Protein 8QYE (pdb70)

Solvent-accessible surface area: 24728 Å² total; per-residue (Å²): 81,108,51,118,30,38,3,1,0,8,0,54,3,66,21,148,150,22,8,1,46,28,129,71,1,23,61,1,1,62,106,1,72,71,32,12,102,80,41,28,8,2,0,5,0,37,102,110,65,29,208,10,71,99,70,59,14,61,58,4,0,70,61,0,60,93,40,58,2,50,0,0,22,23,6,102,11,81,4,38,38,94,138,65,116,24,83,109,123,72,132,96,58,0,106,68,16,174,51,238,74,32,73,49,33,1,9,35,62,118,106,0,6,107,57,68,0,30,27,69,2,22,68,15,27,36,19,3,80,68,53,9,32,6,0,14,8,56,88,2,20,73,30,72,11,19,124,12,74,92,126,38,0,128,70,0,1,81,26,0,103,153,86,59,11,2,1,8,9,71,24,41,163,30,12,62,21,0,2,122,30,35,2,105,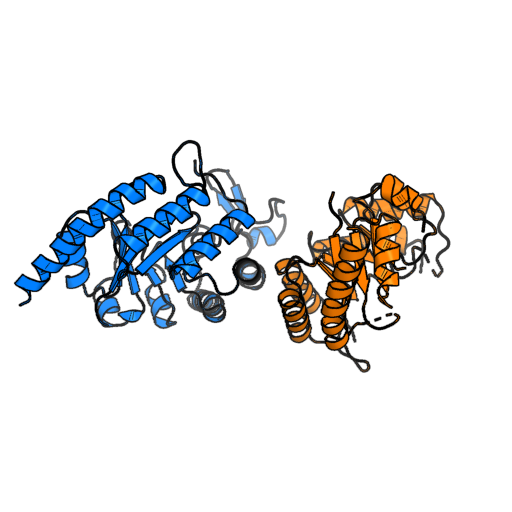0,0,20,22,62,68,16,96,86,117,164,59,76,67,122,5,27,162,110,43,34,83,36,7,10,23,5,27,84,40,134,46,55,99,8,0,82,157,10,55,89,36,24,4,59,18,0,0,0,29,8,30,27,152,10,2,73,43,7,25,87,74,1,32,88,4,19,156,41,6,71,116,10,65,109,47,40,54,85,88,72,129,111,107,64,86,25,29,0,4,5,19,14,68,8,71,36,119,180,52,41,8,50,21,132,101,10,25,62,44,1,63,117,0,45,78,45,6,107,69,30,8,3,0,0,10,0,63,65,78,201,14,80,102,72,61,4,60,52,4,0,28,30,0,63,16,31,60,2,47,0,0,4,29,13,106,132,67,94,120,36,12,106,68,71,6,21,98,74,0,79,106,9,39,84,15,1,78,70,58,9,40,10,0,29,12,55,176,10,30,147,80,141,16,80,91,119,44,0,98,74,0,1,78,14,0,108,133,50,65,9,2,1,10,2,108,21,78,152,50,12,77,17,0,3,124,33,37,3,107,0,0,13,45,118,123,71,74,114,25,12,126,125,47,37,86,37,3,10,6,9,10,68,41,132,48,54,85,8,0,69,134,7,68,89,23,40,6,57,21,0,0,0,18,6,33,46,135,82,9,104,55,91,71,2,19,92,5,15,137,26,1,71,121,20,64,114,51,38,57,78,88,71,127

Nearest PDB structures (foldseek):
  8qye-assembly1_MOLA  TM=1.004E+00  e=9.790E-60  synthetic construct
  8qye-assembly2_MOLB  TM=9.454E-01  e=1.970E-37  synthetic construct
  8qzk-assembly1_AA13  TM=8.836E-01  e=1.451E-36  synthetic construct
  3ecq-assembly2_B  TM=6.032E-01  e=5.089E-05  Streptococcus pneumoniae R6
  1wky-assembly1_A  TM=4.590E-01  e=1.160E-02  Bacillus sp. JAMB-602

Radius of gyration: 27.43 Å; Cα contacts (8 Å, |Δi|>4): 826; chains: 2; bounding box: 58×74×69 Å

Foldseek 3Di:
DAFAEEAEFEAFPDAPDAHDFLVLLLVLLVVLCVLPVPHEYEYEYNNVTDHDDLVRVLSSLVSCVVSVHAYEEELPADFFPPPPDDDDCQQVQFCWDQDPVGITTTHRPCCCLPPVVLVSVVVVCVSVPLRHAEYEDCCNPPNPGDDDDLVSVLSVLVSVVVSNYAYEDLECPCVVSRVVSPGAYEYEECHVVVDDFLVVLVVPQVRYEYEYEDDALCRVVVCVVRNHRHYHYFYDDDHRVRSSVRSSVVSVRVVVSVVVVVVVVD/DAAAEEAEAEAFPDDPPDHDFLVVLLVLLVVLCVLCVRHEYEYEYECCHDDLVRVLSNLVSCVVSVHAYEYEQEPDPCCLPPVVLVVLVVCCVSQPVSHAEYEDPAQCVHDDDLVSVVSNLCSQVVSNHAYEHADCPCVVVNVVSVGQYEYEHDALVCCVVPVVRYAYEFEDDALCRVVVCVVSNHRHYYYYFDPPNDDSVRSSVVSVRVVVSVVVVVVVVD

B-factor: mean 60.43, std 19.61, range [23.17, 126.23]

Sequence (488 aa):
EPAKIYINLGVQAPGPFGGGTPEEVAATLDRVKAAAPGIGIIVDLDEGAGRYTLAEEQAIVDHAKALGAEICYHLNLTVFLPTDPVSEEERAAAKPVWTWTGLHHCIPKEKLLETLLPQKLDELEAAFPGKLDYVYLDRLFDGRCYDLTDEEVRYVLDLIKERGLGIKIESTKYLDTILESGVKVLVDEAVSEKVLDPKLFEKYPDLITVEVLYESIETIERALAAGVRNIAIHFGGYGVVSQLDEILDGVRAITENILALASAGSEPAKIYINLGVQAPGPFGGGTPEEVAATLDRVKAAAPGIGIIVDLDEGRYTLAEEQAIVDHAKALGAEICYHLNPKEKLLETLLPQKLDELEAAFPGKLDYVYLDRLFCYDLTDEEVRYVLDLIKERGLGIKIESTKYLDTILESGVKVLVDELDPKLFEKYPDLITVEVLYESIETIERALAAGVRNIAIHFGGYVSQLDEILDGVRAITENILALASAGS

Secondary structure (P-SEA, 3-state):
ccbbbbbbbbbbcccccccccaaaaaaaaaaaaaacccbbbbbbccccbbbbcaaaaaaaaaaaaaabbbbbbccccccccccccccccccccbbbbbccccccccccaaaaaccaaaaaaaaaaaaccccccbbbcccccccccccccaaaaaaaaaaaaaabbbbbbccccaaaaaaaabbbbbbccccccccccccccccccccbbbbbbcccaaaaaaaaaacccccbbbbbbccaaaaaaaaaaaaaaaaaaaaaaaaaac/ccbbbbbbbbbbcccccccccaaaaaaaaaaaaaacccbbbbbbbccccccaaaaaaaaaaaaaabbbbbbbccccccccccaaaaaaaaaaaaccccccbbbccccccccccaaaaaaaaaaaaaabbbbbbccccaaaaaaaabbbbbbccccccccccccccbbbbbccccaaaaaaaaaacccbbbbbcccccccaaaaaaaaaaaaaaaaaaaaaac

Structure (mmCIF, N/CA/C/O backbone):
data_8QYE
#
_entry.id   8QYE
#
_cell.length_a   35.870
_cell.length_b   70.490
_cell.length_c   197.250
_cell.angle_alpha   90.000
_cell.angle_beta   90.000
_cell.angle_gamma   90.000
#
_symmetry.space_group_name_H-M   'P 21 21 21'
#
loop_
_entity.id
_entity.type
_entity.pdbx_description
1 polymer ENDO-ALPHA-N-ACETYLGALACTOSAMINIDASE
2 non-polymer 1,2-ETHANEDIOL
3 water water
#
loop_
_atom_site.group_PDB
_atom_site.id
_atom_site.type_symbol
_atom_site.label_atom_id
_atom_site.label_alt_id
_atom_site.label_comp_id
_atom_site.label_asym_id
_atom_site.label_entity_id
_atom_site.label_seq_id
_atom_site.pdbx_PDB_ins_code
_atom_site.Cartn_x
_atom_site.Cartn_y
_atom_site.Cartn_z
_atom_site.occupancy
_atom_site.B_iso_or_equiv
_atom_site.auth_seq_id
_atom_site.auth_comp_id
_atom_site.auth_asym_id
_atom_site.auth_atom_id
_atom_site.pdbx_PDB_model_num
ATOM 1 N N . GLU A 1 3 ? -7.07139 8.29545 2.73271 1.000 95.42253 3 GLU MOLA N 1
ATOM 2 C CA . GLU A 1 3 ? -7.71359 9.59789 2.57531 1.000 96.16090 3 GLU MOLA CA 1
ATOM 3 C C . GLU A 1 3 ? -8.70964 9.65531 1.40227 1.000 87.92100 3 GLU MOLA C 1
ATOM 4 O O . GLU A 1 3 ? -9.67591 10.40962 1.46711 1.000 85.17695 3 GLU MOLA O 1
ATOM 6 N N . PRO A 1 4 ? -8.47502 8.90533 0.32019 1.000 82.94738 4 PRO MOLA N 1
ATOM 7 C CA . PRO A 1 4 ? -9.55711 8.69755 -0.65015 1.000 85.01345 4 PRO MOLA CA 1
ATOM 8 C C . PRO A 1 4 ? -10.73444 7.97272 -0.01315 1.000 73.28908 4 PRO MOLA C 1
ATOM 9 O O . PRO A 1 4 ? -10.57761 7.18497 0.92262 1.000 73.93580 4 PRO MOLA O 1
ATOM 13 N N . ALA A 1 5 ? -11.92687 8.24981 -0.53495 1.000 70.61344 5 ALA MOLA N 1
ATOM 14 C CA . ALA A 1 5 ? -13.13414 7.61868 -0.02012 1.000 65.02692 5 ALA MOLA CA 1
ATOM 15 C C . ALA A 1 5 ? -13.17348 6.14384 -0.40161 1.000 57.75012 5 ALA MOLA C 1
ATOM 16 O O . ALA A 1 5 ? -12.83176 5.76617 -1.52562 1.000 60.85174 5 ALA MOLA O 1
ATOM 18 N N . LYS A 1 6 ? -13.59500 5.30724 0.54523 1.000 56.93265 6 LYS MOLA N 1
ATOM 19 C CA . LYS A 1 6 ? -13.68434 3.86851 0.34135 1.000 56.07837 6 LYS MOLA CA 1
ATOM 20 C C . LYS A 1 6 ? -15.06694 3.37732 0.74237 1.000 55.86736 6 LYS MOLA C 1
ATOM 21 O O . LYS A 1 6 ? -15.67083 3.89382 1.68733 1.000 54.37608 6 LYS MOLA O 1
ATOM 27 N N . ILE A 1 7 ? -15.55934 2.37400 0.02154 1.000 51.04957 7 ILE MOLA N 1
ATOM 28 C CA . ILE A 1 7 ? -16.87580 1.79355 0.25425 1.000 46.70219 7 ILE MOLA CA 1
ATOM 29 C C . ILE A 1 7 ? -16.70014 0.35496 0.71770 1.000 43.47537 7 ILE MOLA C 1
ATOM 30 O O . ILE A 1 7 ? -15.85350 -0.37844 0.19376 1.000 36.32841 7 ILE MOLA O 1
ATOM 35 N N . TYR A 1 8 ? -17.49437 -0.04344 1.70920 1.000 40.65503 8 TYR MOLA N 1
ATOM 36 C CA . TYR A 1 8 ? -17.49539 -1.40744 2.21334 1.000 34.66072 8 TYR MOLA CA 1
ATOM 37 C C . TYR A 1 8 ? -18.92697 -1.91207 2.31406 1.000 41.58141 8 TYR MOLA C 1
ATOM 38 O O . TYR A 1 8 ? -19.85885 -1.14124 2.55984 1.000 43.61854 8 TYR MOLA O 1
ATOM 47 N N . ILE A 1 9 ? -19.09259 -3.21635 2.11707 1.000 39.69390 9 ILE MOLA N 1
ATOM 48 C CA . ILE A 1 9 ? -20.37899 -3.88353 2.27946 1.000 38.32030 9 ILE MOLA CA 1
ATOM 49 C C . ILE A 1 9 ? -20.34105 -4.66358 3.58530 1.000 38.95649 9 ILE MOLA C 1
ATOM 50 O O . ILE A 1 9 ? -19.47347 -5.52371 3.78045 1.000 31.17289 9 ILE MOLA O 1
ATOM 55 N N . ASN A 1 10 ? -21.27740 -4.36402 4.47947 1.000 36.40615 10 ASN MOLA N 1
ATOM 56 C CA . ASN A 1 10 ? -21.34513 -4.99302 5.79128 1.000 34.96293 10 ASN MOLA CA 1
ATOM 57 C C . ASN A 1 10 ? -22.36894 -6.12057 5.75207 1.000 43.47890 10 ASN MOLA C 1
ATOM 58 O O . ASN A 1 10 ? -23.52916 -5.89843 5.38912 1.000 43.00359 10 ASN MOLA O 1
ATOM 63 N N . LEU A 1 11 ? -21.93854 -7.32405 6.12343 1.000 32.54146 11 LEU MOLA N 1
ATOM 64 C CA . LEU A 1 11 ? -22.80385 -8.49634 6.16947 1.000 37.85453 11 LEU MOLA CA 1
ATOM 65 C C . LEU A 1 11 ? -22.89642 -8.98958 7.60591 1.000 39.91223 11 LEU MOLA C 1
ATOM 66 O O . LEU A 1 11 ? -21.88065 -9.36012 8.20496 1.000 32.74961 11 LEU MOLA O 1
ATOM 71 N N . GLY A 1 12 ? -24.10942 -8.99051 8.15502 1.000 40.44599 12 GLY MOLA N 1
ATOM 72 C CA . GLY A 1 12 ? -24.33057 -9.55800 9.47474 1.000 37.98001 12 GLY MOLA CA 1
ATOM 73 C C . GLY A 1 12 ? -24.46236 -11.06531 9.37815 1.000 40.18982 12 GLY MOLA C 1
ATOM 74 O O . GLY A 1 12 ? -25.24285 -11.58235 8.57183 1.000 36.35436 12 GLY MOLA O 1
ATOM 75 N N . VAL A 1 13 ? -23.69305 -11.77624 10.19845 1.000 36.89756 13 VAL MOLA N 1
ATOM 76 C CA . VAL A 1 13 ? -23.61512 -13.23168 10.14363 1.000 39.67513 13 VAL MOLA CA 1
ATOM 77 C C . VAL A 1 13 ? -23.89545 -13.77381 11.53767 1.000 39.99733 13 VAL MOLA C 1
ATOM 78 O O . VAL A 1 13 ? -23.11147 -13.54535 12.46736 1.000 40.58200 13 VAL MOLA O 1
ATOM 82 N N . GLN A 1 14 ? -25.00888 -14.48703 11.68560 1.000 37.95924 14 GLN MOLA N 1
ATOM 83 C CA . GLN A 1 14 ? -25.30714 -15.21227 12.90980 1.000 42.77686 14 GLN MOLA CA 1
ATOM 84 C C . GLN A 1 14 ? -25.82265 -16.59559 12.54162 1.000 30.57365 14 GLN MOLA C 1
ATOM 85 O O . GLN A 1 14 ? -26.30303 -16.82704 11.42981 1.000 33.80697 14 GLN MOLA O 1
ATOM 91 N N . ALA A 1 15 ? -25.70653 -17.51870 13.49112 1.000 40.08655 15 ALA MOLA N 1
ATOM 92 C CA . ALA A 1 15 ? -26.07561 -18.89986 13.24668 1.000 38.06540 15 ALA MOLA CA 1
ATOM 93 C C . ALA A 1 15 ? -27.58986 -19.04072 13.11468 1.000 39.44575 15 ALA MOLA C 1
ATOM 94 O O . ALA A 1 15 ? -28.34561 -18.16935 13.55111 1.000 36.92608 15 ALA MOLA O 1
ATOM 96 N N . PRO A 1 16 ? -28.05674 -20.12766 12.49956 1.000 33.62919 16 PRO MOLA N 1
ATOM 97 C CA . PRO A 1 16 ? -29.50283 -20.31492 12.34708 1.000 36.62350 16 PRO MOLA CA 1
ATOM 98 C C . PRO A 1 16 ? -30.21774 -20.39725 13.68669 1.000 38.56305 16 PRO MOLA C 1
ATOM 99 O O . PRO A 1 16 ? -29.74502 -21.02888 14.63432 1.000 30.04976 16 PRO MOLA O 1
ATOM 103 N N . GLY A 1 17 ? -31.35913 -19.72563 13.75458 1.000 39.14769 17 GLY MOLA N 1
ATOM 104 C CA . GLY A 1 17 ? -32.31325 -19.92423 14.81100 1.000 41.84109 17 GLY MOLA CA 1
ATOM 105 C C . GLY A 1 17 ? -33.68482 -20.08164 14.19431 1.000 42.80347 17 GLY MOLA C 1
ATOM 106 O O . GLY A 1 17 ? -33.83288 -20.11357 12.96547 1.000 53.64639 17 GLY MOLA O 1
ATOM 107 N N . PRO A 1 18 ? -34.71450 -20.21943 15.03535 1.000 54.04093 18 PRO MOLA N 1
ATOM 108 C CA . PRO A 1 18 ? -36.09036 -20.18224 14.51631 1.000 56.62440 18 PRO MOLA CA 1
ATOM 109 C C . PRO A 1 18 ? -36.33502 -19.06586 13.51606 1.000 57.29823 18 PRO MOLA C 1
ATOM 110 O O . PRO A 1 18 ? -37.09034 -19.25825 12.55538 1.000 64.33984 18 PRO MOLA O 1
ATOM 114 N N . PHE A 1 19 ? -35.70409 -17.90611 13.70602 1.000 57.68067 19 PHE MOLA N 1
ATOM 115 C CA . PHE A 1 19 ? -35.81690 -16.82629 12.73405 1.000 66.63040 19 PHE MOLA CA 1
ATOM 116 C C . PHE A 1 19 ? -34.79141 -16.99885 11.61717 1.000 68.70106 19 PHE MOLA C 1
ATOM 117 O O . PHE A 1 19 ? -34.80948 -18.00738 10.90461 1.000 74.17919 19 PHE MOLA O 1
ATOM 125 N N . GLY A 1 20 ? -33.90244 -16.02126 11.45012 1.000 57.94840 20 GLY MOLA N 1
ATOM 126 C CA . GLY A 1 20 ? -32.99495 -16.00677 10.31942 1.000 63.95390 20 GLY MOLA CA 1
ATOM 127 C C . GLY A 1 20 ? -31.62661 -16.59018 10.60218 1.000 54.43802 20 GLY MOLA C 1
ATOM 128 O O . GLY A 1 20 ? -31.50764 -17.70889 11.11156 1.000 51.95725 20 GLY MOLA O 1
ATOM 129 N N . GLY A 1 21 ? -30.58301 -15.83680 10.26901 1.000 53.87082 21 GLY MOLA N 1
ATOM 130 C CA . GLY A 1 21 ? -29.22609 -16.31610 10.42453 1.000 39.38788 21 GLY MOLA CA 1
ATOM 131 C C . GLY A 1 21 ? -28.70897 -16.97482 9.16337 1.000 40.22412 21 GLY MOLA C 1
ATOM 132 O O . GLY A 1 21 ? -29.17483 -16.66754 8.06348 1.000 41.03979 21 GLY MOLA O 1
ATOM 133 N N . GLY A 1 22 ? -27.74641 -17.88007 9.29961 1.000 35.81311 22 GLY MOLA N 1
ATOM 134 C CA . GLY A 1 22 ? -27.23772 -18.58423 8.14070 1.000 35.61287 22 GLY MOLA CA 1
ATOM 135 C C . GLY A 1 22 ? -26.28943 -19.71181 8.48061 1.000 33.80979 22 GLY MOLA C 1
ATOM 136 O O . GLY A 1 22 ? -25.47157 -19.59523 9.39821 1.000 32.35028 22 GLY MOLA O 1
ATOM 137 N N . THR A 1 23 ? -26.39607 -20.81420 7.74691 1.000 27.86938 23 THR MOLA N 1
ATOM 138 C CA . THR A 1 23 ? -25.45954 -21.90759 7.90644 1.000 35.01851 23 THR MOLA CA 1
ATOM 139 C C . THR A 1 23 ? -24.10456 -21.51150 7.32233 1.000 30.81356 23 THR MOLA C 1
ATOM 140 O O . THR A 1 23 ? -24.01246 -20.56148 6.54110 1.000 29.32712 23 THR MOLA O 1
ATOM 144 N N . PRO A 1 24 ? -23.02969 -22.21128 7.70473 1.000 35.35940 24 PRO MOLA N 1
ATOM 145 C CA . PRO A 1 24 ? -21.72381 -21.92754 7.08222 1.000 36.65423 24 PRO MOLA CA 1
ATOM 146 C C . PRO A 1 24 ? -21.75330 -21.98383 5.56379 1.000 32.59739 24 PRO MOLA C 1
ATOM 147 O O . PRO A 1 24 ? -21.09925 -21.16730 4.90292 1.000 30.42559 24 PRO MOLA O 1
ATOM 151 N N . GLU A 1 25 ? -22.50874 -22.92476 4.99191 1.000 33.47260 25 GLU MOLA N 1
ATOM 152 C CA . GLU A 1 25 ? -22.61259 -23.01204 3.53897 1.000 34.94625 25 GLU MOLA CA 1
ATOM 153 C C . GLU A 1 25 ? -23.34792 -21.80801 2.96286 1.000 28.86286 25 GLU MOLA C 1
ATOM 154 O O . GLU A 1 25 ? -22.96878 -21.29075 1.90544 1.000 26.34562 25 GLU MOLA O 1
ATOM 160 N N . GLU A 1 26 ? -24.40067 -21.34617 3.64282 1.000 33.26244 26 GLU MOLA N 1
ATOM 161 C CA . GLU A 1 26 ? -25.12342 -20.16843 3.17162 1.000 28.39865 26 GLU MOLA CA 1
ATOM 162 C C . GLU A 1 26 ? -24.26700 -18.91252 3.27761 1.000 23.17209 26 GLU MOLA C 1
ATOM 163 O O . GLU A 1 26 ? -24.33876 -18.03153 2.41266 1.000 28.04959 26 GLU MOLA O 1
ATOM 169 N N . VAL A 1 27 ? -23.45983 -18.80793 4.33527 1.000 24.79338 27 VAL MOLA N 1
ATOM 170 C CA . VAL A 1 27 ? -22.59886 -17.64042 4.50519 1.000 27.82271 27 VAL MOLA CA 1
ATOM 171 C C . VAL A 1 27 ? -21.53959 -17.59757 3.41172 1.000 26.80701 27 VAL MOLA C 1
ATOM 172 O O . VAL A 1 27 ? -21.27146 -16.54328 2.82252 1.000 28.53049 27 VAL MOLA O 1
ATOM 176 N N . ALA A 1 28 ? -20.91893 -18.74479 3.12725 1.000 23.92117 28 ALA MOLA N 1
ATOM 177 C CA . ALA A 1 28 ? -19.91236 -18.79911 2.07201 1.000 34.02940 28 ALA MOLA CA 1
ATOM 178 C C . ALA A 1 28 ? -20.52212 -18.48887 0.71156 1.000 33.61775 28 ALA MOLA C 1
ATOM 179 O O . ALA A 1 28 ? -19.93731 -17.74406 -0.08427 1.000 28.99093 28 ALA MOLA O 1
ATOM 181 N N . ALA A 1 29 ? -21.70034 -19.05018 0.42684 1.000 30.74236 29 ALA MOLA N 1
ATOM 182 C CA . ALA A 1 29 ? -22.36086 -18.77781 -0.84558 1.000 33.40507 29 ALA MOLA CA 1
ATOM 183 C C . ALA A 1 29 ? -22.71319 -17.30207 -0.97816 1.000 25.55026 29 ALA MOLA C 1
ATOM 184 O O . ALA A 1 29 ? -22.56382 -16.71382 -2.05582 1.000 28.33344 29 ALA MOLA O 1
ATOM 186 N N . THR A 1 30 ? -23.17949 -16.68634 0.10992 1.000 24.33315 30 THR MOLA N 1
ATOM 187 C CA . THR A 1 30 ? -23.51916 -15.26732 0.07379 1.000 30.25860 30 THR MOLA CA 1
ATOM 188 C C . THR A 1 30 ? -22.27949 -14.41344 -0.16312 1.000 32.94697 30 THR MOLA C 1
ATOM 189 O O . THR A 1 30 ? -22.29469 -13.48767 -0.98227 1.000 28.74934 30 THR MOLA O 1
ATOM 193 N N . LEU A 1 31 ? -21.18993 -14.71815 0.54529 1.000 30.10442 31 LEU MOLA N 1
ATOM 194 C CA . LEU A 1 31 ? -19.96612 -13.93642 0.39990 1.000 37.48284 31 LEU MOLA CA 1
ATOM 195 C C . LEU A 1 31 ? -19.40280 -14.04091 -1.01222 1.000 26.35989 31 LEU MOLA C 1
ATOM 196 O O . LEU A 1 31 ? -18.88645 -13.05670 -1.55531 1.000 33.36393 31 LEU MOLA O 1
ATOM 201 N N . ASP A 1 32 ? -19.49206 -15.22524 -1.62493 1.000 30.78830 32 ASP MOLA N 1
ATOM 202 C CA . ASP A 1 32 ? -19.00856 -15.38153 -2.99391 1.000 32.25208 32 ASP MOLA CA 1
ATOM 203 C C . ASP A 1 32 ? -19.81784 -14.53030 -3.96462 1.000 36.21521 32 ASP MOLA C 1
ATOM 204 O O . ASP A 1 32 ? -19.25257 -13.87657 -4.84930 1.000 31.86197 32 ASP MOLA O 1
ATOM 209 N N . ARG A 1 33 ? -21.14488 -14.52306 -3.81270 1.000 31.77037 33 ARG MOLA N 1
ATOM 210 C CA . ARG A 1 33 ? -21.98976 -13.74101 -4.71011 1.000 30.20172 33 ARG MOLA CA 1
ATOM 211 C C . ARG A 1 33 ? -21.77621 -12.24482 -4.51492 1.000 28.46551 33 ARG MOLA C 1
ATOM 212 O O . ARG A 1 33 ? -21.75258 -11.48466 -5.49011 1.000 35.64088 33 ARG MOLA O 1
ATOM 220 N N . VAL A 1 34 ? -21.63057 -11.80352 -3.26302 1.000 31.43861 34 VAL MOLA N 1
ATOM 221 C CA . VAL A 1 34 ? -21.40485 -10.38551 -2.98981 1.000 26.00498 34 VAL MOLA CA 1
ATOM 222 C C . VAL A 1 34 ? -20.10111 -9.92506 -3.62844 1.000 35.01728 34 VAL MOLA C 1
ATOM 223 O O . VAL A 1 34 ? -20.04137 -8.87175 -4.27478 1.000 30.23613 34 VAL MOLA O 1
ATOM 227 N N . LYS A 1 35 ? -19.03578 -10.71122 -3.45508 1.000 28.88648 35 LYS MOLA N 1
ATOM 228 C CA . LYS A 1 35 ? -17.75079 -10.35806 -4.04876 1.000 34.19360 35 LYS MOLA CA 1
ATOM 229 C C . LYS A 1 35 ? -17.83675 -10.32366 -5.56915 1.000 37.19833 35 LYS MOLA C 1
ATOM 230 O O . LYS A 1 35 ? -17.28284 -9.42266 -6.20875 1.000 34.78760 35 LYS MOLA O 1
ATOM 236 N N . ALA A 1 36 ? -18.53526 -11.29250 -6.16655 1.000 30.17512 36 ALA MOLA N 1
ATOM 237 C CA . ALA A 1 36 ? -18.70459 -11.29148 -7.61578 1.000 30.10849 36 ALA MOLA CA 1
ATOM 238 C C . ALA A 1 36 ? -19.52117 -10.09515 -8.08494 1.000 30.99690 36 ALA MOLA C 1
ATOM 239 O O . ALA A 1 36 ? -19.33353 -9.61777 -9.20978 1.000 31.15669 36 ALA MOLA O 1
ATOM 241 N N . ALA A 1 37 ? -20.42742 -9.59700 -7.24144 1.000 30.97741 37 ALA MOLA N 1
ATOM 242 C CA . ALA A 1 37 ? -21.25506 -8.46114 -7.63078 1.000 30.31403 37 ALA MOLA CA 1
ATOM 243 C C . ALA A 1 37 ? -20.47541 -7.15383 -7.59517 1.000 31.52626 37 ALA MOLA C 1
ATOM 244 O O . ALA A 1 37 ? -20.74060 -6.25342 -8.39958 1.000 30.72776 37 ALA MOLA O 1
ATOM 246 N N . ALA A 1 38 ? -19.51888 -7.02930 -6.67843 1.000 31.99993 38 ALA MOLA N 1
ATOM 247 C CA . ALA A 1 38 ? -18.71157 -5.81734 -6.53223 1.000 43.02699 38 ALA MOLA CA 1
ATOM 248 C C . ALA A 1 38 ? -17.29307 -6.21366 -6.14001 1.000 38.74163 38 ALA MOLA C 1
ATOM 249 O O . ALA A 1 38 ? -16.88424 -6.06848 -4.98417 1.000 35.04547 38 ALA MOLA O 1
ATOM 251 N N . PRO A 1 39 ? -16.51082 -6.71839 -7.09817 1.000 39.37497 39 PRO MOLA N 1
ATOM 252 C CA . PRO A 1 39 ? -15.14344 -7.15934 -6.76603 1.000 37.78452 39 PRO MOLA CA 1
ATOM 253 C C . PRO A 1 39 ? -14.22520 -6.03764 -6.31527 1.000 36.54029 39 PRO MOLA C 1
ATOM 254 O O . PRO A 1 39 ? -13.16894 -6.32126 -5.73690 1.000 46.95260 39 PRO MOLA O 1
ATOM 258 N N . GLY A 1 40 ? -14.58204 -4.78175 -6.55921 1.000 39.15436 40 GLY MOLA N 1
ATOM 259 C CA . GLY A 1 40 ? -13.77269 -3.65691 -6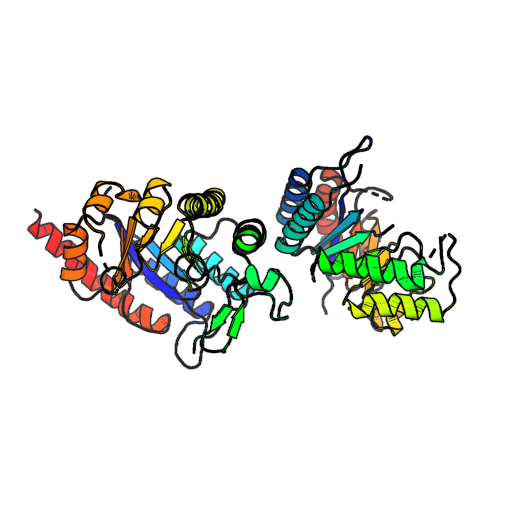.14634 1.000 42.04354 40 GLY MOLA CA 1
ATOM 260 C C . GLY A 1 40 ? -14.16547 -3.02614 -4.82958 1.000 53.51397 40 GLY MOLA C 1
ATOM 261 O O . GLY A 1 40 ? -13.59109 -1.99803 -4.45659 1.000 49.36430 40 GLY MOLA O 1
ATOM 262 N N . ILE A 1 41 ? -15.11838 -3.61006 -4.10734 1.000 40.32598 41 ILE MOLA N 1
ATOM 263 C CA . ILE A 1 41 ? -15.63274 -3.04910 -2.86405 1.000 38.00191 41 ILE MOLA CA 1
ATOM 264 C C . ILE A 1 41 ? -15.29078 -4.00316 -1.72773 1.000 46.07998 41 ILE MOLA C 1
ATOM 265 O O . ILE A 1 41 ? -15.46961 -5.21993 -1.85699 1.000 38.61206 41 ILE MOLA O 1
ATOM 270 N N . GLY A 1 42 ? -14.79164 -3.45097 -0.62235 1.000 35.87754 42 GLY MOLA N 1
ATOM 271 C CA . GLY A 1 42 ? -14.45538 -4.26808 0.52263 1.000 38.08672 42 GLY MOLA CA 1
ATOM 272 C C . GLY A 1 42 ? -15.68008 -4.83806 1.21208 1.000 38.49950 42 GLY MOLA C 1
ATOM 273 O O . GLY A 1 42 ? -16.79711 -4.33475 1.09493 1.000 41.27535 42 GLY MOLA O 1
ATOM 274 N N . ILE A 1 43 ? -15.45618 -5.92181 1.94928 1.000 33.60917 43 ILE MOLA N 1
ATOM 275 C CA . ILE A 1 43 ? -16.50458 -6.61331 2.68772 1.000 33.11243 43 ILE MOLA CA 1
ATOM 276 C C . ILE A 1 43 ? -16.09199 -6.68382 4.14947 1.000 37.00515 43 ILE MOLA C 1
ATOM 277 O O . ILE A 1 43 ? -14.94945 -7.03877 4.46167 1.000 33.45745 43 ILE MOLA O 1
ATOM 282 N N . ILE A 1 44 ? -17.01770 -6.33965 5.03917 1.000 29.89708 44 ILE MOLA N 1
ATOM 283 C CA . ILE A 1 44 ? -16.82104 -6.45751 6.47818 1.000 29.74150 44 ILE MOLA CA 1
ATOM 284 C C . ILE A 1 44 ? -17.84929 -7.44877 7.00118 1.000 38.62286 44 ILE MOLA C 1
ATOM 285 O O . ILE A 1 44 ? -19.05880 -7.22753 6.86095 1.000 34.21059 44 ILE MOLA O 1
ATOM 290 N N . VAL A 1 45 ? -17.37360 -8.53802 7.59544 1.000 34.73452 45 VAL MOLA N 1
ATOM 291 C CA . VAL A 1 45 ? -18.23744 -9.57716 8.14238 1.000 35.29488 45 VAL MOLA CA 1
ATOM 292 C C . VAL A 1 45 ? -18.43296 -9.30615 9.62686 1.000 36.66536 45 VAL MOLA C 1
ATOM 293 O O . VAL A 1 45 ? -17.46351 -9.26416 10.39426 1.000 33.41158 45 VAL MOLA O 1
ATOM 297 N N . ASP A 1 46 ? -19.68645 -9.11680 10.03152 1.000 36.66969 46 ASP MOLA N 1
ATOM 298 C CA . ASP A 1 46 ? -20.03307 -8.92052 11.43707 1.000 35.32985 46 ASP MOLA CA 1
ATOM 299 C C . ASP A 1 46 ? -20.39719 -10.28450 12.00599 1.000 41.60048 46 ASP MOLA C 1
ATOM 300 O O . ASP A 1 46 ? -21.53857 -10.73740 11.91291 1.000 38.69308 46 ASP MOLA O 1
ATOM 305 N N . LEU A 1 47 ? -19.41050 -10.95470 12.59369 1.000 31.73921 47 LEU MOLA N 1
ATOM 306 C CA . LEU A 1 47 ? -19.60797 -12.31389 13.07409 1.000 38.94528 47 LEU MOLA CA 1
ATOM 307 C C . LEU A 1 47 ? -20.26395 -12.30725 14.44851 1.000 55.92465 47 LEU MOLA C 1
ATOM 308 O O . LEU A 1 47 ? -19.98095 -11.44364 15.28447 1.000 54.64490 47 LEU MOLA O 1
ATOM 313 N N . ASP A 1 48 ? -21.14893 -13.28270 14.67011 1.000 51.83043 48 ASP MOLA N 1
ATOM 314 C CA . ASP A 1 48 ? -21.93549 -13.39785 15.89926 1.000 63.64053 48 ASP MOLA CA 1
ATOM 315 C C . ASP A 1 48 ? -22.82065 -12.17470 16.11906 1.000 68.52459 48 ASP MOLA C 1
ATOM 316 O O . ASP A 1 48 ? -23.07402 -11.77544 17.25866 1.000 70.84371 48 ASP MOLA O 1
ATOM 321 N N . GLU A 1 49 ? -23.29464 -11.58148 15.02630 1.000 73.94186 49 GLU MOLA N 1
ATOM 322 C CA . GLU A 1 49 ? -24.21949 -10.45272 15.07452 1.000 77.04529 49 GLU MOLA CA 1
ATOM 323 C C . GLU A 1 49 ? -24.79869 -10.17599 13.68984 1.000 71.72688 49 GLU MOLA C 1
ATOM 324 O O . GLU A 1 49 ? -24.71912 -9.05701 13.18134 1.000 74.36428 49 GLU MOLA O 1
ATOM 330 N N . GLY A 1 66 ? -33.17289 -14.67620 20.40376 1.000 70.48320 66 GLY MOLA N 1
ATOM 331 C CA . GLY A 1 66 ? -33.68941 -15.75964 19.58778 1.000 67.93509 66 GLY MOLA CA 1
ATOM 332 C C . GLY A 1 66 ? -32.72677 -16.19655 18.50129 1.000 74.55379 66 GLY MOLA C 1
ATOM 333 O O . GLY A 1 66 ? -33.12030 -16.84199 17.52846 1.000 77.08836 66 GLY MOLA O 1
ATOM 334 N N . ALA A 1 67 ? -31.45687 -15.84334 18.67048 1.000 71.26503 67 ALA MOLA N 1
ATOM 335 C CA . ALA A 1 67 ? -30.41649 -16.16843 17.70703 1.000 56.67723 67 ALA MOLA CA 1
ATOM 336 C C . ALA A 1 67 ? -29.69689 -17.44528 18.11769 1.000 54.55229 67 ALA MOLA C 1
ATOM 337 O O . ALA A 1 67 ? -29.42875 -17.66741 19.30209 1.000 51.23506 67 ALA MOLA O 1
ATOM 339 N N . GLY A 1 68 ? -29.39022 -18.28273 17.13355 1.000 51.11096 68 GLY MOLA N 1
ATOM 340 C CA . GLY A 1 68 ? -28.60670 -19.47243 17.37569 1.000 32.51307 68 GLY MOLA CA 1
ATOM 341 C C . GLY A 1 68 ? -27.13934 -19.13902 17.57129 1.000 44.05229 68 GLY MOLA C 1
ATOM 342 O O . GLY A 1 68 ? -26.71054 -17.98499 17.53855 1.000 40.20295 68 GLY MOLA O 1
ATOM 343 N N . ARG A 1 69 ? -26.35073 -20.18850 17.78326 1.000 44.40922 69 ARG MOLA N 1
ATOM 344 C CA . ARG A 1 69 ? -24.91355 -20.05139 17.95569 1.000 44.99430 69 ARG MOLA CA 1
ATOM 345 C C . ARG A 1 69 ? -24.19694 -21.07451 17.08703 1.000 39.75475 69 ARG MOLA C 1
ATOM 346 O O . ARG A 1 69 ? -24.73650 -22.14081 16.77712 1.000 33.84507 69 ARG MOLA O 1
ATOM 354 N N . TYR A 1 70 ? -22.98832 -20.72144 16.66757 1.000 31.07717 70 TYR MOLA N 1
ATOM 355 C CA . TYR A 1 70 ? -22.14676 -21.61797 15.89402 1.000 29.14975 70 TYR MOLA CA 1
ATOM 356 C C . TYR A 1 70 ? -21.30002 -22.48113 16.82146 1.000 31.52368 70 TYR MOLA C 1
ATOM 357 O O . TYR A 1 70 ? -21.01323 -22.11565 17.96340 1.000 34.56090 70 TYR MOLA O 1
ATOM 366 N N . THR A 1 71 ? -20.89399 -23.63865 16.31256 1.000 32.79639 71 THR MOLA N 1
ATOM 367 C CA . THR A 1 71 ? -19.78446 -24.33698 16.93574 1.000 33.05235 71 THR MOLA CA 1
ATOM 368 C C . THR A 1 71 ? -18.48249 -23.63776 16.55739 1.000 37.52102 71 THR MOLA C 1
ATOM 369 O O . THR A 1 71 ? -18.43446 -22.82910 15.62632 1.000 30.08948 71 THR MOLA O 1
ATOM 373 N N . LEU A 1 72 ? -17.41733 -23.94587 17.29912 1.000 34.63324 72 LEU MOLA N 1
ATOM 374 C CA . LEU A 1 72 ? -16.13428 -23.30571 17.02433 1.000 34.82539 72 LEU MOLA CA 1
ATOM 375 C C . LEU A 1 72 ? -15.63122 -23.66722 15.63234 1.000 30.43286 72 LEU MOLA C 1
ATOM 376 O O . LEU A 1 72 ? -15.14632 -22.80452 14.89038 1.000 30.86923 72 LEU MOLA O 1
ATOM 381 N N . ALA A 1 73 ? -15.74969 -24.94342 15.25723 1.000 30.30762 73 ALA MOLA N 1
ATOM 382 C CA . ALA A 1 73 ? -15.31864 -25.36884 13.92996 1.000 36.44868 73 ALA MOLA CA 1
ATOM 383 C C . ALA A 1 73 ? -16.09984 -24.65075 12.83646 1.000 38.39072 73 ALA MOLA C 1
ATOM 384 O O . ALA A 1 73 ? -15.54394 -24.32327 11.78168 1.000 26.93344 73 ALA MOLA O 1
ATOM 386 N N . GLU A 1 74 ? -17.38933 -24.39176 13.06932 1.000 30.11229 74 GLU MOLA N 1
ATOM 387 C CA . GLU A 1 74 ? -18.18214 -23.66118 12.08424 1.000 29.84493 74 GLU MOLA CA 1
ATOM 388 C C . GLU A 1 74 ? -17.68326 -22.22983 11.93301 1.000 24.67750 74 GLU MOLA C 1
ATOM 389 O O . GLU A 1 74 ? -17.52599 -21.73040 10.81311 1.000 29.69099 74 GLU MOLA O 1
ATOM 395 N N . GLU A 1 75 ? -17.43670 -21.54886 13.05579 1.000 27.51081 75 GLU MOLA N 1
ATOM 396 C CA . GLU A 1 75 ? -16.89854 -20.19364 12.99019 1.000 30.54536 75 GLU MOLA CA 1
ATOM 397 C C . GLU A 1 75 ? -15.54899 -20.17363 12.28686 1.000 31.87104 75 GLU MOLA C 1
ATOM 398 O O . GLU A 1 75 ? -15.26304 -19.26338 11.50053 1.000 27.17145 75 GLU MOLA O 1
ATOM 404 N N . GLN A 1 76 ? -14.70910 -21.17622 12.55223 1.000 28.86613 76 GLN MOLA N 1
ATOM 405 C CA . GLN A 1 76 ? -13.39318 -21.22522 11.92471 1.000 31.15469 76 GLN MOLA CA 1
ATOM 406 C C . GLN A 1 76 ? -13.50740 -21.39626 10.41577 1.000 33.97922 76 GLN MOLA C 1
ATOM 407 O O . GLN A 1 76 ? -12.77461 -20.75457 9.65310 1.000 30.28894 76 GLN MOLA O 1
ATOM 413 N N . ALA A 1 77 ? -14.42738 -22.25241 9.96442 1.000 30.93669 77 ALA MOLA N 1
ATOM 414 C CA . ALA A 1 77 ? -14.63785 -22.41609 8.53000 1.000 31.09024 77 ALA MOLA CA 1
ATOM 415 C C . ALA A 1 77 ? -15.15959 -21.13117 7.90240 1.000 30.01369 77 ALA MOLA C 1
ATOM 416 O O . ALA A 1 77 ? -14.73799 -20.75138 6.80335 1.000 25.64397 77 ALA MOLA O 1
ATOM 418 N N . ILE A 1 78 ? -16.07380 -20.44473 8.59074 1.000 28.04560 78 ILE MOLA N 1
ATOM 419 C CA . ILE A 1 78 ? -16.61700 -19.19273 8.07019 1.000 31.08259 78 ILE MOLA CA 1
ATOM 420 C C . ILE A 1 78 ? -15.52108 -18.13758 7.97822 1.000 27.50707 78 ILE MOLA C 1
ATOM 421 O O . ILE A 1 78 ? -15.38347 -17.44554 6.96250 1.000 25.19167 78 ILE MOLA O 1
ATOM 426 N N . VAL A 1 79 ? -14.72104 -18.00393 9.03989 1.000 29.75129 79 VAL MOLA N 1
ATOM 427 C CA . VAL A 1 79 ? -13.66351 -16.99546 9.05800 1.000 30.77347 79 VAL MOLA CA 1
ATOM 428 C C . VAL A 1 79 ? -12.62168 -17.29350 7.98677 1.000 25.78986 79 VAL MOLA C 1
ATOM 429 O O . VAL A 1 79 ? -12.13673 -16.38462 7.30132 1.000 31.39772 79 VAL MOLA O 1
ATOM 433 N N . ASP A 1 80 ? -12.26692 -18.57013 7.81874 1.000 30.03703 80 ASP MOLA N 1
ATOM 434 C CA . ASP A 1 80 ? -11.27252 -18.93383 6.81319 1.000 30.07516 80 ASP MOLA CA 1
ATOM 435 C C . ASP A 1 80 ? -11.75261 -18.59277 5.40824 1.000 38.04557 80 ASP MOLA C 1
ATOM 436 O O . ASP A 1 80 ? -10.98458 -18.07068 4.59111 1.000 28.11554 80 ASP MOLA O 1
ATOM 441 N N . HIS A 1 81 ? -13.02052 -18.88033 5.10840 1.000 27.69556 81 HIS MOLA N 1
ATOM 442 C CA . HIS A 1 81 ? -13.55978 -18.56663 3.78964 1.000 26.23703 81 HIS MOLA CA 1
ATOM 443 C C . HIS A 1 81 ? -13.59293 -17.06174 3.55636 1.000 24.94113 81 HIS MOLA C 1
ATOM 444 O O . HIS A 1 81 ? -13.20182 -16.57730 2.48816 1.000 32.43180 81 HIS MOLA O 1
ATOM 451 N N . ALA A 1 82 ? -14.05683 -16.30388 4.55237 1.000 28.21917 82 ALA MOLA N 1
ATOM 452 C CA . ALA A 1 82 ? -14.15167 -14.85658 4.39625 1.000 30.19878 82 ALA MOLA CA 1
ATOM 453 C C . ALA A 1 82 ? -12.77234 -14.21899 4.28516 1.000 23.73200 82 ALA MOLA C 1
ATOM 454 O O . ALA A 1 82 ? -12.56315 -13.31554 3.46696 1.000 26.10913 82 ALA MOLA O 1
ATOM 456 N N . LYS A 1 83 ? -11.81855 -14.67265 5.10357 1.000 24.33073 83 LYS MOLA N 1
ATOM 457 C CA . LYS A 1 83 ? -10.46745 -14.12323 5.03725 1.000 31.36978 83 LYS MOLA CA 1
ATOM 458 C C . LYS A 1 83 ? -9.82841 -14.39537 3.68175 1.000 27.52888 83 LYS MOLA C 1
ATOM 459 O O . LYS A 1 83 ? -9.16603 -13.51989 3.11211 1.000 35.15471 83 LYS MOLA O 1
ATOM 465 N N . ALA A 1 84 ? -10.01619 -15.60688 3.15019 1.000 30.57632 84 ALA MOLA N 1
ATOM 466 C CA . ALA A 1 84 ? -9.46436 -15.93659 1.84082 1.000 30.96915 84 ALA MOLA CA 1
ATOM 467 C C . ALA A 1 84 ? -10.02740 -15.03342 0.75340 1.000 38.77106 84 ALA MOLA C 1
ATOM 468 O O . ALA A 1 84 ? -9.31970 -14.69797 -0.20327 1.000 30.20679 84 ALA MOLA O 1
ATOM 470 N N . LEU A 1 85 ? -11.29190 -14.62813 0.87918 1.000 28.64701 85 LEU MOLA N 1
ATOM 471 C CA . LEU A 1 85 ? -11.86552 -13.68871 -0.07494 1.000 31.61839 85 LEU MOLA CA 1
ATOM 472 C C . LEU A 1 85 ? -11.34770 -12.27142 0.11526 1.000 30.27153 85 LEU MOLA C 1
ATOM 473 O O . LEU A 1 85 ? -11.57666 -11.42752 -0.75640 1.000 40.47655 85 LEU MOLA O 1
ATOM 478 N N . GLY A 1 86 ? -10.66411 -11.99123 1.22035 1.000 32.23136 86 GLY MOLA N 1
ATOM 479 C CA . GLY A 1 86 ? -10.18542 -10.65621 1.50514 1.000 36.52982 86 GLY MOLA CA 1
ATOM 480 C C . GLY A 1 86 ? -11.08440 -9.83028 2.39441 1.000 39.46690 86 GLY MOLA C 1
ATOM 481 O O . GLY A 1 86 ? -10.80429 -8.64289 2.59889 1.000 34.15660 86 GLY MOLA O 1
ATOM 482 N N . ALA A 1 87 ? -12.15371 -10.41393 2.92608 1.000 32.56706 87 ALA MOLA N 1
ATOM 483 C CA . ALA A 1 87 ? -13.05442 -9.67978 3.79715 1.000 35.77509 87 ALA MOLA CA 1
ATOM 484 C C . ALA A 1 87 ? -12.40378 -9.42546 5.15328 1.000 39.70634 87 ALA MOLA C 1
ATOM 485 O O . ALA A 1 87 ? -11.49178 -10.13727 5.58343 1.000 34.59134 87 ALA MOLA O 1
ATOM 487 N N . GLU A 1 88 ? -12.88133 -8.38520 5.82544 1.000 32.16600 88 GLU MOLA N 1
ATOM 488 C CA . GLU A 1 88 ? -12.47878 -8.09329 7.19088 1.000 36.06149 88 GLU MOLA CA 1
ATOM 489 C C . GLU A 1 88 ? -13.53526 -8.61897 8.15464 1.000 38.38183 88 GLU MOLA C 1
ATOM 490 O O . GLU A 1 88 ? -14.72943 -8.63799 7.84496 1.000 33.71741 88 GLU MOLA O 1
ATOM 496 N N . ILE A 1 89 ? -13.08231 -9.06318 9.32374 1.000 28.90284 89 ILE MOLA N 1
ATOM 497 C CA . ILE A 1 89 ? -13.92594 -9.76719 10.28213 1.000 31.44283 89 ILE MOLA CA 1
ATOM 498 C C . ILE A 1 89 ? -14.03869 -8.93864 11.55237 1.000 35.30864 89 ILE MOLA C 1
ATOM 499 O O . ILE A 1 89 ? -13.02600 -8.48008 12.09377 1.000 35.97997 89 ILE MOLA O 1
ATOM 504 N N . CYS A 1 90 ? -15.26794 -8.75493 12.02525 1.000 26.18488 90 CYS MOLA N 1
ATOM 505 C CA . CYS A 1 90 ? -15.54013 -8.18876 13.33867 1.000 32.22973 90 CYS MOLA CA 1
ATOM 506 C C . CYS A 1 90 ? -16.15792 -9.27236 14.21063 1.000 34.79454 90 CYS MOLA C 1
ATOM 507 O O . CYS A 1 90 ? -17.16077 -9.88508 13.82795 1.000 38.22957 90 CYS MOLA O 1
ATOM 510 N N . TYR A 1 91 ? -15.55887 -9.50783 15.37464 1.000 31.18974 91 TYR MOLA N 1
ATOM 511 C CA . TYR A 1 91 ? -15.91267 -10.63189 16.22808 1.000 31.84934 91 TYR MOLA CA 1
ATOM 512 C C . TYR A 1 91 ? -16.34887 -10.13963 17.60203 1.000 45.90337 91 TYR MOLA C 1
ATOM 513 O O . TYR A 1 91 ? -15.78980 -9.17537 18.13512 1.000 36.20877 91 TYR MOLA O 1
ATOM 522 N N . HIS A 1 92 ? -17.35115 -10.81130 18.16869 1.000 51.29502 92 HIS MOLA N 1
ATOM 523 C CA . HIS A 1 92 ? -17.84603 -10.51811 19.51146 1.000 50.28527 92 HIS MOLA CA 1
ATOM 524 C C . HIS A 1 92 ? -16.99507 -11.27731 20.52300 1.000 51.31633 92 HIS MOLA C 1
ATOM 525 O O . HIS A 1 92 ? -17.05431 -12.50901 20.58881 1.000 57.94800 92 HIS MOLA O 1
ATOM 532 N N . LEU A 1 93 ? -16.21597 -10.54600 21.32431 1.000 42.85039 93 LEU MOLA N 1
ATOM 533 C CA . LEU A 1 93 ? -15.35497 -11.20278 22.30406 1.000 57.76529 93 LEU MOLA CA 1
ATOM 534 C C . LEU A 1 93 ? -16.17294 -11.98316 23.32646 1.000 67.19761 93 LEU MOLA C 1
ATOM 535 O O . LEU A 1 93 ? -15.75982 -13.06285 23.76693 1.000 67.25968 93 LEU MOLA O 1
ATOM 540 N N . ASN A 1 94 ? -17.33556 -11.45609 23.70816 1.000 58.91883 94 ASN MOLA N 1
ATOM 541 C CA . ASN A 1 94 ? -18.23636 -12.09786 24.66569 1.000 73.42937 94 ASN MOLA CA 1
ATOM 542 C C . ASN A 1 94 ? -17.51082 -12.41721 25.97299 1.000 64.94078 94 ASN MOLA C 1
ATOM 543 O O . ASN A 1 94 ? -17.32910 -13.57403 26.35758 1.000 62.83486 94 ASN MOLA O 1
ATOM 548 N N . LEU A 1 95 ? -17.09216 -11.35507 26.65430 1.000 62.20453 95 LEU MOLA N 1
ATOM 549 C CA . LEU A 1 95 ? -16.38712 -11.51056 27.91750 1.000 69.86799 95 LEU MOLA CA 1
ATOM 550 C C . LEU A 1 95 ? -17.33629 -11.97664 29.01232 1.000 62.43923 95 LEU MOLA C 1
ATOM 551 O O . LEU A 1 95 ? -18.48970 -11.54363 29.08678 1.000 62.65022 95 LEU MOLA O 1
ATOM 556 N N . THR A 1 96 ? -16.84354 -12.87326 29.86139 1.000 68.20031 96 THR MOLA N 1
ATOM 557 C CA . THR A 1 96 ? -17.52690 -13.21079 31.10392 1.000 69.88552 96 THR MOLA CA 1
ATOM 558 C C . THR A 1 96 ? -17.15474 -12.15763 32.13888 1.000 57.47705 96 THR MOLA C 1
ATOM 559 O O . THR A 1 96 ? -16.00774 -12.10578 32.59301 1.000 57.34935 96 THR MOLA O 1
ATOM 563 N N . VAL A 1 97 ? -18.11033 -11.30005 32.49510 1.000 61.92319 97 VAL MOLA N 1
ATOM 564 C CA . VAL A 1 97 ? -17.87526 -10.22397 33.45108 1.000 57.13204 97 VAL MOLA CA 1
ATOM 565 C C . VAL A 1 97 ? -18.61055 -10.44164 34.75901 1.000 62.70131 97 VAL MOLA C 1
ATOM 566 O O . VAL A 1 97 ? -18.46275 -9.62863 35.68272 1.000 57.53221 97 VAL MOLA O 1
ATOM 570 N N . PHE A 1 98 ? -19.40444 -11.50075 34.86888 1.000 58.48825 98 PHE MOLA N 1
ATOM 571 C CA . PHE A 1 98 ? -20.06474 -11.85719 36.11433 1.000 57.21867 98 PHE MOLA CA 1
ATOM 572 C C . PHE A 1 98 ? -19.27000 -12.95497 36.80564 1.000 62.53226 98 PHE MOLA C 1
ATOM 573 O O . PHE A 1 98 ? -18.70619 -13.83382 36.14694 1.000 65.87001 98 PHE MOLA O 1
ATOM 581 N N . LEU A 1 99 ? -19.22021 -12.88765 38.13172 1.000 68.47047 99 LEU MOLA N 1
ATOM 582 C CA . LEU A 1 99 ? -18.40039 -13.81117 38.90162 1.000 70.86793 99 LEU MOLA CA 1
ATOM 583 C C . LEU A 1 99 ? -18.79931 -15.25161 38.58799 1.000 72.25439 99 LEU MOLA C 1
ATOM 584 O O . LEU A 1 99 ? -19.98457 -15.52662 38.36246 1.000 66.05168 99 LEU MOLA O 1
ATOM 589 N N . PRO A 1 100 ? -17.82801 -16.18847 38.50883 1.000 78.70480 100 PRO MOLA N 1
ATOM 590 C CA . PRO A 1 100 ? -18.17419 -17.60968 38.36779 1.000 79.52041 100 PRO MOLA CA 1
ATOM 591 C C . PRO A 1 100 ? -19.32028 -18.00732 39.28040 1.000 87.66207 100 PRO MOLA C 1
ATOM 592 O O . PRO A 1 100 ? -19.12211 -18.17047 40.48696 1.000 105.82675 100 PRO MOLA O 1
ATOM 596 N N . THR A 1 101 ? -20.51415 -18.15056 38.69050 1.000 88.97103 101 THR MOLA N 1
ATOM 597 C CA . THR A 1 101 ? -21.82019 -18.30695 39.33899 1.000 92.91580 101 THR MOLA CA 1
ATOM 598 C C . THR A 1 101 ? -21.82305 -18.46825 40.85788 1.000 97.11321 101 THR MOLA C 1
ATOM 599 O O . THR A 1 101 ? -22.69774 -17.91442 41.53434 1.000 100.50436 101 THR MOLA O 1
ATOM 603 N N . ASP A 1 102 ? -20.87049 -19.23651 41.39624 1.000 99.35341 102 ASP MOLA N 1
ATOM 604 C CA . ASP A 1 102 ? -20.68529 -19.42544 42.82814 1.000 97.26936 102 ASP MOLA CA 1
ATOM 605 C C . ASP A 1 102 ? -20.71140 -18.07558 43.53079 1.000 100.38339 102 ASP MOLA C 1
ATOM 606 O O . ASP A 1 102 ? -19.80557 -17.25309 43.33944 1.000 99.99544 102 ASP MOLA O 1
ATOM 608 N N . PRO A 1 103 ? -21.73978 -17.80843 44.33175 1.000 103.15713 103 PRO MOLA N 1
ATOM 609 C CA . PRO A 1 103 ? -21.82363 -16.52185 45.02531 1.000 98.88754 103 PRO MOLA CA 1
ATOM 610 C C . PRO A 1 103 ? -20.64215 -16.31199 45.95728 1.000 97.73419 103 PRO MOLA C 1
ATOM 611 O O . PRO A 1 103 ? -19.91682 -17.24184 46.31649 1.000 100.46404 103 PRO MOLA O 1
ATOM 615 N N . VAL A 1 104 ? -20.46493 -15.06169 46.36033 1.000 95.00707 104 VAL MOLA N 1
ATOM 616 C CA . VAL A 1 104 ? -19.25875 -14.62157 47.04170 1.000 92.24301 104 VAL MOLA CA 1
ATOM 617 C C . VAL A 1 104 ? -19.63494 -14.11523 48.42803 1.000 97.77546 104 VAL MOLA C 1
ATOM 618 O O . VAL A 1 104 ? -20.72293 -13.56142 48.62391 1.000 94.42497 104 VAL MOLA O 1
ATOM 622 N N . SER A 1 105 ? -18.74601 -14.34071 49.40021 1.000 101.53120 105 SER MOLA N 1
ATOM 623 C CA . SER A 1 105 ? -19.04080 -14.05919 50.80849 1.000 102.90087 105 SER MOLA CA 1
ATOM 624 C C . SER A 1 105 ? -17.75641 -13.61330 51.50880 1.000 100.16868 105 SER MOLA C 1
ATOM 625 O O . SER A 1 105 ? -17.08445 -14.43641 52.13524 1.000 104.41791 105 SER MOLA O 1
ATOM 628 N N . GLU A 1 106 ? -17.43137 -12.31678 51.40412 1.000 93.56131 106 GLU MOLA N 1
ATOM 629 C CA . GLU A 1 106 ? -16.33949 -11.69312 52.15880 1.000 98.89452 106 GLU MOLA CA 1
ATOM 630 C C . GLU A 1 106 ? -16.19012 -10.23817 51.71458 1.000 99.25942 106 GLU MOLA C 1
ATOM 631 O O . GLU A 1 106 ? -17.19090 -9.55343 51.47479 1.000 86.18689 106 GLU MOLA O 1
ATOM 637 N N . GLU A 1 107 ? -14.94563 -9.74807 51.61959 1.000 96.61321 107 GLU MOLA N 1
ATOM 638 C CA . GLU A 1 107 ? -14.67839 -8.47319 50.96079 1.000 95.96034 107 GLU MOLA CA 1
ATOM 639 C C . GLU A 1 107 ? -14.75896 -8.59207 49.44965 1.000 89.87662 107 GLU MOLA C 1
ATOM 640 O O . GLU A 1 107 ? -14.82650 -7.56895 48.75961 1.000 84.14333 107 GLU MOLA O 1
ATOM 646 N N . GLU A 1 108 ? -14.70978 -9.81871 48.92777 1.000 86.29783 108 GLU MOLA N 1
ATOM 647 C CA . GLU A 1 108 ? -15.04414 -10.05773 47.53180 1.000 82.68959 108 GLU MOLA CA 1
ATOM 648 C C . GLU A 1 108 ? -16.41474 -9.48651 47.19170 1.000 79.20065 108 GLU MOLA C 1
ATOM 649 O O . GLU A 1 108 ? -16.64369 -9.05418 46.05720 1.000 70.30028 108 GLU MOLA O 1
ATOM 655 N N . ARG A 1 109 ? -17.33615 -9.47287 48.16221 1.000 79.53322 109 ARG MOLA N 1
ATOM 656 C CA . ARG A 1 109 ? -18.61931 -8.80461 47.96313 1.000 72.91981 109 ARG MOLA CA 1
ATOM 657 C C . ARG A 1 109 ? -18.42909 -7.30942 47.74877 1.000 69.99113 109 ARG MOLA C 1
ATOM 658 O O . ARG A 1 109 ? -19.10218 -6.70340 46.90673 1.000 68.56782 109 ARG MOLA O 1
ATOM 666 N N . ALA A 1 110 ? -17.51572 -6.69652 48.50542 1.000 73.02437 110 ALA MOLA N 1
ATOM 667 C CA . ALA A 1 110 ? -17.20485 -5.28805 48.29342 1.000 78.77577 110 ALA MOLA CA 1
ATOM 668 C C . ALA A 1 110 ? -16.45493 -5.07302 46.98589 1.000 72.68371 110 ALA MOLA C 1
ATOM 669 O O . ALA A 1 110 ? -16.52503 -3.98459 46.40388 1.000 74.54996 110 ALA MOLA O 1
ATOM 671 N N . ALA A 1 111 ? -15.73723 -6.09126 46.51119 1.000 74.54405 111 ALA MOLA N 1
ATOM 672 C CA . ALA A 1 111 ? -15.01581 -6.00267 45.24972 1.000 75.83858 111 ALA MOLA CA 1
ATOM 673 C C . ALA A 1 111 ? -15.86679 -6.39154 44.04978 1.000 68.83298 111 ALA MOLA C 1
ATOM 674 O O . ALA A 1 111 ? -15.55459 -5.97874 42.92688 1.000 66.00304 111 ALA MOLA O 1
ATOM 676 N N . ALA A 1 112 ? -16.92677 -7.16999 44.25716 1.000 64.98828 112 ALA MOLA N 1
ATOM 677 C CA . ALA A 1 112 ? -17.82345 -7.58931 43.18591 1.000 58.43428 112 ALA MOLA CA 1
ATOM 678 C C . ALA A 1 112 ? -19.05065 -6.68607 43.19831 1.000 58.64112 112 ALA MOLA C 1
ATOM 679 O O . ALA A 1 112 ? -19.88780 -6.77794 44.10202 1.000 64.93431 112 ALA MOLA O 1
ATOM 681 N N . LYS A 1 113 ? -19.15682 -5.82267 42.19857 1.000 60.97286 113 LYS MOLA N 1
ATOM 682 C CA . LYS A 1 113 ? -20.28229 -4.89912 42.11538 1.000 56.16559 113 LYS MOLA CA 1
ATOM 683 C C . LYS A 1 113 ? -21.57070 -5.66596 41.84520 1.000 65.91109 113 LYS MOLA C 1
ATOM 684 O O . LYS A 1 113 ? -21.69015 -6.30634 40.79210 1.000 57.54123 113 LYS MOLA O 1
ATOM 690 N N . PRO A 1 114 ? -22.55113 -5.63328 42.74971 1.000 61.58271 114 PRO MOLA N 1
ATOM 691 C CA . PRO A 1 114 ? -23.80866 -6.35755 42.50984 1.000 58.79682 114 PRO MOLA CA 1
ATOM 692 C C . PRO A 1 114 ? -24.66401 -5.62599 41.48413 1.000 56.39560 114 PRO MOLA C 1
ATOM 693 O O . PRO A 1 114 ? -24.86765 -4.41324 41.57628 1.000 56.31402 114 PRO MOLA O 1
ATOM 697 N N . VAL A 1 115 ? -25.16461 -6.37427 40.50394 1.000 61.65446 115 VAL MOLA N 1
ATOM 698 C CA . VAL A 1 115 ? -25.92888 -5.82012 39.39194 1.000 54.35476 115 VAL MOLA CA 1
ATOM 699 C C . VAL A 1 115 ? -27.10293 -6.74602 39.10254 1.000 55.32595 115 VAL MOLA C 1
ATOM 700 O O . VAL A 1 115 ? -26.95957 -7.97297 39.12786 1.000 54.29008 115 VAL MOLA O 1
ATOM 704 N N . TRP A 1 116 ? -28.26834 -6.15784 38.83928 1.000 55.80977 116 TRP MOLA N 1
ATOM 705 C CA . TRP A 1 116 ? -29.47368 -6.90846 38.51070 1.000 63.64255 116 TRP MOLA CA 1
ATOM 706 C C . TRP A 1 116 ? -29.72904 -6.81534 37.01101 1.000 60.96586 116 TRP MOLA C 1
ATOM 707 O O . TRP A 1 116 ? -29.87088 -5.71389 36.46868 1.000 67.07590 116 TRP MOLA O 1
ATOM 718 N N . THR A 1 117 ? -29.78586 -7.96879 36.34683 1.000 67.68607 117 THR MOLA N 1
ATOM 719 C CA . THR A 1 117 ? -30.05461 -8.05918 34.92243 1.000 56.54714 117 THR MOLA CA 1
ATOM 720 C C . THR A 1 117 ? -31.39942 -8.75652 34.70138 1.000 58.55933 117 THR MOLA C 1
ATOM 721 O O . THR A 1 117 ? -32.22926 -8.83830 35.61889 1.000 57.88606 117 THR MOLA O 1
ATOM 725 N N . TRP A 1 118 ? -31.61307 -9.26263 33.48382 1.000 61.35531 118 TRP MOLA N 1
ATOM 726 C CA . TRP A 1 118 ? -32.84222 -9.98860 33.18576 1.000 58.17760 118 TRP MOLA CA 1
ATOM 727 C C . TRP A 1 118 ? -32.91707 -11.32231 33.91719 1.000 46.18546 118 TRP MOLA C 1
ATOM 728 O O . TRP A 1 118 ? -34.00335 -11.90372 34.01009 1.000 60.15796 118 TRP MOLA O 1
ATOM 739 N N . THR A 1 119 ? -31.79364 -11.81696 34.43758 1.000 50.05276 119 THR MOLA N 1
ATOM 740 C CA . THR A 1 119 ? -31.75534 -13.05143 35.21098 1.000 49.09649 119 THR MOLA CA 1
ATOM 741 C C . THR A 1 119 ? -31.48998 -12.78826 36.69114 1.000 56.71204 119 THR MOLA C 1
ATOM 742 O O . THR A 1 119 ? -30.87398 -13.61045 37.37303 1.000 55.48474 119 THR MOLA O 1
ATOM 746 N N . GLY A 1 120 ? -31.94008 -11.64227 37.19754 1.000 56.08743 120 GLY MOLA N 1
ATOM 747 C CA . GLY A 1 120 ? -31.81983 -11.36490 38.61632 1.000 61.63772 120 GLY MOLA CA 1
ATOM 748 C C . GLY A 1 120 ? -30.45207 -10.82654 39.00660 1.000 63.42401 120 GLY MOLA C 1
ATOM 749 O O . GLY A 1 120 ? -29.76037 -10.17251 38.22402 1.000 63.14322 120 GLY MOLA O 1
ATOM 750 N N . LEU A 1 121 ? -30.06180 -11.12284 40.24458 1.000 55.96825 121 LEU MOLA N 1
ATOM 751 C CA . LEU A 1 121 ? -28.84796 -10.56504 40.82588 1.000 55.77056 121 LEU MOLA CA 1
ATOM 752 C C . LEU A 1 121 ? -27.61038 -11.27920 40.29588 1.000 52.21722 121 LEU MOLA C 1
ATOM 753 O O . LEU A 1 121 ? -27.57570 -12.51064 40.21151 1.000 51.05794 121 LEU MOLA O 1
ATOM 758 N N . HIS A 1 122 ? -26.59608 -10.49439 39.93799 1.000 48.00195 122 HIS MOLA N 1
ATOM 759 C CA . HIS A 1 122 ? -25.28847 -11.01028 39.56726 1.000 55.07463 122 HIS MOLA CA 1
ATOM 760 C C . HIS A 1 122 ? -24.21846 -10.12612 40.19032 1.000 49.66965 122 HIS MOLA C 1
ATOM 761 O O . HIS A 1 122 ? -24.44967 -8.95202 40.48934 1.000 57.49513 122 HIS MOLA O 1
ATOM 768 N N . HIS A 1 123 ? -23.03923 -10.70650 40.38633 1.000 45.69502 123 HIS MOLA N 1
ATOM 769 C CA . HIS A 1 123 ? -21.89519 -10.00175 40.94970 1.000 61.54820 123 HIS MOLA CA 1
ATOM 770 C C . HIS A 1 123 ? -20.82407 -9.86935 39.87640 1.000 57.43578 123 HIS MOLA C 1
ATOM 771 O O . HIS A 1 123 ? -20.30583 -10.87839 39.38565 1.000 58.10672 123 HIS MOLA O 1
ATOM 778 N N . CYS A 1 124 ? -20.50190 -8.62974 39.51180 1.000 60.65217 124 CYS MOLA N 1
ATOM 779 C CA . CYS A 1 124 ? -19.46402 -8.39165 38.51880 1.000 55.57926 124 CYS MOLA CA 1
ATOM 780 C C . CYS A 1 124 ? -18.12157 -8.89995 39.02606 1.000 56.51326 124 CYS MOLA C 1
ATOM 781 O O . CYS A 1 124 ? -17.81542 -8.80917 40.21680 1.000 59.33970 124 CYS MOLA O 1
ATOM 784 N N . ILE A 1 125 ? -17.32227 -9.44919 38.11641 1.000 57.65135 125 ILE MOLA N 1
ATOM 785 C CA . ILE A 1 125 ? -15.95954 -9.82713 38.50385 1.000 55.16132 125 ILE MOLA CA 1
ATOM 786 C C . ILE A 1 125 ? -15.19015 -8.56816 38.87731 1.000 57.73005 125 ILE MOLA C 1
ATOM 787 O O . ILE A 1 125 ? -15.36825 -7.52129 38.22034 1.000 53.80789 125 ILE MOLA O 1
ATOM 792 N N . PRO A 1 126 ? -14.37551 -8.58519 39.93314 1.000 63.88165 126 PRO MOLA N 1
ATOM 793 C CA . PRO A 1 126 ? -13.56520 -7.40714 40.26961 1.000 65.31293 126 PRO MOLA CA 1
ATOM 794 C C . PRO A 1 126 ? -12.83506 -6.85799 39.05259 1.000 66.15493 126 PRO MOLA C 1
ATOM 795 O O . PRO A 1 126 ? -12.23539 -7.60429 38.27457 1.000 58.44383 126 PRO MOLA O 1
ATOM 799 N N . LYS A 1 127 ? -12.90426 -5.53316 38.88949 1.000 62.51372 127 LYS MOLA N 1
ATOM 800 C CA . LYS A 1 127 ? -12.35274 -4.88650 37.70285 1.000 58.11102 127 LYS MOLA CA 1
ATOM 801 C C . LYS A 1 127 ? -10.87140 -5.19186 37.52391 1.000 66.59039 127 LYS MOLA C 1
ATOM 802 O O . LYS A 1 127 ? -10.39626 -5.31361 36.38847 1.000 65.65002 127 LYS MOLA O 1
ATOM 808 N N . GLU A 1 128 ? -10.12992 -5.32736 38.62490 1.000 71.53330 128 GLU MOLA N 1
ATOM 809 C CA . GLU A 1 128 ? -8.70203 -5.61043 38.52545 1.000 75.28412 128 GLU MOLA CA 1
ATOM 810 C C . GLU A 1 128 ? -8.45325 -6.99285 37.93384 1.000 72.42537 128 GLU MOLA C 1
ATOM 811 O O . GLU A 1 128 ? -7.63481 -7.14882 37.02089 1.000 73.06869 128 GLU MOLA O 1
ATOM 817 N N . LYS A 1 129 ? -9.15780 -8.01014 38.43683 1.000 76.00492 129 LYS MOLA N 1
ATOM 818 C CA . LYS A 1 129 ? -8.91324 -9.37442 37.97890 1.000 74.90754 129 LYS MOLA CA 1
ATOM 819 C C . LYS A 1 129 ? -9.36546 -9.58389 36.53935 1.000 73.73350 129 LYS MOLA C 1
ATOM 820 O O . LYS A 1 129 ? -8.80689 -10.43336 35.83585 1.000 69.90640 129 LYS MOLA O 1
ATOM 826 N N . LEU A 1 130 ? -10.36916 -8.83202 36.08388 1.000 62.66449 130 LEU MOLA N 1
ATOM 827 C CA . LEU A 1 130 ? -10.82430 -8.97451 34.70492 1.000 65.25701 130 LEU MOLA CA 1
ATOM 828 C C . LEU A 1 130 ? -9.79734 -8.41605 33.72856 1.000 61.14442 130 LEU MOLA C 1
ATOM 829 O O . LEU A 1 130 ? -9.41343 -9.08684 32.76348 1.000 65.34984 130 LEU MOLA O 1
ATOM 834 N N . LEU A 1 131 ? -9.33956 -7.18474 33.96451 1.000 59.07576 131 LEU MOLA N 1
ATOM 835 C CA . LEU A 1 131 ? -8.39732 -6.56146 33.04248 1.000 62.84773 131 LEU MOLA CA 1
ATOM 836 C C . LEU A 1 131 ? -7.02152 -7.21105 33.11113 1.000 65.45766 131 LEU MOLA C 1
ATOM 837 O O . LEU A 1 131 ? -6.31726 -7.27241 32.09749 1.000 61.65248 131 LEU MOLA O 1
ATOM 842 N N . GLU A 1 132 ? -6.62449 -7.70677 34.28392 1.000 62.97082 132 GLU MOLA N 1
ATOM 843 C CA . GLU A 1 132 ? -5.26185 -8.19897 34.45620 1.000 70.05503 132 GLU MOLA CA 1
ATOM 844 C C . GLU A 1 132 ? -5.08290 -9.59523 33.86997 1.000 67.81198 132 GLU MOLA C 1
ATOM 845 O O . GLU A 1 132 ? -4.12532 -9.84483 33.12980 1.000 68.65901 132 GLU MOLA O 1
ATOM 851 N N . THR A 1 133 ? -5.98523 -10.51833 34.19064 1.000 65.29337 133 THR MOLA N 1
ATOM 852 C CA . THR A 1 133 ? -5.81768 -11.91483 33.80256 1.000 67.73223 133 THR MOLA CA 1
ATOM 853 C C . THR A 1 133 ? -6.90077 -12.42898 32.86860 1.000 65.76751 133 THR MOLA C 1
ATOM 854 O O . THR A 1 133 ? -6.59759 -13.19125 31.94751 1.000 61.55448 133 THR MOLA O 1
ATOM 858 N N . LEU A 1 134 ? -8.15873 -12.03584 33.07474 1.000 62.08520 134 LEU MOLA N 1
ATOM 859 C CA . LEU A 1 134 ? -9.25157 -12.65624 32.33230 1.000 60.74303 134 LEU MOLA CA 1
ATOM 860 C C . LEU A 1 134 ? -9.39309 -12.08211 30.92693 1.000 57.70140 134 LEU MOLA C 1
ATOM 861 O O . LEU A 1 134 ? -9.64639 -12.82972 29.97550 1.000 55.76862 134 LEU MOLA O 1
ATOM 866 N N . LEU A 1 135 ? -9.24091 -10.76268 30.77157 1.000 57.57995 135 LEU MOLA N 1
ATOM 867 C CA . LEU A 1 135 ? -9.33349 -10.18011 29.43291 1.000 60.17951 135 LEU MOLA CA 1
ATOM 868 C C . LEU A 1 135 ? -8.17149 -10.59934 28.53887 1.000 53.67344 135 LEU MOLA C 1
ATOM 869 O O . LEU A 1 135 ? -8.42246 -10.98990 27.38464 1.000 50.90071 135 LEU MOLA O 1
ATOM 874 N N . PRO A 1 136 ? -6.90420 -10.54290 28.97198 1.000 52.51149 136 PRO MOLA N 1
ATOM 875 C CA . PRO A 1 136 ? -5.82629 -11.02143 28.08838 1.000 49.05927 136 PRO MOLA CA 1
ATOM 876 C C . PRO A 1 136 ? -5.92531 -12.50035 27.76141 1.000 50.46536 136 PRO MOLA C 1
ATOM 877 O O . PRO A 1 136 ? -5.51397 -12.91304 26.66944 1.000 52.79486 136 PRO MOLA O 1
ATOM 881 N N . GLN A 1 137 ? -6.45790 -13.31468 28.67499 1.000 50.05027 137 GLN MOLA N 1
ATOM 882 C CA . GLN A 1 137 ? -6.61689 -14.73590 28.38591 1.000 49.22655 137 GLN MOLA CA 1
ATOM 883 C C . GLN A 1 137 ? -7.70707 -14.96938 27.34857 1.000 54.05698 137 GLN MOLA C 1
ATOM 884 O O . GLN A 1 137 ? -7.56768 -15.83823 26.47921 1.000 47.77119 137 GLN MOLA O 1
ATOM 890 N N . LYS A 1 138 ? -8.80140 -14.20735 27.42642 1.000 51.66370 138 LYS MOLA N 1
ATOM 891 C CA . LYS A 1 138 ? -9.83907 -14.30012 26.40479 1.000 50.09513 138 LYS MOLA CA 1
ATOM 892 C C . LYS A 1 138 ? -9.29045 -13.92511 25.03502 1.000 45.99930 138 LYS MOLA C 1
ATOM 893 O O . LYS A 1 138 ? -9.60375 -14.57649 24.03165 1.000 42.90554 138 LYS MOLA O 1
ATOM 899 N N . LEU A 1 139 ? -8.46134 -12.88034 24.97610 1.000 43.38938 139 LEU MOLA N 1
ATOM 900 C CA . LEU A 1 139 ? -7.85268 -12.48893 23.70972 1.000 44.00743 139 LEU MOLA CA 1
ATOM 901 C C . LEU A 1 139 ? -6.88206 -13.55248 23.21222 1.000 49.29346 139 LEU MOLA C 1
ATOM 902 O O . LEU A 1 139 ? -6.77443 -13.78401 22.00242 1.000 43.67593 139 LEU MOLA O 1
ATOM 907 N N . ASP A 1 140 ? -6.16612 -14.20954 24.12901 1.000 47.79701 140 ASP MOLA N 1
ATOM 908 C CA . ASP A 1 140 ? -5.24986 -15.27068 23.72348 1.000 47.61612 140 ASP MOLA CA 1
ATOM 909 C C . ASP A 1 140 ? -6.01002 -16.47679 23.18796 1.000 42.39951 140 ASP MOLA C 1
ATOM 910 O O . ASP A 1 140 ? -5.61310 -17.06918 22.17763 1.000 44.20530 140 ASP MOLA O 1
ATOM 915 N N . GLU A 1 141 ? -7.10249 -16.85779 23.85489 1.000 42.37525 141 GLU MOLA N 1
ATOM 916 C CA . GLU A 1 141 ? -7.95365 -17.92090 23.33157 1.000 43.13894 141 GLU MOLA CA 1
ATOM 917 C C . GLU A 1 141 ? -8.54972 -17.52613 21.98767 1.000 40.83837 141 GLU MOLA C 1
ATOM 918 O O . GLU A 1 141 ? -8.72720 -18.37193 21.10309 1.000 41.81448 141 GLU MOLA O 1
ATOM 924 N N . LEU A 1 142 ? -8.86215 -16.24020 21.81817 1.000 39.02685 142 LEU MOLA N 1
ATOM 925 C CA . LEU A 1 142 ? -9.41144 -15.76244 20.55469 1.000 40.54234 142 LEU MOLA CA 1
ATOM 926 C C . LEU A 1 142 ? -8.39042 -15.88300 19.43100 1.000 43.01745 142 LEU MOLA C 1
ATOM 927 O O . LEU A 1 142 ? -8.70946 -16.36304 18.33684 1.000 42.38198 142 LEU MOLA O 1
ATOM 932 N N . GLU A 1 143 ? -7.15272 -15.45042 19.68338 1.000 39.70214 143 GLU MOLA N 1
ATOM 933 C CA . GLU A 1 143 ? -6.12311 -15.52812 18.65358 1.000 42.96422 143 GLU MOLA CA 1
ATOM 934 C C . GLU A 1 143 ? -5.73061 -16.96933 18.35673 1.000 40.05724 143 GLU MOLA C 1
ATOM 935 O O . GLU A 1 143 ? -5.39961 -17.29393 17.21310 1.000 36.96681 143 GLU MOLA O 1
ATOM 941 N N . ALA A 1 144 ? -5.76030 -17.84646 19.36181 1.000 41.10898 144 ALA MOLA N 1
ATOM 942 C CA . ALA A 1 144 ? -5.44845 -19.24960 19.11179 1.000 38.71112 144 ALA MOLA CA 1
ATOM 943 C C . ALA A 1 144 ? -6.46968 -19.89209 18.18219 1.000 39.18643 144 ALA MOLA C 1
ATOM 944 O O . ALA A 1 144 ? -6.11966 -20.77281 17.38764 1.000 38.59858 144 ALA MOLA O 1
ATOM 946 N N . ALA A 1 145 ? -7.72941 -19.45786 18.25628 1.000 34.98394 145 ALA MOLA N 1
ATOM 947 C CA . ALA A 1 145 ? -8.77725 -20.04361 17.42905 1.000 41.31118 145 ALA MOLA CA 1
ATOM 948 C C . ALA A 1 145 ? -8.80959 -19.44783 16.02725 1.000 31.45864 145 ALA MOLA C 1
ATOM 949 O O . ALA A 1 145 ? -9.11569 -20.16091 15.06532 1.000 31.38912 145 ALA MOLA O 1
ATOM 951 N N . PHE A 1 146 ? -8.50555 -18.15819 15.88955 1.000 31.88155 146 PHE MOLA N 1
ATOM 952 C CA . PHE A 1 146 ? -8.50235 -17.46884 14.59835 1.000 38.11692 146 PHE MOLA CA 1
ATOM 953 C C . PHE A 1 146 ? -7.18033 -16.72649 14.43305 1.000 37.86757 146 PHE MOLA C 1
ATOM 954 O O . PHE A 1 146 ? -7.14814 -15.48965 14.42256 1.000 32.30211 146 PHE MOLA O 1
ATOM 962 N N . PRO A 1 147 ? -6.05838 -17.46008 14.28803 1.000 36.81157 147 PRO MOLA N 1
ATOM 963 C CA . PRO A 1 147 ? -4.73759 -16.80679 14.29375 1.000 34.29724 147 PRO MOLA CA 1
ATOM 964 C C . PRO A 1 147 ? -4.55444 -15.76172 13.20505 1.000 28.09658 147 PRO MOLA C 1
ATOM 965 O O . PRO A 1 147 ? -4.46726 -16.09096 12.01788 1.000 38.22622 147 PRO MOLA O 1
ATOM 969 N N . GLY A 1 148 ? -4.49063 -14.49494 13.61260 1.000 32.98208 148 GLY MOLA N 1
ATOM 970 C CA . GLY A 1 148 ? -4.24544 -13.40636 12.68565 1.000 40.79434 148 GLY MOLA CA 1
ATOM 971 C C . GLY A 1 148 ? -5.32863 -13.19221 11.65679 1.000 38.29910 148 GLY MOLA C 1
ATOM 972 O O . GLY A 1 148 ? -5.07069 -12.58038 10.61731 1.000 39.68312 148 GLY MOLA O 1
ATOM 973 N N . LYS A 1 149 ? -6.54370 -13.67031 11.91798 1.000 38.53584 149 LYS MOLA N 1
ATOM 974 C CA . LYS A 1 149 ? -7.62527 -13.61405 10.94593 1.000 31.02769 149 LYS MOLA CA 1
ATOM 975 C C . LYS A 1 149 ? -8.74455 -12.66147 11.33927 1.000 38.58073 149 LYS MOLA C 1
ATOM 976 O O . LYS A 1 149 ? -9.69543 -12.49546 10.56829 1.000 38.12015 149 LYS MOLA O 1
ATOM 982 N N . LEU A 1 150 ? -8.66446 -12.03458 12.50636 1.000 30.92984 150 LEU MOLA N 1
ATOM 983 C CA . LEU A 1 150 ? -9.67146 -11.08079 12.94209 1.000 34.80089 150 LEU MOLA CA 1
ATOM 984 C C . LEU A 1 150 ? -9.15090 -9.65790 12.78221 1.000 42.50602 150 LEU MOLA C 1
ATOM 985 O O . LEU A 1 150 ? -7.94739 -9.40209 12.87163 1.000 43.85757 150 LEU MOLA O 1
ATOM 990 N N . ASP A 1 151 ? -10.07303 -8.73300 12.54010 1.000 34.27079 151 ASP MOLA N 1
ATOM 991 C CA . ASP A 1 151 ? -9.73126 -7.34085 12.27462 1.000 37.79987 151 ASP MOLA CA 1
ATOM 992 C C . ASP A 1 151 ? -10.33245 -6.37367 13.27865 1.000 46.77824 151 ASP MOLA C 1
ATOM 993 O O . ASP A 1 151 ? -9.68255 -5.39149 13.64666 1.000 38.59284 151 ASP MOLA O 1
ATOM 998 N N . TYR A 1 152 ? -11.55982 -6.62016 13.72794 1.000 35.10788 152 TYR MOLA N 1
ATOM 999 C CA . TYR A 1 152 ? -12.19486 -5.81322 14.75663 1.000 34.80058 152 TYR MOLA CA 1
ATOM 1000 C C . TYR A 1 152 ? -12.77184 -6.72918 15.82429 1.000 40.18616 152 TYR MOLA C 1
ATOM 1001 O O . TYR A 1 152 ? -13.21693 -7.84301 15.53465 1.000 39.55875 152 TYR MOLA O 1
ATOM 1010 N N . VAL A 1 153 ? -12.75412 -6.25326 17.06566 1.000 32.29102 153 VAL MOLA N 1
ATOM 1011 C CA . VAL A 1 153 ? -13.31430 -6.98350 18.19410 1.000 35.09529 153 VAL MOLA CA 1
ATOM 1012 C C . VAL A 1 153 ? -14.39279 -6.12325 18.83563 1.000 35.73791 153 VAL MOLA C 1
ATOM 1013 O O . VAL A 1 153 ? -14.28877 -4.89149 18.86136 1.000 39.58774 153 VAL MOLA O 1
ATOM 1017 N N . TYR A 1 154 ? -15.44164 -6.77419 19.32497 1.000 37.51966 154 TYR MOLA N 1
ATOM 1018 C CA . TYR A 1 154 ? -16.52564 -6.10215 20.02356 1.000 48.64689 154 TYR MOLA CA 1
ATOM 1019 C C . TYR A 1 154 ? -16.32150 -6.26170 21.52421 1.000 48.39900 154 TYR MOLA C 1
ATOM 1020 O O . TYR A 1 154 ? -16.13448 -7.38068 22.01444 1.000 52.34914 154 TYR MOLA O 1
ATOM 1029 N N . LEU A 1 155 ? -16.35802 -5.14165 22.24766 1.000 55.78569 155 LEU MOLA N 1
ATOM 1030 C CA . LEU A 1 155 ? -16.18560 -5.12650 23.69876 1.000 61.06695 155 LEU MOLA CA 1
ATOM 1031 C C . LEU A 1 155 ? -17.37801 -4.41677 24.34715 1.000 64.93963 155 LEU MOLA C 1
ATOM 1032 O O . LEU A 1 155 ? -17.24430 -3.36608 24.97326 1.000 69.38008 155 LEU MOLA O 1
ATOM 1037 N N . ASP A 1 156 ? -18.56576 -5.00576 24.18633 1.000 68.37238 156 ASP MOLA N 1
ATOM 1038 C CA . ASP A 1 156 ? -19.77631 -4.42860 24.76757 1.000 78.16111 156 ASP MOLA CA 1
ATOM 1039 C C . ASP A 1 156 ? -19.75413 -4.49564 26.28924 1.000 71.43399 156 ASP MOLA C 1
ATOM 1040 O O . ASP A 1 156 ? -19.86484 -3.46999 26.97102 1.000 68.96304 156 ASP MOLA O 1
ATOM 1045 N N . ARG A 1 157 ? -19.62305 -5.70458 26.83915 1.000 62.60834 157 ARG MOLA N 1
ATOM 1046 C CA . ARG A 1 157 ? -19.70091 -5.89634 28.28264 1.000 73.11038 157 ARG MOLA CA 1
ATOM 1047 C C . ARG A 1 157 ? -18.59697 -5.16086 29.03167 1.000 71.13554 157 ARG MOLA C 1
ATOM 1048 O O . ARG A 1 157 ? -18.72130 -4.94854 30.24290 1.000 64.40658 157 ARG MOLA O 1
ATOM 1056 N N . LEU A 1 158 ? -17.52671 -4.76418 28.34393 1.000 61.92817 158 LEU MOLA N 1
ATOM 1057 C CA . LEU A 1 158 ? -16.40992 -4.08018 28.98355 1.000 61.54057 158 LEU MOLA CA 1
ATOM 1058 C C . LEU A 1 158 ? -16.54861 -2.56270 28.91392 1.000 65.01246 158 LEU MOLA C 1
ATOM 1059 O O . LEU A 1 158 ? -16.37751 -1.87448 29.92486 1.000 74.39522 158 LEU MOLA O 1
ATOM 1064 N N . PHE A 1 159 ? -16.85946 -2.02852 27.73353 1.000 58.28090 159 PHE MOLA N 1
ATOM 1065 C CA . PHE A 1 159 ? -16.89695 -0.58409 27.54243 1.000 61.30520 159 PHE MOLA CA 1
ATOM 1066 C C . PHE A 1 159 ? -18.27183 0.01873 27.79213 1.000 68.18847 159 PHE MOLA C 1
ATOM 1067 O O . PHE A 1 159 ? -18.36073 1.16400 28.25053 1.000 72.05236 159 PHE MOLA O 1
ATOM 1075 N N . ASP A 1 160 ? -19.34505 -0.71812 27.50402 1.000 69.67790 160 ASP MOLA N 1
ATOM 1076 C CA . ASP A 1 160 ? -20.69848 -0.18676 27.61100 1.000 71.33499 160 ASP MOLA CA 1
ATOM 1077 C C . AS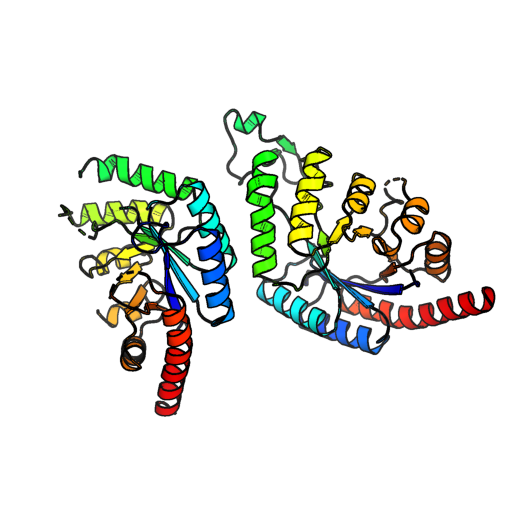P A 1 160 ? -21.57781 -0.98449 28.56557 1.000 73.05268 160 ASP MOLA C 1
ATOM 1078 O O . ASP A 1 160 ? -22.79906 -0.78899 28.57308 1.000 83.34797 160 ASP MOLA O 1
ATOM 1083 N N . GLY A 1 161 ? -20.99747 -1.87339 29.37032 1.000 68.59654 161 GLY MOLA N 1
ATOM 1084 C CA . GLY A 1 161 ? -21.78276 -2.65714 30.29755 1.000 66.17901 161 GLY MOLA CA 1
ATOM 1085 C C . GLY A 1 161 ? -22.15676 -1.88688 31.55025 1.000 75.11155 161 GLY MOLA C 1
ATOM 1086 O O . GLY A 1 161 ? -21.74483 -0.74821 31.77010 1.000 75.17278 161 GLY MOLA O 1
ATOM 1087 N N . ARG A 1 162 ? -22.96431 -2.53466 32.38622 1.000 60.97526 162 ARG MOLA N 1
ATOM 1088 C CA . ARG A 1 162 ? -23.38913 -1.96969 33.65898 1.000 69.92208 162 ARG MOLA CA 1
ATOM 1089 C C . ARG A 1 162 ? -22.46411 -2.35092 34.80712 1.000 64.74605 162 ARG MOLA C 1
ATOM 1090 O O . ARG A 1 162 ? -22.79631 -2.09085 35.96810 1.000 70.46684 162 ARG MOLA O 1
ATOM 1092 N N . CYS A 1 163 ? -21.31371 -2.95251 34.51057 1.000 57.29747 163 CYS MOLA N 1
ATOM 1093 C CA . CYS A 1 163 ? -20.40055 -3.44870 35.53205 1.000 58.01703 163 CYS MOLA CA 1
ATOM 1094 C C . CYS A 1 163 ? -19.22977 -2.51481 35.80250 1.000 59.79085 163 CYS MOLA C 1
ATOM 1095 O O . CYS A 1 163 ? -18.81391 -2.37436 36.95627 1.000 59.01277 163 CYS MOLA O 1
ATOM 1098 N N . TYR A 1 164 ? -18.68683 -1.86785 34.77373 1.000 64.52621 164 TYR MOLA N 1
ATOM 1099 C CA . TYR A 1 164 ? -17.40701 -1.18511 34.88951 1.000 67.21680 164 TYR MOLA CA 1
ATOM 1100 C C . TYR A 1 164 ? -17.49296 0.24465 34.37947 1.000 65.38140 164 TYR MOLA C 1
ATOM 1101 O O . TYR A 1 164 ? -18.17205 0.52611 33.38737 1.000 67.69915 164 TYR MOLA O 1
ATOM 1110 N N . ASP A 1 165 ? -16.79358 1.13999 35.07199 1.000 70.57703 165 ASP MOLA N 1
ATOM 1111 C CA . ASP A 1 165 ? -16.56462 2.51705 34.64267 1.000 69.45724 165 ASP MOLA CA 1
ATOM 1112 C C . ASP A 1 165 ? -15.04948 2.69320 34.59676 1.000 64.60948 165 ASP MOLA C 1
ATOM 1113 O O . ASP A 1 165 ? -14.42219 3.03836 35.60114 1.000 66.67665 165 ASP MOLA O 1
ATOM 1118 N N . LEU A 1 166 ? -14.46471 2.44436 33.42819 1.000 61.43470 166 LEU MOLA N 1
ATOM 1119 C CA . LEU A 1 166 ? -13.01403 2.41814 33.30622 1.000 64.55295 166 LEU MOLA CA 1
ATOM 1120 C C . LEU A 1 166 ? -12.42930 3.82335 33.36546 1.000 61.56745 166 LEU MOLA C 1
ATOM 1121 O O . LEU A 1 166 ? -12.95805 4.76224 32.76374 1.000 59.34968 166 LEU MOLA O 1
ATOM 1126 N N . THR A 1 167 ? -11.32721 3.96235 34.09831 1.000 62.06256 167 THR MOLA N 1
ATOM 1127 C CA . THR A 1 167 ? -10.55843 5.19392 34.05788 1.000 63.90739 167 THR MOLA CA 1
ATOM 1128 C C . THR A 1 167 ? -9.88477 5.33849 32.69487 1.000 70.72218 167 THR MOLA C 1
ATOM 1129 O O . THR A 1 167 ? -9.83054 4.40089 31.89361 1.000 58.98606 167 THR MOLA O 1
ATOM 1133 N N . ASP A 1 168 ? -9.36566 6.53907 32.43012 1.000 71.45270 168 ASP MOLA N 1
ATOM 1134 C CA . ASP A 1 168 ? -8.64045 6.75257 31.18268 1.000 69.06798 168 ASP MOLA CA 1
ATOM 1135 C C . ASP A 1 168 ? -7.38593 5.89273 31.11685 1.000 67.41424 168 ASP MOLA C 1
ATOM 1136 O O . ASP A 1 168 ? -6.98685 5.45969 30.03048 1.000 71.41596 168 ASP MOLA O 1
ATOM 1141 N N . GLU A 1 169 ? -6.76002 5.62595 32.26524 1.000 73.01213 169 GLU MOLA N 1
ATOM 1142 C CA . GLU A 1 169 ? -5.60187 4.73898 32.29071 1.000 72.65350 169 GLU MOLA CA 1
ATOM 1143 C C . GLU A 1 169 ? -5.99956 3.30392 31.96571 1.000 62.83132 169 GLU MOLA C 1
ATOM 1144 O O . GLU A 1 169 ? -5.26310 2.58998 31.27449 1.000 58.15074 169 GLU MOLA O 1
ATOM 1150 N N . GLU A 1 170 ? -7.16486 2.86605 32.44909 1.000 63.53932 170 GLU MOLA N 1
ATOM 1151 C CA . GLU A 1 170 ? -7.60814 1.50145 32.18530 1.000 63.74669 170 GLU MOLA CA 1
ATOM 1152 C C . GLU A 1 170 ? -8.04726 1.31934 30.73852 1.000 60.77863 170 GLU MOLA C 1
ATOM 1153 O O . GLU A 1 170 ? -7.91013 0.22211 30.18565 1.000 61.02529 170 GLU MOLA O 1
ATOM 1159 N N . VAL A 1 171 ? -8.57623 2.37120 30.11187 1.000 60.58186 171 VAL MOLA N 1
ATOM 1160 C CA . VAL A 1 171 ? -8.96179 2.27686 28.70756 1.000 60.45860 171 VAL MOLA CA 1
ATOM 1161 C C . VAL A 1 171 ? -7.72904 2.08941 27.83217 1.000 60.50799 171 VAL MOLA C 1
ATOM 1162 O O . VAL A 1 171 ? -7.68783 1.19973 26.97480 1.000 57.74338 171 VAL MOLA O 1
ATOM 1166 N N . ARG A 1 172 ? -6.70012 2.91620 28.04455 1.000 58.25924 172 ARG MOLA N 1
ATOM 1167 C CA . ARG A 1 172 ? -5.46529 2.77016 27.27950 1.000 65.75644 172 ARG MOLA CA 1
ATOM 1168 C C . ARG A 1 172 ? -4.82271 1.40805 27.50248 1.000 55.79706 172 ARG MOLA C 1
ATOM 1169 O O . ARG A 1 172 ? -4.17708 0.87249 26.59443 1.000 59.33533 172 ARG MOLA O 1
ATOM 1177 N N . TYR A 1 173 ? -4.98178 0.83407 28.69748 1.000 55.17640 173 TYR MOLA N 1
ATOM 1178 C CA . TYR A 1 173 ? -4.47506 -0.51344 28.93390 1.000 56.12380 173 TYR MOLA CA 1
ATOM 1179 C C . TYR A 1 173 ? -5.21405 -1.53319 28.07708 1.000 54.34016 173 TYR MOLA C 1
ATOM 1180 O O . TYR A 1 173 ? -4.60755 -2.48013 27.56242 1.000 50.97649 173 TYR MOLA O 1
ATOM 1189 N N . VAL A 1 174 ? -6.52686 -1.35794 27.91634 1.000 55.52328 174 VAL MOLA N 1
ATOM 1190 C CA . VAL A 1 174 ? -7.30058 -2.25888 27.06771 1.000 62.31130 174 VAL MOLA CA 1
ATOM 1191 C C . VAL A 1 174 ? -6.92480 -2.06224 25.60492 1.000 53.73906 174 VAL MOLA C 1
ATOM 1192 O O . VAL A 1 174 ? -6.65920 -3.02810 24.87964 1.000 56.71930 174 VAL MOLA O 1
ATOM 1196 N N . LEU A 1 175 ? -6.89507 -0.80609 25.15027 1.000 50.80983 175 LEU MOLA N 1
ATOM 1197 C CA . LEU A 1 175 ? -6.53052 -0.53080 23.76470 1.000 52.74211 175 LEU MOLA CA 1
ATOM 1198 C C . LEU A 1 175 ? -5.11383 -0.99625 23.45522 1.000 56.08607 175 LEU MOLA C 1
ATOM 1199 O O . LEU A 1 175 ? -4.81186 -1.33970 22.30715 1.000 59.59126 175 LEU MOLA O 1
ATOM 1204 N N . ASP A 1 176 ? -4.23604 -1.02571 24.46094 1.000 58.18470 176 ASP MOLA N 1
ATOM 1205 C CA . ASP A 1 176 ? -2.91196 -1.60309 24.25950 1.000 57.85224 176 ASP MOLA CA 1
ATOM 1206 C C . ASP A 1 176 ? -2.98109 -3.11676 24.10809 1.000 53.02665 176 ASP MOLA C 1
ATOM 1207 O O . ASP A 1 176 ? -2.16695 -3.70369 23.38630 1.000 55.58120 176 ASP MOLA O 1
ATOM 1212 N N . LEU A 1 177 ? -3.94170 -3.76237 24.77511 1.000 50.14992 177 LEU MOLA N 1
ATOM 1213 C CA . LEU A 1 177 ? -4.06461 -5.21281 24.67883 1.000 54.59057 177 LEU MOLA CA 1
ATOM 1214 C C . LEU A 1 177 ? -4.50567 -5.65370 23.28907 1.000 57.07279 177 LEU MOLA C 1
ATOM 1215 O O . LEU A 1 177 ? -4.08641 -6.71772 22.81894 1.000 54.37781 177 LEU MOLA O 1
ATOM 1220 N N . ILE A 1 178 ? -5.34613 -4.86055 22.62043 1.000 48.53570 178 ILE MOLA N 1
ATOM 1221 C CA . ILE A 1 178 ? -5.80719 -5.21678 21.28277 1.000 56.66894 178 ILE MOLA CA 1
ATOM 1222 C C . ILE A 1 178 ? -4.89433 -4.67817 20.18517 1.000 52.18105 178 ILE MOLA C 1
ATOM 1223 O O . ILE A 1 178 ? -4.88689 -5.23109 19.07590 1.000 56.55977 178 ILE MOLA O 1
ATOM 1228 N N . LYS A 1 179 ? -4.12719 -3.61754 20.45678 1.000 57.74614 179 LYS MOLA N 1
ATOM 1229 C CA . LYS A 1 179 ? -3.08806 -3.20664 19.51709 1.000 56.17424 179 LYS MOLA CA 1
ATOM 1230 C C . LYS A 1 179 ? -2.02893 -4.28747 19.37670 1.000 57.21297 179 LYS MOLA C 1
ATOM 1231 O O . LYS A 1 179 ? -1.55313 -4.56475 18.26930 1.000 61.91928 179 LYS MOLA O 1
ATOM 1237 N N . GLU A 1 180 ? -1.64324 -4.90179 20.49809 1.000 63.38331 180 GLU MOLA N 1
ATOM 1238 C CA . GLU A 1 180 ? -0.65993 -5.97773 20.47192 1.000 61.98479 180 GLU MOLA CA 1
ATOM 1239 C C . GLU A 1 180 ? -1.11026 -7.12300 19.57684 1.000 60.15836 180 GLU MOLA C 1
ATOM 1240 O O . GLU A 1 180 ? -0.27582 -7.79688 18.96227 1.000 63.86216 180 GLU MOLA O 1
ATOM 1246 N N . ARG A 1 181 ? -2.41790 -7.35351 19.48706 1.000 67.18815 181 ARG MOLA N 1
ATOM 1247 C CA . ARG A 1 181 ? -2.97976 -8.40301 18.65100 1.000 63.15238 181 ARG MOLA CA 1
ATOM 1248 C C . ARG A 1 181 ? -3.35457 -7.90827 17.25976 1.000 54.67064 181 ARG MOLA C 1
ATOM 1249 O O . ARG A 1 181 ? -3.94583 -8.66698 16.48461 1.000 63.57112 181 ARG MOLA O 1
ATOM 1257 N N . GLY A 1 182 ? -3.02422 -6.66149 16.92850 1.000 51.62017 182 GLY MOLA N 1
ATOM 1258 C CA . GLY A 1 182 ? -3.34616 -6.10524 15.62930 1.000 55.96459 182 GLY MOLA CA 1
ATOM 1259 C C . GLY A 1 182 ? -4.83564 -6.06118 15.36624 1.000 54.87836 182 GLY MOLA C 1
ATOM 1260 O O . GLY A 1 182 ? -5.30285 -6.51541 14.31792 1.000 59.06004 182 GLY MOLA O 1
ATOM 1261 N N . LEU A 1 183 ? -5.59225 -5.51539 16.31319 1.000 54.80835 183 LEU MOLA N 1
ATOM 1262 C CA . LEU A 1 183 ? -7.04472 -5.49802 16.24468 1.000 49.82991 183 LEU MOLA CA 1
ATOM 1263 C C . LEU A 1 183 ? -7.57160 -4.07927 16.38966 1.000 44.88939 183 LEU MOLA C 1
ATOM 1264 O O . LEU A 1 183 ? -7.03665 -3.28069 17.16545 1.000 51.62114 183 LEU MOLA O 1
ATOM 1269 N N . GLY A 1 184 ? -8.62248 -3.77363 15.62866 1.000 42.62359 184 GLY MOLA N 1
ATOM 1270 C CA . GLY A 1 184 ? -9.43369 -2.60448 15.88057 1.000 47.34922 184 GLY MOLA CA 1
ATOM 1271 C C . GLY A 1 184 ? -10.60117 -2.94471 16.78766 1.000 43.08215 184 GLY MOLA C 1
ATOM 1272 O O . GLY A 1 184 ? -10.77877 -4.08042 17.22508 1.000 40.72115 184 GLY MOLA O 1
ATOM 1273 N N . ILE A 1 185 ? -11.41649 -1.93424 17.06958 1.000 41.19305 185 ILE MOLA N 1
ATOM 1274 C CA . ILE A 1 185 ? -12.54534 -2.09132 17.97604 1.000 42.84303 185 ILE MOLA CA 1
ATOM 1275 C C . ILE A 1 185 ? -13.79911 -1.52446 17.32743 1.000 44.92884 185 ILE MOLA C 1
ATOM 1276 O O . ILE A 1 185 ? -13.76667 -0.45163 16.71456 1.000 41.94271 185 ILE MOLA O 1
ATOM 1281 N N . LYS A 1 186 ? -14.90031 -2.25881 17.45139 1.000 38.52757 186 LYS MOLA N 1
ATOM 1282 C CA . LYS A 1 186 ? -16.22176 -1.77196 17.08554 1.000 46.33878 186 LYS MOLA CA 1
ATOM 1283 C C . LYS A 1 186 ? -16.93501 -1.31583 18.35081 1.000 48.11568 186 LYS MOLA C 1
ATOM 1284 O O . LYS A 1 186 ? -17.02378 -2.07118 19.32446 1.000 51.12316 186 LYS MOLA O 1
ATOM 1290 N N . ILE A 1 187 ? -17.43529 -0.08554 18.33814 1.000 48.46018 187 ILE MOLA N 1
ATOM 1291 C CA . ILE A 1 187 ? -17.99329 0.53378 19.53218 1.000 53.84345 187 ILE MOLA CA 1
ATOM 1292 C C . ILE A 1 187 ? -19.48909 0.74029 19.35374 1.000 57.35332 187 ILE MOLA C 1
ATOM 1293 O O . ILE A 1 187 ? -19.98692 0.94900 18.24139 1.000 56.01204 187 ILE MOLA O 1
ATOM 1298 N N . GLU A 1 188 ? -20.20633 0.68864 20.47303 1.000 68.28171 188 GLU MOLA N 1
ATOM 1299 C CA . GLU A 1 188 ? -21.62805 0.99405 20.51990 1.000 78.21419 188 GLU MOLA CA 1
ATOM 1300 C C . GLU A 1 188 ? -21.90582 2.37738 21.09162 1.000 72.50357 188 GLU MOLA C 1
ATOM 1301 O O . GLU A 1 188 ? -23.06731 2.79387 21.14300 1.000 79.42724 188 GLU MOLA O 1
ATOM 1307 N N . SER A 1 189 ? -20.87133 3.10120 21.51230 1.000 68.24086 189 SER MOLA N 1
ATOM 1308 C CA . SER A 1 189 ? -21.05965 4.40106 22.13442 1.000 71.18398 189 SER MOLA CA 1
ATOM 1309 C C . SER A 1 189 ? -19.81845 5.25326 21.92061 1.000 72.30357 189 SER MOLA C 1
ATOM 1310 O O . SER A 1 189 ? -18.73090 4.74678 21.63245 1.000 69.05774 189 SER MOLA O 1
ATOM 1313 N N . THR A 1 190 ? -20.00129 6.56479 22.06943 1.000 71.26906 190 THR MOLA N 1
ATOM 1314 C CA . THR A 1 190 ? -18.92305 7.53671 21.96995 1.000 72.27489 190 THR MOLA CA 1
ATOM 1315 C C . THR A 1 190 ? -18.28085 7.83404 23.32076 1.000 76.48520 190 THR MOLA C 1
ATOM 1316 O O . THR A 1 190 ? -17.58557 8.84782 23.45557 1.000 80.09997 190 THR MOLA O 1
ATOM 1320 N N . LYS A 1 191 ? -18.50276 6.97413 24.31971 1.000 70.76057 191 LYS MOLA N 1
ATOM 1321 C CA . LYS A 1 191 ? -18.01719 7.25127 25.66884 1.000 80.21753 191 LYS MOLA CA 1
ATOM 1322 C C . LYS A 1 191 ? -16.49779 7.33928 25.70957 1.000 77.57513 191 LYS MOLA C 1
ATOM 1323 O O . LYS A 1 191 ? -15.93660 8.20276 26.39397 1.000 81.31337 191 LYS MOLA O 1
ATOM 1329 N N . TYR A 1 192 ? -15.81349 6.45258 24.98728 1.000 67.34397 192 TYR MOLA N 1
ATOM 1330 C CA . TYR A 1 192 ? -14.35633 6.42943 24.96586 1.000 65.97715 192 TYR MOLA CA 1
ATOM 1331 C C . TYR A 1 192 ? -13.79905 6.71245 23.57791 1.000 61.84171 192 TYR MOLA C 1
ATOM 1332 O O . TYR A 1 192 ? -12.64139 6.38083 23.30596 1.000 61.54044 192 TYR MOLA O 1
ATOM 1341 N N . LEU A 1 193 ? -14.59605 7.32251 22.69663 1.000 65.69595 193 LEU MOLA N 1
ATOM 1342 C CA . LEU A 1 193 ? -14.17115 7.49504 21.31083 1.000 66.73696 193 LEU MOLA CA 1
ATOM 1343 C C . LEU A 1 193 ? -12.86925 8.28355 21.22790 1.000 68.63707 193 LEU MOLA C 1
ATOM 1344 O O . LEU A 1 193 ? -11.87647 7.80168 20.67333 1.000 60.93737 193 LEU MOLA O 1
ATOM 1349 N N . ASP A 1 194 ? -12.84658 9.49144 21.79725 1.000 70.42710 194 ASP MOLA N 1
ATOM 1350 C CA . ASP A 1 194 ? -11.67168 10.34816 21.65860 1.000 73.78084 194 ASP MOLA CA 1
ATOM 1351 C C . ASP A 1 194 ? -10.41063 9.66040 22.17287 1.000 62.16039 194 ASP MOLA C 1
ATOM 1352 O O . ASP A 1 194 ? -9.35002 9.74855 21.54370 1.000 68.71640 194 ASP MOLA O 1
ATOM 1357 N N . THR A 1 195 ? -10.50746 8.95586 23.30452 1.000 64.08238 195 THR MOLA N 1
ATOM 1358 C CA . THR A 1 195 ? -9.36681 8.18167 23.78715 1.000 62.23995 195 THR MOLA CA 1
ATOM 1359 C C . THR A 1 195 ? -9.02230 7.04751 22.83062 1.000 64.63863 195 THR MOLA C 1
ATOM 1360 O O . THR A 1 195 ? -7.85336 6.65902 22.71977 1.000 60.13150 195 THR MOLA O 1
ATOM 1364 N N . ILE A 1 196 ? -10.02338 6.51460 22.12715 1.000 65.27710 196 ILE MOLA N 1
ATOM 1365 C CA . ILE A 1 196 ? -9.78476 5.43834 21.16829 1.000 62.08160 196 ILE MOLA CA 1
ATOM 1366 C C . ILE A 1 196 ? -8.93130 5.93516 20.00294 1.000 56.89295 196 ILE MOLA C 1
ATOM 1367 O O . ILE A 1 196 ? -7.92618 5.31198 19.64326 1.000 56.43672 196 ILE MOLA O 1
ATOM 1372 N N . LEU A 1 197 ? -9.30480 7.06978 19.39964 1.000 63.18678 197 LEU MOLA N 1
ATOM 1373 C CA . LEU A 1 197 ? -8.50592 7.58323 18.28663 1.000 62.78180 197 LEU MOLA CA 1
ATOM 1374 C C . LEU A 1 197 ? -7.12712 8.04622 18.74598 1.000 66.21585 197 LEU MOLA C 1
ATOM 1375 O O . LEU A 1 197 ? -6.14369 7.89761 18.01034 1.000 62.79780 197 LEU MOLA O 1
ATOM 1380 N N . GLU A 1 198 ? -7.03488 8.62496 19.94701 1.000 68.48682 198 GLU MOLA N 1
ATOM 1381 C CA . GLU A 1 198 ? -5.74394 9.10345 20.43587 1.000 67.75041 198 GLU MOLA CA 1
ATOM 1382 C C . GLU A 1 198 ? -4.73033 7.97015 20.51873 1.000 65.30242 198 GLU MOLA C 1
ATOM 1383 O O . GLU A 1 198 ? -3.54016 8.16944 20.24803 1.000 63.74675 198 GLU MOLA O 1
ATOM 1389 N N . SER A 1 199 ? -5.18319 6.77233 20.88628 1.000 63.62669 199 SER MOLA N 1
ATOM 1390 C CA . SER A 1 199 ? -4.30777 5.60975 20.92604 1.000 60.49635 199 SER MOLA CA 1
ATOM 1391 C C . SER A 1 199 ? -4.00981 5.04585 19.54375 1.000 51.51571 199 SER MOLA C 1
ATOM 1392 O O . SER A 1 199 ? -3.17796 4.14032 19.43014 1.000 57.05391 199 SER MOLA O 1
ATOM 1395 N N . GLY A 1 200 ? -4.66200 5.55115 18.50041 1.000 59.81875 200 GLY MOLA N 1
ATOM 1396 C CA . GLY A 1 200 ? -4.35787 5.11867 17.15041 1.000 60.75794 200 GLY MOLA CA 1
ATOM 1397 C C . GLY A 1 200 ? -4.88030 3.74833 16.78636 1.000 59.47305 200 GLY MOLA C 1
ATOM 1398 O O . GLY A 1 200 ? -4.25947 3.05336 15.97606 1.000 60.52030 200 GLY MOLA O 1
ATOM 1399 N N . VAL A 1 201 ? -6.00492 3.33513 17.36187 1.000 61.39519 201 VAL MOLA N 1
ATOM 1400 C CA . VAL A 1 201 ? -6.62766 2.05995 17.02835 1.000 59.75388 201 VAL MOLA CA 1
ATOM 1401 C C . VAL A 1 201 ? -7.70242 2.30698 15.98226 1.000 52.71977 201 VAL MOLA C 1
ATOM 1402 O O . VAL A 1 201 ? -8.38010 3.34330 15.99987 1.000 52.31184 201 VAL MOLA O 1
ATOM 1406 N N . LYS A 1 202 ? -7.84885 1.36357 15.05747 1.000 53.88195 202 LYS MOLA N 1
ATOM 1407 C CA . LYS A 1 202 ? -8.93902 1.43091 14.09701 1.000 49.60799 202 LYS MOLA CA 1
ATOM 1408 C C . LYS A 1 202 ? -10.26869 1.26152 14.81848 1.000 44.01098 202 LYS MOLA C 1
ATOM 1409 O O . LYS A 1 202 ? -10.39091 0.45819 15.74722 1.000 45.18090 202 LYS MOLA O 1
ATOM 1415 N N . VAL A 1 203 ? -11.26768 2.03021 14.39718 1.000 40.30259 203 VAL MOLA N 1
ATOM 1416 C CA . VAL A 1 203 ? -12.57491 2.02117 15.03882 1.000 49.04876 203 VAL MOLA CA 1
ATOM 1417 C C . VAL A 1 203 ? -13.64949 1.81716 13.97951 1.000 42.59482 203 VAL MOLA C 1
ATOM 1418 O O . VAL A 1 203 ? -13.55504 2.34835 12.86703 1.000 44.02638 203 VAL MOLA O 1
ATOM 1422 N N . LEU A 1 204 ? -14.65713 1.01765 14.32111 1.000 42.03752 204 LEU MOLA N 1
ATOM 1423 C CA . LEU A 1 204 ? -15.81272 0.76698 13.46670 1.000 41.15011 204 LEU MOLA CA 1
ATOM 1424 C C . LEU A 1 204 ? -17.04649 1.25641 14.21216 1.000 41.50327 204 LEU MOLA C 1
ATOM 1425 O O . LEU A 1 204 ? -17.48227 0.62547 15.18109 1.000 42.73327 204 LEU MOLA O 1
ATOM 1430 N N . VAL A 1 205 ? -17.59968 2.38081 13.76973 1.000 51.27645 205 VAL MOLA N 1
ATOM 1431 C CA . VAL A 1 205 ? -18.72791 3.00144 14.45557 1.000 49.09781 205 VAL MOLA CA 1
ATOM 1432 C C . VAL A 1 205 ? -20.00976 2.28942 14.04243 1.000 48.81866 205 VAL MOLA C 1
ATOM 1433 O O . VAL A 1 205 ? -20.39019 2.30590 12.86701 1.000 47.74516 205 VAL MOLA O 1
ATOM 1437 N N . ASP A 1 206 ? -20.67568 1.66470 15.01199 1.000 58.24949 206 ASP MOLA N 1
ATOM 1438 C CA . ASP A 1 206 ? -21.91592 0.94731 14.75629 1.000 60.85481 206 ASP MOLA CA 1
ATOM 1439 C C . ASP A 1 206 ? -22.98766 1.89312 14.21981 1.000 62.05678 206 ASP MOLA C 1
ATOM 1440 O O . ASP A 1 206 ? -22.92678 3.11341 14.39297 1.000 68.07242 206 ASP MOLA O 1
ATOM 1445 N N . GLU A 1 207 ? -23.97835 1.31066 13.55070 1.000 71.49885 207 GLU MOLA N 1
ATOM 1446 C CA . GLU A 1 207 ? -25.12509 2.08595 13.10289 1.000 78.36800 207 GLU MOLA CA 1
ATOM 1447 C C . GLU A 1 207 ? -25.95676 2.52351 14.30151 1.000 91.92381 207 GLU MOLA C 1
ATOM 1448 O O . GLU A 1 207 ? -26.08057 1.79460 15.29019 1.000 95.15509 207 GLU MOLA O 1
ATOM 1454 N N . ALA A 1 208 ? -26.52038 3.72844 14.20977 1.000 94.24403 208 ALA MOLA N 1
ATOM 1455 C CA . ALA A 1 208 ? -27.34376 4.31017 15.26932 1.000 99.65053 208 ALA MOLA CA 1
ATOM 1456 C C . ALA A 1 208 ? -26.56546 4.40236 16.58441 1.000 89.45140 208 ALA MOLA C 1
ATOM 1457 O O . ALA A 1 208 ? -26.98011 3.89155 17.62678 1.000 99.71985 208 ALA MOLA O 1
ATOM 1459 N N . VAL A 1 209 ? -25.41388 5.06030 16.51129 1.000 91.80992 209 VAL MOLA N 1
ATOM 1460 C CA . VAL A 1 209 ? -24.62635 5.40111 17.69189 1.000 95.89025 209 VAL MOLA CA 1
ATOM 1461 C C . VAL A 1 209 ? -24.89942 6.83012 18.13903 1.000 106.60126 209 VAL MOLA C 1
ATOM 1462 O O . VAL A 1 209 ? -25.18658 7.07949 19.30990 1.000 113.20035 209 VAL MOLA O 1
ATOM 1466 N N . SER A 1 210 ? -24.82016 7.78484 17.20916 1.000 101.90843 210 SER MOLA N 1
ATOM 1467 C CA . SER A 1 210 ? -25.22591 9.15071 17.52053 1.000 105.84947 210 SER MOLA CA 1
ATOM 1468 C C . SER A 1 210 ? -26.74173 9.25742 17.62561 1.000 111.81976 210 SER MOLA C 1
ATOM 1469 O O . SER A 1 210 ? -27.26183 10.02487 18.44398 1.000 117.51887 210 SER MOLA O 1
ATOM 1472 N N . GLU A 1 211 ? -27.46554 8.49114 16.80946 1.000 108.65938 211 GLU MOLA N 1
ATOM 1473 C CA . GLU A 1 211 ? -28.92098 8.45931 16.87227 1.000 105.40704 211 GLU MOLA CA 1
ATOM 1474 C C . GLU A 1 211 ? -29.38633 7.45927 17.92315 1.000 104.92195 211 GLU MOLA C 1
ATOM 1475 O O . GLU A 1 211 ? -30.19389 6.57085 17.63172 1.000 112.23159 211 GLU MOLA O 1
ATOM 1477 N N . LYS A 1 212 ? -28.87904 7.59599 19.14431 1.000 101.46569 212 LYS MOLA N 1
ATOM 1478 C CA . LYS A 1 212 ? -29.24029 6.70267 20.23820 1.000 101.94229 212 LYS MOLA CA 1
ATOM 1479 C C . LYS A 1 212 ? -28.97343 7.36803 21.58349 1.000 107.21008 212 LYS MOLA C 1
ATOM 1480 O O . LYS A 1 212 ? -28.03111 8.14822 21.72359 1.000 112.12307 212 LYS MOLA O 1
ATOM 1482 N N . VAL A 1 221 ? -22.16185 13.26477 21.34034 1.000 106.65725 221 VAL MOLA N 1
ATOM 1483 C CA . VAL A 1 221 ? -22.13099 13.93092 20.04441 1.000 111.30960 221 VAL MOLA CA 1
ATOM 1484 C C . VAL A 1 221 ? -20.69396 14.04448 19.54427 1.000 113.71605 221 VAL MOLA C 1
ATOM 1485 O O . VAL A 1 221 ? -19.84681 14.64686 20.20284 1.000 115.20069 221 VAL MOLA O 1
ATOM 1489 N N . LEU A 1 222 ? -20.42902 13.46587 18.37295 1.000 112.05793 222 LEU MOLA N 1
ATOM 1490 C CA . LEU A 1 222 ? -19.08570 13.44434 17.80530 1.000 111.03121 222 LEU MOLA CA 1
ATOM 1491 C C . LEU A 1 222 ? -19.20522 13.24362 16.30105 1.000 108.69587 222 LEU MOLA C 1
ATOM 1492 O O . LEU A 1 222 ? -19.89803 12.32244 15.85673 1.000 103.11344 222 LEU MOLA O 1
ATOM 1497 N N . ASP A 1 223 ? -18.52018 14.09536 15.52210 1.000 112.16505 223 ASP MOLA N 1
ATOM 1498 C CA . ASP A 1 223 ? -18.75663 14.18181 14.08276 1.000 106.46240 223 ASP MOLA CA 1
ATOM 1499 C C . ASP A 1 223 ? -17.66267 15.04482 13.42506 1.000 103.00498 223 ASP MOLA C 1
ATOM 1500 O O . ASP A 1 223 ? -16.66965 15.33404 14.10409 1.000 102.40848 223 ASP MOLA O 1
ATOM 1505 N N . PRO A 1 224 ? -17.78588 15.49529 12.10170 1.000 97.65735 224 PRO MOLA N 1
ATOM 1506 C CA . PRO A 1 224 ? -16.64067 16.07916 11.37576 1.000 92.93864 224 PRO MOLA CA 1
ATOM 1507 C C . PRO A 1 224 ? -15.23898 16.11394 11.97728 1.000 97.19030 224 PRO MOLA C 1
ATOM 1508 O O . PRO A 1 224 ? -14.30379 15.64529 11.32028 1.000 100.12738 224 PRO MOLA O 1
ATOM 1512 N N . LYS A 1 225 ? -15.06829 16.67922 13.17847 1.000 97.22045 225 LYS MOLA N 1
ATOM 1513 C CA . LYS A 1 225 ? -13.72869 16.97846 13.68894 1.000 99.67491 225 LYS MOLA CA 1
ATOM 1514 C C . LYS A 1 225 ? -12.79742 15.77443 13.58392 1.000 98.20085 225 LYS MOLA C 1
ATOM 1515 O O . LYS A 1 225 ? -11.65420 15.89632 13.12986 1.000 95.04320 225 LYS MOLA O 1
ATOM 1521 N N . LEU A 1 226 ? -13.27872 14.59620 13.98207 1.000 100.51869 226 LEU MOLA N 1
ATOM 1522 C CA . LEU A 1 226 ? -12.43378 13.40691 13.94555 1.000 93.03104 226 LEU MOLA CA 1
ATOM 1523 C C . LEU A 1 226 ? -12.22342 12.92412 12.51637 1.000 87.67298 226 LEU MOLA C 1
ATOM 1524 O O . LEU A 1 226 ? -11.14021 12.43452 12.17519 1.000 85.04474 226 LEU MOLA O 1
ATOM 1529 N N . PHE A 1 227 ? -13.24967 13.04754 11.66910 1.000 87.96039 227 PHE MOLA N 1
ATOM 1530 C CA . PHE A 1 227 ? -13.09503 12.69010 10.26233 1.000 82.53575 227 PHE MOLA CA 1
ATOM 1531 C C . PHE A 1 227 ? -12.00138 13.52222 9.60597 1.000 88.01422 227 PHE MOLA C 1
ATOM 1532 O O . PHE A 1 227 ? -11.27118 13.03110 8.73723 1.000 88.97385 227 PHE MOLA O 1
ATOM 1540 N N . GLU A 1 228 ? -11.87253 14.78644 10.01180 1.000 94.53025 228 GLU MOLA N 1
ATOM 1541 C CA . GLU A 1 228 ? -10.76362 15.61092 9.54977 1.000 99.88748 228 GLU MOLA CA 1
ATOM 1542 C C . GLU A 1 228 ? -9.48913 15.33300 10.33610 1.000 92.45737 228 GLU MOLA C 1
ATOM 1543 O O . GLU A 1 228 ? -8.38691 15.53458 9.81419 1.000 90.91012 228 GLU MOLA O 1
ATOM 1549 N N . LYS A 1 229 ? -9.61810 14.86924 11.58059 1.000 86.66384 229 LYS MOLA N 1
ATOM 1550 C CA . LYS A 1 229 ? -8.44918 14.58147 12.40573 1.000 87.28284 229 LYS MOLA CA 1
ATOM 1551 C C . LYS A 1 229 ? -7.88905 13.19539 12.10456 1.000 85.04945 229 LYS MOLA C 1
ATOM 1552 O O . LYS A 1 229 ? -6.71280 13.05085 11.75459 1.000 83.28013 229 LYS MOLA O 1
ATOM 1558 N N . TYR A 1 230 ? -8.72343 12.16034 12.23700 1.000 85.54331 230 TYR MOLA N 1
ATOM 1559 C CA . TYR A 1 230 ? -8.33463 10.77312 11.98750 1.000 79.02990 230 TYR MOLA CA 1
ATOM 1560 C C . TYR A 1 230 ? -9.22632 10.20913 10.88677 1.000 80.98649 230 TYR MOLA C 1
ATOM 1561 O O . TYR A 1 230 ? -10.17404 9.45916 11.16617 1.000 76.97342 230 TYR MOLA O 1
ATOM 1570 N N . PRO A 1 231 ? -8.95328 10.54074 9.62356 1.000 78.14647 231 PRO MOLA N 1
ATOM 1571 C CA . PRO A 1 231 ? -9.79151 10.02162 8.53360 1.000 79.90287 231 PRO MOLA CA 1
ATOM 1572 C C . PRO A 1 231 ? -9.59347 8.53087 8.30941 1.000 73.71845 231 PRO MOLA C 1
ATOM 1573 O O . PRO A 1 231 ? -10.56490 7.78502 8.14990 1.000 70.49950 231 PRO MOLA O 1
ATOM 1577 N N . ASP A 1 232 ? -8.33860 8.08526 8.30383 1.000 66.52220 232 ASP MOLA N 1
ATOM 1578 C CA . ASP A 1 232 ? -8.01875 6.69203 8.01991 1.000 71.25343 232 ASP MOLA CA 1
ATOM 1579 C C . ASP A 1 232 ? -8.24725 5.76639 9.20825 1.000 70.12480 232 ASP MOLA C 1
ATOM 1580 O O . ASP A 1 232 ? -8.05711 4.55333 9.06943 1.000 66.58941 232 ASP MOLA O 1
ATOM 1585 N N . LEU A 1 233 ? -8.64794 6.29617 10.36376 1.000 62.47929 233 LEU MOLA N 1
ATOM 1586 C CA . LEU A 1 233 ? -8.89540 5.47036 11.53739 1.000 58.84858 233 LEU MOLA CA 1
ATOM 1587 C C . LEU A 1 233 ? -10.36504 5.13350 11.74221 1.000 56.56692 233 LEU MOLA C 1
ATOM 1588 O O . LEU A 1 233 ? -10.66718 4.16098 12.44240 1.000 59.24921 233 LEU MOLA O 1
ATOM 1593 N N . ILE A 1 234 ? -11.27820 5.89856 11.15011 1.000 52.49912 234 ILE MOLA N 1
ATOM 1594 C CA . ILE A 1 234 ? -12.70771 5.77406 11.40832 1.000 52.21973 234 ILE MOLA CA 1
ATOM 1595 C C . ILE A 1 234 ? -13.37651 5.11122 10.21354 1.000 54.84890 234 ILE MOLA C 1
ATOM 1596 O O . ILE A 1 234 ? -13.14837 5.50690 9.06365 1.000 53.44358 234 ILE MOLA O 1
ATOM 1601 N N . THR A 1 235 ? -14.20113 4.10348 10.49015 1.000 51.81354 235 THR MOLA N 1
ATOM 1602 C CA . THR A 1 235 ? -15.09438 3.50849 9.50424 1.000 43.83066 235 THR MOLA CA 1
ATOM 1603 C C . THR A 1 235 ? -16.50112 3.54833 10.07862 1.000 45.09627 235 THR MOLA C 1
ATOM 1604 O O . THR A 1 235 ? -16.75323 2.97539 11.14339 1.000 42.02194 235 THR MOLA O 1
ATOM 1608 N N . VAL A 1 236 ? -17.40888 4.23078 9.38695 1.000 44.24564 236 VAL MOLA N 1
ATOM 1609 C CA . VAL A 1 236 ? -18.77197 4.43298 9.86389 1.000 48.03150 236 VAL MOLA CA 1
ATOM 1610 C C . VAL A 1 236 ? -19.69566 3.46017 9.14669 1.000 45.25044 236 VAL MOLA C 1
ATOM 1611 O O . VAL A 1 236 ? -19.73332 3.42113 7.91025 1.000 46.11922 236 VAL MOLA O 1
ATOM 1615 N N . GLU A 1 237 ? -20.43990 2.67555 9.92135 1.000 46.95282 237 GLU MOLA N 1
ATOM 1616 C CA . GLU A 1 237 ? -21.40870 1.73640 9.37582 1.000 45.05393 237 GLU MOLA CA 1
ATOM 1617 C C . GLU A 1 237 ? -22.76872 2.41599 9.27349 1.000 53.91292 237 GLU MOLA C 1
ATOM 1618 O O . GLU A 1 237 ? -23.27196 2.96230 10.26065 1.000 53.53974 237 GLU MOLA O 1
ATOM 1624 N N . VAL A 1 238 ? -23.35494 2.39126 8.07693 1.000 41.87799 238 VAL MOLA N 1
ATOM 1625 C CA . VAL A 1 238 ? -24.62267 3.06042 7.81748 1.000 52.14575 238 VAL MOLA CA 1
ATOM 1626 C C . VAL A 1 238 ? -25.60031 2.07528 7.19325 1.000 47.33976 238 VAL MOLA C 1
ATOM 1627 O O . VAL A 1 238 ? -25.21481 1.17225 6.44363 1.000 49.71307 238 VAL MOLA O 1
ATOM 1631 N N . LEU A 1 239 ? -26.87852 2.25255 7.51775 1.000 47.43005 239 LEU MOLA N 1
ATOM 1632 C CA . LEU A 1 239 ? -27.95507 1.49412 6.89432 1.000 51.36271 239 LEU MOLA CA 1
ATOM 1633 C C . LEU A 1 239 ? -28.41699 2.24562 5.65214 1.000 50.04868 239 LEU MOLA C 1
ATOM 1634 O O . LEU A 1 239 ? -28.82082 3.41040 5.74122 1.000 59.21986 239 LEU MOLA O 1
ATOM 1639 N N . TYR A 1 240 ? -28.35278 1.58573 4.49935 1.000 47.47369 240 TYR MOLA N 1
ATOM 1640 C CA . TYR A 1 240 ? -28.64145 2.26298 3.24370 1.000 57.61567 240 TYR MOLA CA 1
ATOM 1641 C C . TYR A 1 240 ? -30.12905 2.56192 3.10962 1.000 63.46441 240 TYR MOLA C 1
ATOM 1642 O O . TYR A 1 240 ? -30.98189 1.74668 3.47198 1.000 61.86914 240 TYR MOLA O 1
ATOM 1651 N N . GLU A 1 241 ? -30.43457 3.74798 2.58308 1.000 67.70533 241 GLU MOLA N 1
ATOM 1652 C CA . GLU A 1 241 ? -31.80850 4.13709 2.29150 1.000 63.43148 241 GLU MOLA CA 1
ATOM 1653 C C . GLU A 1 241 ? -31.91124 4.70875 0.88364 1.000 64.41741 241 GLU MOLA C 1
ATOM 1654 O O . GLU A 1 241 ? -32.78063 4.30498 0.10448 1.000 66.34384 241 GLU MOLA O 1
ATOM 1660 N N . SER A 1 242 ? -31.02784 5.64399 0.55008 1.000 63.65772 242 SER MOLA N 1
ATOM 1661 C CA . SER A 1 242 ? -31.06583 6.32496 -0.73819 1.000 68.84134 242 SER MOLA CA 1
ATOM 1662 C C . SER A 1 242 ? -29.71097 6.98256 -0.97964 1.000 69.21871 242 SER MOLA C 1
ATOM 1663 O O . SER A 1 242 ? -28.72234 6.67790 -0.30366 1.000 62.66587 242 SER MOLA O 1
ATOM 1666 N N . ILE A 1 243 ? -29.67077 7.89550 -1.95392 1.000 63.78844 243 ILE MOLA N 1
ATOM 1667 C CA . ILE A 1 243 ? -28.44596 8.63202 -2.25173 1.000 63.82759 243 ILE MOLA CA 1
ATOM 1668 C C . ILE A 1 243 ? -28.05644 9.52303 -1.08037 1.000 70.40385 243 ILE MOLA C 1
ATOM 1669 O O . ILE A 1 243 ? -26.86908 9.79902 -0.86442 1.000 71.45549 243 ILE MOLA O 1
ATOM 1674 N N . GLU A 1 244 ? -29.04083 9.97073 -0.29552 1.000 70.67142 244 GLU MOLA N 1
ATOM 1675 C CA . GLU A 1 244 ? -28.75130 10.82184 0.85352 1.000 77.65834 244 GLU MOLA CA 1
ATOM 1676 C C . GLU A 1 244 ? -27.88807 10.10556 1.88354 1.000 69.15395 244 GLU MOLA C 1
ATOM 1677 O O . GLU A 1 244 ? -27.13263 10.75427 2.61587 1.000 73.47018 244 GLU MOLA O 1
ATOM 1683 N N . THR A 1 245 ? -27.98578 8.77588 1.95784 1.000 68.29436 245 THR MOLA N 1
ATOM 1684 C CA . THR A 1 245 ? -27.15106 8.02015 2.88724 1.000 65.40773 245 THR MOLA CA 1
ATOM 1685 C C . THR A 1 245 ? -25.67469 8.17302 2.54356 1.000 58.30131 245 THR MOLA C 1
ATOM 1686 O O . THR A 1 245 ? -24.83930 8.41227 3.42336 1.000 62.29125 245 THR MOLA O 1
ATOM 1690 N N . ILE A 1 246 ? -25.33590 8.03972 1.26158 1.000 62.57495 246 ILE MOLA N 1
ATOM 1691 C CA . ILE A 1 246 ? -23.94423 8.16341 0.84109 1.000 65.21537 246 ILE MOLA CA 1
ATOM 1692 C C . ILE A 1 246 ? -23.52907 9.62884 0.78734 1.000 63.52808 246 ILE MOLA C 1
ATOM 1693 O O . ILE A 1 246 ? -22.39379 9.97819 1.13061 1.000 60.19624 246 ILE MOLA O 1
ATOM 1698 N N . GLU A 1 247 ? -24.44310 10.50742 0.36734 1.000 65.81492 247 GLU MOLA N 1
ATOM 1699 C CA . GLU A 1 247 ? -24.11693 11.92534 0.25034 1.000 64.09897 247 GLU MOLA CA 1
ATOM 1700 C C . GLU A 1 247 ? -23.82861 12.54528 1.61233 1.000 64.96096 247 GLU MOLA C 1
ATOM 1701 O O . GLU A 1 247 ? -22.86834 13.31010 1.76310 1.000 68.20455 247 GLU MOLA O 1
ATOM 1707 N N . ARG A 1 248 ? -24.64930 12.22816 2.61735 1.000 65.31023 248 ARG MOLA N 1
ATOM 1708 C CA . ARG A 1 248 ? -24.45113 12.80720 3.94298 1.000 67.91798 248 ARG MOLA CA 1
ATOM 1709 C C . ARG A 1 248 ? -23.14854 12.32729 4.56953 1.000 70.12122 248 ARG MOLA C 1
ATOM 1710 O O . ARG A 1 248 ? -22.44917 13.10363 5.23094 1.000 75.78863 248 ARG MOLA O 1
ATOM 1718 N N . ALA A 1 249 ? -22.80761 11.05120 4.37535 1.000 60.60548 249 ALA MOLA N 1
ATOM 1719 C CA . ALA A 1 249 ? -21.56155 10.52909 4.92586 1.000 51.03995 249 ALA MOLA CA 1
ATOM 1720 C C . ALA A 1 249 ? -20.35295 11.19867 4.28511 1.000 65.51079 249 ALA MOLA C 1
ATOM 1721 O O . ALA A 1 249 ? -19.39578 11.56416 4.97744 1.000 65.10785 249 ALA MOLA O 1
ATOM 1723 N N . LEU A 1 250 ? -20.37978 11.37183 2.96202 1.000 66.41649 250 LEU MOLA N 1
ATOM 1724 C CA . LEU A 1 250 ? -19.26781 12.02717 2.28203 1.000 63.83164 250 LEU MOLA CA 1
ATOM 1725 C C . LEU A 1 250 ? -19.17680 13.49911 2.66418 1.000 69.34888 250 LEU MOLA C 1
ATOM 1726 O O . LEU A 1 250 ? -18.07503 14.03716 2.82522 1.000 66.99793 250 LEU MOLA O 1
ATOM 1731 N N . ALA A 1 251 ? -20.32403 14.16570 2.81573 1.000 65.98360 251 ALA MOLA N 1
ATOM 1732 C CA . ALA A 1 251 ? -20.31579 15.57818 3.18238 1.000 67.22749 251 ALA MOLA CA 1
ATOM 1733 C C . ALA A 1 251 ? -19.77712 15.78138 4.59268 1.000 76.25299 251 ALA MOLA C 1
ATOM 1734 O O . ALA A 1 251 ? -19.08743 16.77154 4.86331 1.000 73.26635 251 ALA MOLA O 1
ATOM 1736 N N . ALA A 1 252 ? -20.07737 14.85372 5.50373 1.000 72.68171 252 ALA MOLA N 1
ATOM 1737 C CA . ALA A 1 252 ? -19.59334 14.95592 6.87436 1.000 69.63209 252 ALA MOLA CA 1
ATOM 1738 C C . ALA A 1 252 ? -18.09768 14.69878 6.99447 1.000 67.78039 252 ALA MOLA C 1
ATOM 1739 O O . ALA A 1 252 ? -17.52685 14.96119 8.05833 1.000 80.16055 252 ALA MOLA O 1
ATOM 1741 N N . GLY A 1 253 ? -17.45459 14.19914 5.94455 1.000 65.37509 253 GLY MOLA N 1
ATOM 1742 C CA . GLY A 1 253 ? -16.03356 13.93310 5.97025 1.000 72.05932 253 GLY MOLA CA 1
ATOM 1743 C C . GLY A 1 253 ? -15.64452 12.48519 6.15972 1.000 67.64544 253 GLY MOLA C 1
ATOM 1744 O O . GLY A 1 253 ? -14.45301 12.20338 6.33152 1.000 68.12758 253 GLY MOLA O 1
ATOM 1745 N N . VAL A 1 254 ? -16.60477 11.56037 6.13484 1.000 65.74540 254 VAL MOLA N 1
ATOM 1746 C CA . VAL A 1 254 ? -16.29404 10.14667 6.30732 1.000 61.12245 254 VAL MOLA CA 1
ATOM 1747 C C . VAL A 1 254 ? -15.52068 9.64615 5.09623 1.000 62.48596 254 VAL MOLA C 1
ATOM 1748 O O . VAL A 1 254 ? -15.89402 9.91009 3.94559 1.000 65.94886 254 VAL MOLA O 1
ATOM 1752 N N . ARG A 1 255 ? -14.43363 8.91653 5.35209 1.000 54.88341 255 ARG MOLA N 1
ATOM 1753 C CA . ARG A 1 255 ? -13.59343 8.37835 4.29375 1.000 57.74182 255 ARG MOLA CA 1
ATOM 1754 C C . ARG A 1 255 ? -13.72210 6.87280 4.12185 1.000 61.84165 255 ARG MOLA C 1
ATOM 1755 O O . ARG A 1 255 ? -13.29164 6.34681 3.09071 1.000 60.84566 255 ARG MOLA O 1
ATOM 1763 N N . ASN A 1 256 ? -14.29808 6.17371 5.09739 1.000 56.39955 256 ASN MOLA N 1
ATOM 1764 C CA . ASN A 1 256 ? -14.54585 4.73793 5.01278 1.000 53.92472 256 ASN MOLA CA 1
ATOM 1765 C C . ASN A 1 256 ? -15.98887 4.49489 5.42873 1.000 52.40368 256 ASN MOLA C 1
ATOM 1766 O O . ASN A 1 256 ? -16.33393 4.65132 6.60456 1.000 48.98444 256 ASN MOLA O 1
ATOM 1771 N N . ILE A 1 257 ? -16.82832 4.11985 4.46991 1.000 44.72219 257 ILE MOLA N 1
ATOM 1772 C CA . ILE A 1 257 ? -18.26266 3.97960 4.68597 1.000 39.04715 257 ILE MOLA CA 1
ATOM 1773 C C . ILE A 1 257 ? -18.62281 2.50914 4.53274 1.000 41.76717 257 ILE MOLA C 1
ATOM 1774 O O . ILE A 1 257 ? -18.65226 1.97889 3.41513 1.000 42.69792 257 ILE MOLA O 1
ATOM 1779 N N . ALA A 1 258 ? -18.89441 1.84774 5.65388 1.000 42.61568 258 ALA MOLA N 1
ATOM 1780 C CA . ALA A 1 258 ? -19.43619 0.49594 5.64564 1.000 38.56122 258 ALA MOLA CA 1
ATOM 1781 C C . ALA A 1 258 ? -20.95021 0.58934 5.50561 1.000 41.82807 258 ALA MOLA C 1
ATOM 1782 O O . ALA A 1 258 ? -21.61761 1.21321 6.33631 1.000 46.82032 258 ALA MOLA O 1
ATOM 1784 N N . ILE A 1 259 ? -21.49064 -0.01779 4.45585 1.000 37.57970 259 ILE MOLA N 1
ATOM 1785 C CA . ILE A 1 259 ? -22.90111 0.11811 4.11553 1.000 44.47230 259 ILE MOLA CA 1
ATOM 1786 C C . ILE A 1 259 ? -23.60226 -1.19946 4.40934 1.000 45.44812 259 ILE MOLA C 1
ATOM 1787 O O . ILE A 1 259 ? -23.30088 -2.22811 3.79062 1.000 42.79006 259 ILE MOLA O 1
ATOM 1792 N N . HIS A 1 260 ? -24.53045 -1.16480 5.35946 1.000 40.25163 260 HIS MOLA N 1
ATOM 1793 C CA . HIS A 1 260 ? -25.37197 -2.30331 5.68923 1.000 44.09401 260 HIS MOLA CA 1
ATOM 1794 C C . HIS A 1 260 ? -26.71049 -2.15714 4.98165 1.000 49.79604 260 HIS MOLA C 1
ATOM 1795 O O . HIS A 1 260 ? -27.27955 -1.06308 4.92691 1.000 48.80651 260 HIS MOLA O 1
ATOM 1802 N N . PHE A 1 261 ? -27.20344 -3.25870 4.43291 1.000 51.37425 261 PHE MOLA N 1
ATOM 1803 C CA . PHE A 1 261 ? -28.49348 -3.28531 3.76486 1.000 54.86065 261 PHE MOLA CA 1
ATOM 1804 C C . PHE A 1 261 ? -29.49671 -4.05107 4.61488 1.000 52.88403 261 PHE MOLA C 1
ATOM 1805 O O . PHE A 1 261 ? -29.14721 -4.69327 5.60820 1.000 60.14482 261 PHE MOLA O 1
ATOM 1813 N N . GLY A 1 262 ? -30.76116 -3.97143 4.21239 1.000 60.59881 262 GLY MOLA N 1
ATOM 1814 C CA . GLY A 1 262 ? -31.82354 -4.63045 4.94424 1.000 60.38763 262 GLY MOLA CA 1
ATOM 1815 C C . GLY A 1 262 ? -31.69373 -6.13851 4.95791 1.000 58.36261 262 GLY MOLA C 1
ATOM 1816 O O . GLY A 1 262 ? -30.72593 -6.69525 4.43093 1.000 53.05465 262 GLY MOLA O 1
ATOM 1817 N N . GLY A 1 263 ? -32.65811 -6.81364 5.55751 1.000 61.34600 263 GLY MOLA N 1
ATOM 1818 C CA . GLY A 1 263 ? -32.62604 -8.25588 5.59905 1.000 57.22833 263 GLY MOLA CA 1
ATOM 1819 C C . GLY A 1 263 ? -32.27730 -8.78086 6.98341 1.000 51.15526 263 GLY MOLA C 1
ATOM 1820 O O . GLY A 1 263 ? -31.73279 -8.07189 7.83544 1.000 66.89348 263 GLY MOLA O 1
ATOM 1821 N N . TYR A 1 264 ? -32.59618 -10.05632 7.19482 1.000 53.39435 264 TYR MOLA N 1
ATOM 1822 C CA . TYR A 1 264 ? -32.42757 -10.68585 8.50239 1.000 58.40184 264 TYR MOLA CA 1
ATOM 1823 C C . TYR A 1 264 ? -31.46515 -11.86234 8.40676 1.000 54.11244 264 TYR MOLA C 1
ATOM 1824 O O . TYR A 1 264 ? -30.33806 -11.76190 8.89799 1.000 53.89327 264 TYR MOLA O 1
ATOM 1833 N N . GLY A 1 265 ? -31.86570 -12.97447 7.79719 1.000 47.90344 265 GLY MOLA N 1
ATOM 1834 C CA . GLY A 1 265 ? -30.92466 -14.03157 7.49602 1.000 52.74830 265 GLY MOLA CA 1
ATOM 1835 C C . GLY A 1 265 ? -29.89641 -13.58570 6.47371 1.000 47.12051 265 GLY MOLA C 1
ATOM 1836 O O . GLY A 1 265 ? -30.01644 -12.54023 5.83295 1.000 40.10900 265 GLY MOLA O 1
ATOM 1837 N N . VAL A 1 266 ? -28.85617 -14.40713 6.31685 1.000 41.78868 266 VAL MOLA N 1
ATOM 1838 C CA . VAL A 1 266 ? -27.75443 -14.02845 5.43711 1.000 37.11149 266 VAL MOLA CA 1
ATOM 1839 C C . VAL A 1 266 ? -28.20447 -14.01501 3.97882 1.000 32.72493 266 VAL MOLA C 1
ATOM 1840 O O . VAL A 1 266 ? -27.79063 -13.14878 3.19891 1.000 29.22721 266 VAL MOLA O 1
ATOM 1844 N N . VAL A 1 267 ? -29.07447 -14.95147 3.59044 1.000 31.32357 267 VAL MOLA N 1
ATOM 1845 C CA . VAL A 1 267 ? -29.54387 -14.99485 2.20826 1.000 32.26815 267 VAL MOLA CA 1
ATOM 1846 C C . VAL A 1 267 ? -30.49197 -13.83605 1.93302 1.000 36.83603 267 VAL MOLA C 1
ATOM 1847 O O . VAL A 1 267 ? -30.49996 -13.26654 0.83426 1.000 33.55520 267 VAL MOLA O 1
ATOM 1851 N N . SER A 1 268 ? -31.30566 -13.46811 2.92382 1.000 36.87416 268 SER MOLA N 1
ATOM 1852 C CA . SER A 1 268 ? -32.18160 -12.31396 2.76444 1.000 41.23272 268 SER MOLA CA 1
ATOM 1853 C C . SER A 1 268 ? -31.37048 -11.03162 2.61309 1.000 37.24029 268 SER MOLA C 1
ATOM 1854 O O . SER A 1 268 ? -31.75293 -10.13098 1.85670 1.000 36.83756 268 SER MOLA O 1
ATOM 1857 N N . GLN A 1 269 ? -30.23925 -10.93509 3.31789 1.000 39.44605 269 GLN MOLA N 1
ATOM 1858 C CA . GLN A 1 269 ? -29.34604 -9.79553 3.12909 1.000 42.38699 269 GLN MOLA CA 1
ATOM 1859 C C . GLN A 1 269 ? -28.75924 -9.78542 1.72404 1.000 41.72424 269 GLN MOLA C 1
ATOM 1860 O O . GLN A 1 269 ? -28.54882 -8.71665 1.13697 1.000 38.64948 269 GLN MOLA O 1
ATOM 1866 N N . LEU A 1 270 ? -28.48656 -10.97085 1.17146 1.000 31.44086 270 LEU MOLA N 1
ATOM 1867 C CA . LEU A 1 270 ? -27.91791 -11.06043 -0.16944 1.000 32.90437 270 LEU MOLA CA 1
ATOM 1868 C C . LEU A 1 270 ? -28.82906 -10.41217 -1.20399 1.000 37.38932 270 LEU MOLA C 1
ATOM 1869 O O . LEU A 1 270 ? -28.35349 -9.73188 -2.12067 1.000 30.90312 270 LEU MOLA O 1
ATOM 1874 N N . ASP A 1 271 ? -30.14315 -10.61172 -1.07403 1.000 35.60065 271 ASP MOLA N 1
ATOM 1875 C CA . ASP A 1 271 ? -31.08043 -9.97923 -1.99687 1.000 33.77073 271 ASP MOLA CA 1
ATOM 1876 C C . ASP A 1 271 ? -31.00019 -8.46046 -1.90953 1.000 32.68322 271 ASP MOLA C 1
ATOM 1877 O O . ASP A 1 271 ? -31.01353 -7.76965 -2.93522 1.000 45.43655 271 ASP MOLA O 1
ATOM 1882 N N . GLU A 1 272 ? -30.91378 -7.92228 -0.69137 1.000 38.91533 272 GLU MOLA N 1
ATOM 1883 C CA . GLU A 1 272 ? -30.81918 -6.47553 -0.52900 1.000 45.25346 272 GLU MOLA CA 1
ATOM 1884 C C . GLU A 1 272 ? -29.47674 -5.95000 -1.02158 1.000 42.32589 272 GLU MOLA C 1
ATOM 1885 O O . GLU A 1 272 ? -29.40432 -4.85429 -1.58982 1.000 44.20959 272 GLU MOLA O 1
ATOM 1891 N N . ILE A 1 273 ? -28.40437 -6.71632 -0.81334 1.000 40.01429 273 ILE MOLA N 1
ATOM 1892 C CA . ILE A 1 273 ? -27.07852 -6.27790 -1.24056 1.000 42.61884 273 ILE MOLA CA 1
ATOM 1893 C C . ILE A 1 273 ? -27.00604 -6.20127 -2.76084 1.000 37.06224 273 ILE MOLA C 1
ATOM 1894 O O . ILE A 1 273 ? -26.52650 -5.21120 -3.32620 1.000 38.46611 273 ILE MOLA O 1
ATOM 1899 N N . LEU A 1 274 ? -27.48652 -7.24422 -3.44448 1.000 37.02749 274 LEU MOLA N 1
ATOM 1900 C CA . LEU A 1 274 ? -27.43236 -7.26670 -4.90303 1.000 32.82406 274 LEU MOLA CA 1
ATOM 1901 C C . LEU A 1 274 ? -28.23110 -6.11619 -5.50352 1.000 46.57493 274 LEU MOLA C 1
ATOM 1902 O O . LEU A 1 274 ? -27.81255 -5.51145 -6.49793 1.000 36.08387 274 LEU MOLA O 1
ATOM 1907 N N . ASP A 1 275 ? -29.38601 -5.80010 -4.91473 1.000 39.88305 275 ASP MOLA N 1
ATOM 1908 C CA . ASP A 1 275 ? -30.11246 -4.60275 -5.32256 1.000 47.60732 275 ASP MOLA CA 1
ATOM 1909 C C . ASP A 1 275 ? -29.35037 -3.34344 -4.93188 1.000 46.49182 275 ASP MOLA C 1
ATOM 1910 O O . ASP A 1 275 ? -29.28363 -2.38297 -5.70813 1.000 51.86969 275 ASP MOLA O 1
ATOM 1915 N N . GLY A 1 276 ? -28.76013 -3.33584 -3.73493 1.000 40.71329 276 GLY MOLA N 1
ATOM 1916 C CA . GLY A 1 276 ? -28.08176 -2.14556 -3.25598 1.000 42.90960 276 GLY MOLA CA 1
ATOM 1917 C C . GLY A 1 276 ? -26.81308 -1.81988 -4.01556 1.000 48.43548 276 GLY MOLA C 1
ATOM 1918 O O . GLY A 1 276 ? -26.43700 -0.64982 -4.12089 1.000 46.16947 276 GLY MOLA O 1
ATOM 1919 N N . VAL A 1 277 ? -26.13450 -2.83794 -4.54892 1.000 36.76808 277 VAL MOLA N 1
ATOM 1920 C CA . VAL A 1 277 ? -24.92043 -2.59146 -5.32112 1.000 37.24625 277 VAL MOLA CA 1
ATOM 1921 C C . VAL A 1 277 ? -25.24924 -1.82872 -6.59948 1.000 53.35754 277 VAL MOLA C 1
ATOM 1922 O O . VAL A 1 277 ? -24.51493 -0.91806 -7.00303 1.000 52.10734 277 VAL MOLA O 1
ATOM 1926 N N . ARG A 1 278 ? -26.36493 -2.17279 -7.24613 1.000 44.08642 278 ARG MOLA N 1
ATOM 1927 C CA . ARG A 1 278 ? -26.77966 -1.45256 -8.44596 1.000 50.05095 278 ARG MOLA CA 1
ATOM 1928 C C . ARG A 1 278 ? -27.19742 -0.02517 -8.11303 1.000 57.60092 278 ARG MOLA C 1
ATOM 1929 O O . ARG A 1 278 ? -26.81639 0.92295 -8.80964 1.000 61.93894 278 ARG MOLA O 1
ATOM 1937 N N . ALA A 1 279 ? -27.98236 0.14707 -7.04678 1.000 53.79410 279 ALA MOLA N 1
ATOM 1938 C CA . ALA A 1 279 ? -28.44163 1.48107 -6.67410 1.000 55.35542 279 ALA MOLA CA 1
ATOM 1939 C C . ALA A 1 279 ? -27.28532 2.35826 -6.20968 1.000 67.37834 279 ALA MOLA C 1
ATOM 1940 O O . ALA A 1 279 ? -27.26615 3.56441 -6.48127 1.000 71.32821 279 ALA MOLA O 1
ATOM 1942 N N . ILE A 1 280 ? -26.31021 1.77092 -5.51275 1.000 56.14743 280 ILE MOLA N 1
ATOM 1943 C CA . ILE A 1 280 ? -25.19038 2.55222 -4.99808 1.000 53.99238 280 ILE MOLA CA 1
ATOM 1944 C C . ILE A 1 280 ? -24.27405 2.99520 -6.13206 1.000 60.38390 280 ILE MOLA C 1
ATOM 1945 O O . ILE A 1 280 ? -23.68885 4.08535 -6.07829 1.000 55.30668 280 ILE MOLA O 1
ATOM 1950 N N . THR A 1 281 ? -24.14591 2.17737 -7.18025 1.000 54.71906 281 THR MOLA N 1
ATOM 1951 C CA . THR A 1 281 ? -23.37927 2.59381 -8.34997 1.000 53.71124 281 THR MOLA CA 1
ATOM 1952 C C . THR A 1 281 ? -24.00450 3.82014 -9.00325 1.000 60.43661 281 THR MOLA C 1
ATOM 1953 O O . THR A 1 281 ? -23.29468 4.74758 -9.41016 1.000 61.87628 281 THR MOLA O 1
ATOM 1957 N N . GLU A 1 282 ? -25.33576 3.84584 -9.10420 1.000 61.81869 282 GLU MOLA N 1
ATOM 1958 C CA . GLU A 1 282 ? -26.01534 5.02088 -9.63952 1.000 64.31219 282 GLU MOLA CA 1
ATOM 1959 C C . GLU A 1 282 ? -25.88053 6.21135 -8.69916 1.000 63.37219 282 GLU MOLA C 1
ATOM 1960 O O . GLU A 1 282 ? -25.74705 7.35479 -9.15132 1.000 66.46351 282 GLU MOLA O 1
ATOM 1966 N N . ASN A 1 283 ? -25.91983 5.96120 -7.38803 1.000 64.99043 283 ASN MOLA N 1
ATOM 1967 C CA . ASN A 1 283 ? -25.76325 7.03794 -6.41532 1.000 60.21261 283 ASN MOLA CA 1
ATOM 1968 C C . ASN A 1 283 ? -24.40619 7.71293 -6.56267 1.000 59.43445 283 ASN MOLA C 1
ATOM 1969 O O . ASN A 1 283 ? -24.31326 8.94438 -6.61835 1.000 58.01723 283 ASN MOLA O 1
ATOM 1974 N N . ILE A 1 284 ? -23.33904 6.91489 -6.63240 1.000 53.78676 284 ILE MOLA N 1
ATOM 1975 C CA . ILE A 1 284 ? -21.99525 7.47156 -6.74453 1.000 51.94316 284 ILE MOLA CA 1
ATOM 1976 C C . ILE A 1 284 ? -21.81665 8.17292 -8.08640 1.000 58.04329 284 ILE MOLA C 1
ATOM 1977 O O . ILE A 1 284 ? -21.16115 9.21876 -8.17331 1.000 55.78519 284 ILE MOLA O 1
ATOM 1982 N N . LEU A 1 285 ? -22.40821 7.62107 -9.14892 1.000 55.31032 285 LEU MOLA N 1
ATOM 1983 C CA . LEU A 1 285 ? -22.30392 8.24356 -10.46559 1.000 61.57868 285 LEU MOLA CA 1
ATOM 1984 C C . LEU A 1 285 ? -22.96943 9.61456 -10.48016 1.000 61.89223 285 LEU MOLA C 1
ATOM 1985 O O . LEU A 1 285 ? -22.41634 10.58035 -11.01888 1.000 58.83901 285 LEU MOLA O 1
ATOM 1990 N N . ALA A 1 286 ? -24.16291 9.71841 -9.88968 1.000 59.63473 286 ALA MOLA N 1
ATOM 1991 C CA . ALA A 1 286 ? -24.86327 10.99867 -9.86188 1.000 58.77985 286 ALA MOLA CA 1
ATOM 1992 C C . ALA A 1 286 ? -24.10647 12.02502 -9.02817 1.000 58.78748 286 ALA MOLA C 1
ATOM 1993 O O . ALA A 1 286 ? -24.04775 13.20674 -9.38802 1.000 56.19585 286 ALA MOLA O 1
ATOM 1995 N N . LEU A 1 287 ? -23.51907 11.59319 -7.90941 1.000 55.11294 287 LEU MOLA N 1
ATOM 1996 C CA . LEU A 1 287 ? -22.72942 12.50821 -7.09218 1.000 58.90356 287 LEU MOLA CA 1
ATOM 1997 C C . LEU A 1 287 ? -21.45678 12.94522 -7.80547 1.000 60.51941 287 LEU MOLA C 1
ATOM 1998 O O . LEU A 1 287 ? -20.95651 14.04797 -7.55631 1.000 62.27921 287 LEU MOLA O 1
ATOM 2003 N N . ALA A 1 288 ? -20.92184 12.10284 -8.69181 1.000 53.02869 288 ALA MOLA N 1
ATOM 2004 C CA . ALA A 1 288 ? -19.70577 12.46513 -9.41169 1.000 57.65877 288 ALA MOLA CA 1
ATOM 2005 C C . ALA A 1 288 ? -19.98378 13.52384 -10.47059 1.000 54.18170 288 ALA MOLA C 1
ATOM 2006 O O . ALA A 1 288 ? -19.15530 14.41284 -10.69977 1.000 52.57878 288 ALA MOLA O 1
ATOM 2008 N N . SER A 1 289 ? -21.14126 13.44357 -11.13051 1.000 55.28878 289 SER MOLA N 1
ATOM 2009 C CA . SER A 1 289 ? -21.48770 14.44938 -12.12883 1.000 58.19774 289 SER MOLA CA 1
ATOM 2010 C C . SER A 1 289 ? -21.76058 15.79921 -11.47709 1.000 58.62573 289 SER MOLA C 1
ATOM 2011 O O . SER A 1 289 ? -21.44128 16.84754 -12.04986 1.000 59.27344 289 SER MOLA O 1
ATOM 2014 N N . ALA A 1 290 ? -22.34708 15.79441 -10.27750 1.000 56.29276 290 ALA MOLA N 1
ATOM 2015 C CA . ALA A 1 290 ? -22.59307 17.04818 -9.57403 1.000 62.37188 290 ALA MOLA CA 1
ATOM 2016 C C . ALA A 1 290 ? -21.29598 17.68863 -9.09772 1.000 60.84141 290 ALA MOLA C 1
ATOM 2017 O O . ALA A 1 290 ? -21.18733 18.91976 -9.07285 1.000 71.15178 290 ALA MOLA O 1
ATOM 2019 N N . GLY A 1 291 ? -20.30820 16.88019 -8.72158 1.000 56.98838 291 GLY MOLA N 1
ATOM 2020 C CA . GLY A 1 291 ? -19.02604 17.40191 -8.29257 1.000 58.59262 291 GLY MOLA CA 1
ATOM 2021 C C . GLY A 1 291 ? -18.03778 17.54591 -9.42992 1.000 58.07958 291 GLY MOLA C 1
ATOM 2022 O O . GLY A 1 291 ? -16.82313 17.57454 -9.20970 1.000 64.93414 291 GLY MOLA O 1
ATOM 2023 N N . SER A 1 292 ? -18.54969 17.63739 -10.65251 1.000 57.48004 292 SER MOLA N 1
ATOM 2024 C CA . SER A 1 292 ? -17.70447 17.76948 -11.83162 1.000 58.56385 292 SER MOLA CA 1
ATOM 2025 C C . SER A 1 292 ? -17.84182 19.15683 -12.45020 1.000 65.50180 292 SER MOLA C 1
ATOM 2026 O O . SER A 1 292 ? -16.86189 19.89149 -12.57406 1.000 68.79732 292 SER MOLA O 1
ATOM 2029 N N . GLU B 1 3 ? -13.52050 -42.40043 19.19659 1.000 104.33354 3 GLU MOLB N 1
ATOM 2030 C CA . GLU B 1 3 ? -13.53753 -43.60383 18.36818 1.000 104.50428 3 GLU MOLB CA 1
ATOM 2031 C C . GLU B 1 3 ? -12.27643 -43.78537 17.49929 1.000 104.90523 3 GLU MOLB C 1
ATOM 2032 O O . GLU B 1 3 ? -11.70863 -44.87770 17.48341 1.000 100.20413 3 GLU MOLB O 1
ATOM 2034 N N . PRO B 1 4 ? -11.83033 -42.75396 16.77861 1.000 106.08350 4 PRO MOLB N 1
ATOM 2035 C CA . PRO B 1 4 ? -10.63942 -42.91970 15.94133 1.000 99.03189 4 PRO MOLB CA 1
ATOM 2036 C C . PRO B 1 4 ? -9.35497 -42.81794 16.75094 1.000 92.73836 4 PRO MOLB C 1
ATOM 2037 O O . PRO B 1 4 ? -9.31105 -42.24786 17.84270 1.000 90.07680 4 PRO MOLB O 1
ATOM 2041 N N . ALA B 1 5 ? -8.29538 -43.38879 16.18428 1.000 83.86904 5 ALA MOLB N 1
ATOM 2042 C CA . ALA B 1 5 ? -6.97979 -43.29652 16.79946 1.000 73.00587 5 ALA MOLB CA 1
ATOM 2043 C C . ALA B 1 5 ? -6.47799 -41.85887 16.75784 1.000 71.38647 5 ALA MOLB C 1
ATOM 2044 O O . ALA B 1 5 ? -6.60498 -41.16785 15.74305 1.000 71.15194 5 ALA MOLB O 1
ATOM 2046 N N . LYS B 1 6 ? -5.90671 -41.40800 17.87198 1.000 54.44295 6 LYS MOLB N 1
ATOM 2047 C CA . LYS B 1 6 ? -5.41728 -40.04396 18.00318 1.000 60.76568 6 LYS MOLB CA 1
ATOM 2048 C C . LYS B 1 6 ? -4.00787 -40.05990 18.57702 1.000 57.51809 6 LYS MOLB C 1
ATOM 2049 O O . LYS B 1 6 ? -3.71070 -40.82684 19.49807 1.000 54.11102 6 LYS MOLB O 1
ATOM 2055 N N . ILE B 1 7 ? -3.14424 -39.20961 18.02645 1.000 51.72402 7 ILE MOLB N 1
ATOM 2056 C CA . ILE B 1 7 ? -1.74399 -39.12302 18.42246 1.000 41.01948 7 ILE MOLB CA 1
ATOM 2057 C C . ILE B 1 7 ? -1.52569 -37.82067 19.17869 1.000 50.37641 7 ILE MOLB C 1
ATOM 2058 O O . ILE B 1 7 ? -2.07154 -36.77510 18.80635 1.000 52.15401 7 ILE MOLB O 1
ATOM 2063 N N . TYR B 1 8 ? -0.72999 -37.88788 20.24539 1.000 47.07760 8 TYR MOLB N 1
ATOM 2064 C CA . TYR B 1 8 ? -0.34841 -36.71727 21.01999 1.000 43.09426 8 TYR MOLB CA 1
ATOM 2065 C C . TYR B 1 8 ? 1.16854 -36.63783 21.10624 1.000 43.69576 8 TYR MOLB C 1
ATOM 2066 O O . TYR B 1 8 ? 1.86466 -37.65478 21.04168 1.000 45.35549 8 TYR MOLB O 1
ATOM 2075 N N . ILE B 1 9 ? 1.67532 -35.41789 21.25802 1.000 44.98153 9 ILE MOLB N 1
ATOM 2076 C CA . ILE B 1 9 ? 3.09598 -35.17264 21.47769 1.000 43.39387 9 ILE MOLB CA 1
ATOM 2077 C C . ILE B 1 9 ? 3.26793 -34.72348 22.92087 1.000 44.46530 9 ILE MOLB C 1
ATOM 2078 O O . ILE B 1 9 ? 2.70201 -33.70326 23.33369 1.000 45.43895 9 ILE MOLB O 1
ATOM 2083 N N . ASN B 1 10 ? 4.03884 -35.48654 23.68912 1.000 45.55765 10 ASN MOLB N 1
ATOM 2084 C CA . ASN B 1 10 ? 4.27603 -35.18099 25.09314 1.000 50.54153 10 ASN MOLB CA 1
ATOM 2085 C C . ASN B 1 10 ? 5.47415 -34.24637 25.20605 1.000 55.72860 10 ASN MOLB C 1
ATOM 2086 O O . ASN B 1 10 ? 6.58592 -34.60229 24.79993 1.000 60.11224 10 ASN MOLB O 1
ATOM 2091 N N . LEU B 1 11 ? 5.24708 -33.05653 25.75570 1.000 49.21040 11 LEU MOLB N 1
ATOM 2092 C CA . LEU B 1 11 ? 6.27836 -32.03571 25.89244 1.000 55.62337 11 LEU MOLB CA 1
ATOM 2093 C C . LEU B 1 11 ? 6.55568 -31.79147 27.36865 1.000 56.99488 11 LEU MOLB C 1
ATOM 2094 O O . LEU B 1 11 ? 5.65000 -31.41457 28.12037 1.000 50.07695 11 LEU MOLB O 1
ATOM 2099 N N . GLY B 1 12 ? 7.80448 -32.00351 27.77734 1.000 56.76233 12 GLY MOLB N 1
ATOM 2100 C CA . GLY B 1 12 ? 8.20614 -31.67409 29.13296 1.000 59.49945 12 GLY MOLB CA 1
ATOM 2101 C C . GLY B 1 12 ? 8.57885 -30.20384 29.24889 1.000 57.64689 12 GLY MOLB C 1
ATOM 2102 O O . GLY B 1 12 ? 9.18137 -29.61791 28.34977 1.000 47.60898 12 GLY MOLB O 1
ATOM 2103 N N . VAL B 1 13 ? 8.20271 -29.60550 30.37574 1.000 49.58322 13 VAL MOLB N 1
ATOM 2104 C CA . VAL B 1 13 ? 8.44138 -28.18853 30.62686 1.000 55.55480 13 VAL MOLB CA 1
ATOM 2105 C C . VAL B 1 13 ? 8.91450 -28.02975 32.06455 1.000 61.00807 13 VAL MOLB C 1
ATOM 2106 O O . VAL B 1 13 ? 8.27731 -28.54039 32.99138 1.000 58.46973 13 VAL MOLB O 1
ATOM 2110 N N . GLN B 1 14 ? 10.03342 -27.33117 32.25115 1.000 56.20361 14 GLN MOLB N 1
ATOM 2111 C CA . GLN B 1 14 ? 10.57107 -27.08175 33.57776 1.000 65.70476 14 GLN MOLB CA 1
ATOM 2112 C C . GLN B 1 14 ? 11.13606 -25.67386 33.64126 1.000 67.21740 14 GLN MOLB C 1
ATOM 2113 O O . GLN B 1 14 ? 11.46225 -25.05686 32.62229 1.000 64.78761 14 GLN MOLB O 1
ATOM 2119 N N . ALA B 1 15 ? 11.25330 -25.18542 34.86811 1.000 66.48214 15 ALA MOLB N 1
ATOM 2120 C CA . ALA B 1 15 ? 11.78307 -23.86219 35.10740 1.000 67.16658 15 ALA MOLB CA 1
ATOM 2121 C C . ALA B 1 15 ? 13.25880 -23.78443 34.70140 1.000 65.15794 15 ALA MOLB C 1
ATOM 2122 O O . ALA B 1 15 ? 13.94190 -24.80635 34.61659 1.000 68.38365 15 ALA MOLB O 1
ATOM 2124 N N . PRO B 1 16 ? 13.77856 -22.57659 34.45580 1.000 67.19157 16 PRO MOLB N 1
ATOM 2125 C CA . PRO B 1 16 ? 15.17321 -22.44846 34.00909 1.000 78.39289 16 PRO MOLB CA 1
ATOM 2126 C C . PRO B 1 16 ? 16.15758 -22.55069 35.17038 1.000 86.73167 16 PRO MOLB C 1
ATOM 2127 O O . PRO B 1 16 ? 16.05509 -21.83530 36.17274 1.000 83.55206 16 PRO MOLB O 1
ATOM 2131 N N . GLY B 1 17 ? 17.11834 -23.45554 35.01916 1.000 94.28771 17 GLY MOLB N 1
ATOM 2132 C CA . GLY B 1 17 ? 18.13231 -23.67127 36.01474 1.000 97.95306 17 GLY MOLB CA 1
ATOM 2133 C C . GLY B 1 17 ? 19.47863 -23.99788 35.40671 1.000 104.14712 17 GLY MOLB C 1
ATOM 2134 O O . GLY B 1 17 ? 19.77100 -23.66561 34.25441 1.000 105.59113 17 GLY MOLB O 1
ATOM 2135 N N . PRO B 1 18 ? 20.33567 -24.65204 36.19053 1.000 105.18300 18 PRO MOLB N 1
ATOM 2136 C CA . PRO B 1 18 ? 21.64456 -25.06643 35.66320 1.000 101.04247 18 PRO MOLB CA 1
ATOM 2137 C C . PRO B 1 18 ? 21.54559 -26.07913 34.53489 1.000 102.25832 18 PRO MOLB C 1
ATOM 2138 O O . PRO B 1 18 ? 22.48230 -26.18407 33.73403 1.000 96.64104 18 PRO MOLB O 1
ATOM 2142 N N . PHE B 1 19 ? 20.43747 -26.81412 34.43157 1.000 106.99967 19 PHE MOLB N 1
ATOM 2143 C CA . PHE B 1 19 ? 20.32426 -27.87544 33.43832 1.000 107.98423 19 PHE MOLB CA 1
ATOM 2144 C C . PHE B 1 19 ? 19.16898 -27.63638 32.47306 1.000 108.12798 19 PHE MOLB C 1
ATOM 2145 O O . PHE B 1 19 ? 18.26118 -28.46750 32.36634 1.000 107.70909 19 PHE MOLB O 1
ATOM 2153 N N . GLY B 1 20 ? 19.19620 -26.51522 31.76419 1.000 106.18866 20 GLY MOLB N 1
ATOM 2154 C CA . GLY B 1 20 ? 18.20581 -26.25020 30.73243 1.000 108.09825 20 GLY MOLB CA 1
ATOM 2155 C C . GLY B 1 20 ? 17.03393 -25.45238 31.26823 1.000 99.61966 20 GLY MOLB C 1
ATOM 2156 O O . GLY B 1 20 ? 17.22155 -24.43214 31.93163 1.000 100.09147 20 GLY MOLB O 1
ATOM 2157 N N . GLY B 1 21 ? 15.82230 -25.91968 30.97584 1.000 93.56148 21 GLY MOLB N 1
ATOM 2158 C CA . GLY B 1 21 ? 14.62410 -25.20652 31.36291 1.000 80.46751 21 GLY MOLB CA 1
ATOM 2159 C C . GLY B 1 21 ? 14.28715 -24.09224 30.39134 1.000 83.39122 21 GLY MOLB C 1
ATOM 2160 O O . GLY B 1 21 ? 14.91994 -23.90631 29.35005 1.000 82.77008 21 GLY MOLB O 1
ATOM 2161 N N . GLY B 1 22 ? 13.25745 -23.33038 30.75021 1.000 65.47390 22 GLY MOLB N 1
ATOM 2162 C CA . GLY B 1 22 ? 12.82667 -22.22768 29.91525 1.000 57.74704 22 GLY MOLB CA 1
ATOM 2163 C C . GLY B 1 22 ? 11.84827 -21.28845 30.58804 1.000 58.17036 22 GLY MOLB C 1
ATOM 2164 O O . GLY B 1 22 ? 10.97799 -21.72312 31.34827 1.000 59.83731 22 GLY MOLB O 1
ATOM 2165 N N . THR B 1 23 ? 11.98708 -19.99038 30.31347 1.000 52.12871 23 THR MOLB N 1
ATOM 2166 C CA . THR B 1 23 ? 11.04687 -19.00627 30.82005 1.000 52.48696 23 THR MOLB CA 1
ATOM 2167 C C . THR B 1 23 ? 9.65996 -19.24774 30.22512 1.000 43.65787 23 THR MOLB C 1
ATOM 2168 O O . THR B 1 23 ? 9.52133 -19.93844 29.21185 1.000 46.87963 23 THR MOLB O 1
ATOM 2172 N N . PRO B 1 24 ? 8.61238 -18.70462 30.85372 1.000 49.77344 24 PRO MOLB N 1
ATOM 2173 C CA . PRO B 1 24 ? 7.26704 -18.82728 30.26765 1.000 51.16728 24 PRO MOLB CA 1
ATOM 2174 C C . PRO B 1 24 ? 7.17683 -18.32774 28.83604 1.000 39.69044 24 PRO MOLB C 1
ATOM 2175 O O . PRO B 1 24 ? 6.39771 -18.87645 28.04598 1.000 41.51074 24 PRO MOLB O 1
ATOM 2179 N N . GLU B 1 25 ? 7.95524 -17.30536 28.47292 1.000 42.46161 25 GLU MOLB N 1
ATOM 2180 C CA . GLU B 1 25 ? 7.92569 -16.80888 27.10099 1.000 49.66105 25 GLU MOLB CA 1
ATOM 2181 C C . GLU B 1 25 ? 8.52992 -17.81928 26.13415 1.000 47.46907 25 GLU MOLB C 1
ATOM 2182 O O . GLU B 1 25 ? 8.00764 -18.01959 25.03138 1.000 42.13469 25 GLU MOLB O 1
ATOM 2188 N N . GLU B 1 26 ? 9.63068 -18.46468 26.52732 1.000 43.48763 26 GLU MOLB N 1
ATOM 2189 C CA . GLU B 1 26 ? 10.23096 -19.48076 25.66931 1.000 40.92681 26 GLU MOLB CA 1
ATOM 2190 C C . GLU B 1 26 ? 9.35454 -20.72418 25.59312 1.000 42.05575 26 GLU MOLB C 1
ATOM 2191 O O . GLU B 1 26 ? 9.29024 -21.38182 24.54783 1.000 39.18469 26 GLU MOLB O 1
ATOM 2197 N N . VAL B 1 27 ? 8.67653 -21.06433 26.69171 1.000 34.66849 27 VAL MOLB N 1
ATOM 2198 C CA . VAL B 1 27 ? 7.75808 -22.19915 26.67666 1.000 35.34393 27 VAL MOLB CA 1
ATOM 2199 C C . VAL B 1 27 ? 6.59797 -21.92710 25.72844 1.000 34.71524 27 VAL MOLB C 1
ATOM 2200 O O . VAL B 1 27 ? 6.18990 -22.80131 24.95385 1.000 33.02433 27 VAL MOLB O 1
ATOM 2204 N N . ALA B 1 28 ? 6.05692 -20.70676 25.76631 1.000 34.27434 28 ALA MOLB N 1
ATOM 2205 C CA . ALA B 1 28 ? 4.97172 -20.34526 24.86002 1.000 41.05535 28 ALA MOLB CA 1
ATOM 2206 C C . ALA B 1 28 ? 5.42080 -20.40453 23.40537 1.000 37.44191 28 ALA MOLB C 1
ATOM 2207 O O . ALA B 1 28 ? 4.67161 -20.86361 22.53457 1.000 33.14114 28 ALA MOLB O 1
ATOM 2209 N N . ALA B 1 29 ? 6.64248 -19.94565 23.12195 1.000 32.86671 29 ALA MOLB N 1
ATOM 2210 C CA . ALA B 1 29 ? 7.14279 -19.98064 21.75160 1.000 36.72330 29 ALA MOLB CA 1
ATOM 2211 C C . ALA B 1 29 ? 7.37289 -21.41166 21.28203 1.000 34.12637 29 ALA MOLB C 1
ATOM 2212 O O . ALA B 1 29 ? 7.13346 -21.73165 20.11161 1.000 32.82160 29 ALA MOLB O 1
ATOM 2214 N N . THR B 1 30 ? 7.83630 -22.28656 22.17770 1.000 31.54281 30 THR MOLB N 1
ATOM 2215 C CA . THR B 1 30 ? 8.04160 -23.68393 21.80834 1.000 30.29504 30 THR MOLB CA 1
ATOM 2216 C C . THR B 1 30 ? 6.71550 -24.36346 21.48641 1.000 34.02393 30 THR MOLB C 1
ATOM 2217 O O . THR B 1 30 ? 6.59931 -25.07695 20.48314 1.000 32.52158 30 THR MOLB O 1
ATOM 2221 N N . LEU B 1 31 ? 5.70041 -24.14784 22.32781 1.000 38.55969 31 LEU MOLB N 1
ATOM 2222 C CA . LEU B 1 31 ? 4.38753 -24.73301 22.07300 1.000 38.20777 31 LEU MOLB CA 1
ATOM 2223 C C . LEU B 1 31 ? 3.77853 -24.18437 20.78933 1.000 27.53481 31 LEU MOLB C 1
ATOM 2224 O O . LEU B 1 31 ? 3.13180 -24.92160 20.03596 1.000 34.10447 31 LEU MOLB O 1
ATOM 2229 N N . ASP B 1 32 ? 3.96721 -22.88780 20.52817 1.000 31.01647 32 ASP MOLB N 1
ATOM 2230 C CA . ASP B 1 32 ? 3.45752 -22.29858 19.29338 1.000 36.98522 32 ASP MOLB CA 1
ATOM 2231 C C . ASP B 1 32 ? 4.10030 -22.94055 18.07066 1.000 38.05410 32 ASP MOLB C 1
ATOM 2232 O O . ASP B 1 32 ? 3.42420 -23.20088 17.06843 1.000 25.69279 32 ASP MOLB O 1
ATOM 2237 N N . ARG B 1 33 ? 5.40703 -23.20647 18.13675 1.000 32.48402 33 ARG MOLB N 1
ATOM 2238 C CA . ARG B 1 33 ? 6.09759 -23.83525 17.01526 1.000 29.37682 33 ARG MOLB CA 1
ATOM 2239 C C . ARG B 1 33 ? 5.61268 -25.26431 16.80124 1.000 31.74977 33 ARG MOLB C 1
ATOM 2240 O O . ARG B 1 33 ? 5.34987 -25.67664 15.66530 1.000 31.23789 33 ARG MOLB O 1
ATOM 2248 N N . VAL B 1 34 ? 5.49017 -26.03572 17.88536 1.000 31.57580 34 VAL MOLB N 1
ATOM 2249 C CA . VAL B 1 34 ? 5.01780 -27.41403 17.77440 1.000 29.63876 34 VAL MOLB CA 1
ATOM 2250 C C . VAL B 1 34 ? 3.60565 -27.44908 17.20603 1.000 31.95388 34 VAL MOLB C 1
ATOM 2251 O O . VAL B 1 34 ? 3.28851 -28.27537 16.34182 1.000 29.94152 34 VAL MOLB O 1
ATOM 2255 N N . LYS B 1 35 ? 2.73646 -26.55311 17.68119 1.000 29.33600 35 LYS MOLB N 1
ATOM 2256 C CA . LYS B 1 35 ? 1.37583 -26.48739 17.15667 1.000 35.74923 35 LYS MOLB CA 1
ATOM 2257 C C . LYS B 1 35 ? 1.37211 -26.13361 15.67452 1.000 38.16791 35 LYS MOLB C 1
ATOM 2258 O O . LYS B 1 35 ? 0.57373 -26.67471 14.90006 1.000 36.89407 35 LYS MOLB O 1
ATOM 2264 N N . ALA B 1 36 ? 2.25941 -25.22767 15.25959 1.000 34.84606 36 ALA MOLB N 1
ATOM 2265 C CA . ALA B 1 36 ? 2.32698 -24.85727 13.85029 1.000 37.62437 36 ALA MOLB CA 1
ATOM 2266 C C . ALA B 1 36 ? 2.87628 -25.99761 13.00314 1.000 38.17679 36 ALA MOLB C 1
ATOM 2267 O O . ALA B 1 36 ? 2.45797 -26.18174 11.85447 1.000 28.26459 36 ALA MOLB O 1
ATOM 2269 N N . ALA B 1 37 ? 3.80813 -26.77721 13.55400 1.000 33.15047 37 ALA MOLB N 1
ATOM 2270 C CA . ALA B 1 37 ? 4.41157 -27.86859 12.79962 1.000 34.75486 37 ALA MOLB CA 1
ATOM 2271 C C . ALA B 1 37 ? 3.49803 -29.08368 12.70843 1.000 33.83672 37 ALA MOLB C 1
ATOM 2272 O O . ALA B 1 37 ? 3.60199 -29.85678 11.75072 1.000 33.76483 37 ALA MOLB O 1
ATOM 2274 N N . ALA B 1 38 ? 2.60650 -29.27169 13.67973 1.000 37.71618 38 ALA MOLB N 1
ATOM 2275 C CA . ALA B 1 38 ? 1.70808 -30.42738 13.71674 1.000 39.25159 38 ALA MOLB CA 1
ATOM 2276 C C . ALA B 1 38 ? 0.32524 -29.97130 14.16039 1.000 39.31042 38 ALA MOLB C 1
ATOM 2277 O O . ALA B 1 38 ? -0.10087 -30.22563 15.29265 1.000 38.66288 38 ALA MOLB O 1
ATOM 2279 N N . PRO B 1 39 ? -0.41542 -29.29659 13.27574 1.000 36.12315 39 PRO MOLB N 1
ATOM 2280 C CA . PRO B 1 39 ? -1.72816 -28.77143 13.68341 1.000 45.29750 39 PRO MOLB CA 1
ATOM 2281 C C . PRO B 1 39 ? -2.75182 -29.85532 13.96985 1.000 48.68770 39 PRO MOLB C 1
ATOM 2282 O O . PRO B 1 39 ? -3.68803 -29.61433 14.74172 1.000 49.91772 39 PRO MOLB O 1
ATOM 2286 N N . GLY B 1 40 ? -2.60569 -31.03827 13.38112 1.000 42.59240 40 GLY MOLB N 1
ATOM 2287 C CA . GLY B 1 40 ? -3.54644 -32.11525 13.59521 1.000 56.98668 40 GLY MOLB CA 1
ATOM 2288 C C . GLY B 1 40 ? -3.21252 -33.06279 14.72260 1.000 56.78485 40 GLY MOLB C 1
ATOM 2289 O O . GLY B 1 40 ? -3.91610 -34.06068 14.90778 1.000 62.92653 40 GLY MOLB O 1
ATOM 2290 N N . ILE B 1 41 ? -2.16306 -32.78343 15.49082 1.000 54.29933 41 ILE MOLB N 1
ATOM 2291 C CA . ILE B 1 41 ? -1.70935 -33.65508 16.56757 1.000 54.61692 41 ILE MOLB CA 1
ATOM 2292 C C . ILE B 1 41 ? -1.93316 -32.94952 17.89766 1.000 53.06254 41 ILE MOLB C 1
ATOM 2293 O O . ILE B 1 41 ? -1.72214 -31.73635 18.01254 1.000 51.90124 41 ILE MOLB O 1
ATOM 2298 N N . GLY B 1 42 ? -2.37042 -33.71202 18.90271 1.000 48.85568 42 GLY MOLB N 1
ATOM 2299 C CA . GLY B 1 42 ? -2.53318 -33.17125 20.23389 1.000 46.25142 42 GLY MOLB CA 1
ATOM 2300 C C . GLY B 1 42 ? -1.20943 -32.97971 20.95190 1.000 41.42345 42 GLY MOLB C 1
ATOM 2301 O O . GLY B 1 42 ? -0.16013 -33.47111 20.53750 1.000 43.15742 42 GLY MOLB O 1
ATOM 2302 N N . ILE B 1 43 ? -1.26990 -32.24090 22.05741 1.000 42.33439 43 ILE MOLB N 1
ATOM 2303 C CA . ILE B 1 43 ? -0.09752 -31.93172 22.86697 1.000 46.65207 43 ILE MOLB CA 1
ATOM 2304 C C . ILE B 1 43 ? -0.44761 -32.14851 24.33205 1.000 45.22639 43 ILE MOLB C 1
ATOM 2305 O O . ILE B 1 43 ? -1.48604 -31.67244 24.80412 1.000 40.56956 43 ILE MOLB O 1
ATOM 2310 N N . ILE B 1 44 ? 0.41318 -32.86993 25.04533 1.000 36.92887 44 ILE MOLB N 1
ATOM 2311 C CA . ILE B 1 44 ? 0.30650 -33.04042 26.48951 1.000 41.29826 44 ILE MOLB CA 1
ATOM 2312 C C . ILE B 1 44 ? 1.56066 -32.44655 27.11226 1.000 44.00047 44 ILE MOLB C 1
ATOM 2313 O O . ILE B 1 44 ? 2.67445 -32.91216 26.84056 1.000 42.76363 44 ILE MOLB O 1
ATOM 2318 N N . VAL B 1 45 ? 1.38346 -31.42168 27.93912 1.000 38.98259 45 VAL MOLB N 1
ATOM 2319 C CA . VAL B 1 45 ? 2.49436 -30.71213 28.56165 1.000 42.59926 45 VAL MOLB CA 1
ATOM 2320 C C . VAL B 1 45 ? 2.66585 -31.23325 29.98149 1.000 51.46076 45 VAL MOLB C 1
ATOM 2321 O O . VAL B 1 45 ? 1.71532 -31.22918 30.77333 1.000 41.66499 45 VAL MOLB O 1
ATOM 2325 N N . ASP B 1 46 ? 3.87551 -31.68816 30.30133 1.000 47.35945 46 ASP MOLB N 1
ATOM 2326 C CA . ASP B 1 46 ? 4.22524 -32.10203 31.65601 1.000 54.32773 46 ASP MOLB CA 1
ATOM 2327 C C . ASP B 1 46 ? 4.84506 -30.90788 32.37202 1.000 49.14797 46 ASP MOLB C 1
ATOM 2328 O O . ASP B 1 46 ? 5.93350 -30.45170 32.00656 1.000 52.42651 46 ASP MOLB O 1
ATOM 2333 N N . LEU B 1 47 ? 4.15233 -30.39975 33.38606 1.000 44.61654 47 LEU MOLB N 1
ATOM 2334 C CA . LEU B 1 47 ? 4.59106 -29.23284 34.13833 1.000 52.72319 47 LEU MOLB CA 1
ATOM 2335 C C . LEU B 1 47 ? 4.99239 -29.65501 35.54430 1.000 55.10778 47 LEU MOLB C 1
ATOM 2336 O O . LEU B 1 47 ? 4.24579 -30.37254 36.21836 1.000 56.10163 47 LEU MOLB O 1
ATOM 2341 N N . ASP B 1 48 ? 6.16729 -29.21150 35.97973 1.000 70.16369 48 ASP MOLB N 1
ATOM 2342 C CA . ASP B 1 48 ? 6.67532 -29.50720 37.31025 1.000 63.28508 48 ASP MOLB CA 1
ATOM 2343 C C . ASP B 1 48 ? 6.36225 -28.35978 38.26284 1.000 72.16850 48 ASP MOLB C 1
ATOM 2344 O O . ASP B 1 48 ? 6.33672 -27.19064 37.86996 1.000 74.86865 48 ASP MOLB O 1
ATOM 2349 N N . GLU B 1 49 ? 6.12508 -28.70788 39.52378 1.000 72.40347 49 GLU MOLB N 1
ATOM 2350 C CA . GLU B 1 49 ? 5.80313 -27.71915 40.54766 1.000 76.27374 49 GLU MOLB CA 1
ATOM 2351 C C . GLU B 1 49 ? 6.99951 -26.82123 40.84596 1.000 78.69274 49 GLU MOLB C 1
ATOM 2352 O O . GLU B 1 49 ? 6.83774 -25.65272 41.19833 1.000 76.14230 49 GLU MOLB O 1
ATOM 2358 N N . GLY B 1 68 ? 15.75864 -25.32150 39.52881 1.000 93.15487 68 GLY MOLB N 1
ATOM 2359 C CA . GLY B 1 68 ? 14.87966 -24.22960 39.15372 1.000 87.07079 68 GLY MOLB CA 1
ATOM 2360 C C . GLY B 1 68 ? 13.40935 -24.53812 39.36261 1.000 86.70519 68 GLY MOLB C 1
ATOM 2361 O O . GLY B 1 68 ? 12.95070 -25.63809 39.05842 1.000 93.13332 68 GLY MOLB O 1
ATOM 2362 N N . ARG B 1 69 ? 12.66439 -23.56283 39.87985 1.000 77.11986 69 ARG MOLB N 1
ATOM 2363 C CA . ARG B 1 69 ? 11.24428 -23.73384 40.15652 1.000 79.45745 69 ARG MOLB CA 1
ATOM 2364 C C . ARG B 1 69 ? 10.48019 -22.51092 39.67534 1.000 71.79033 69 ARG MOLB C 1
ATOM 2365 O O . ARG B 1 69 ? 10.86951 -21.37743 39.97077 1.000 73.67008 69 ARG MOLB O 1
ATOM 2373 N N . TYR B 1 70 ? 9.39962 -22.74444 38.93472 1.000 64.88178 70 TYR MOLB N 1
ATOM 2374 C CA . TYR B 1 70 ? 8.53311 -21.65663 38.50738 1.000 54.77728 70 TYR MOLB CA 1
ATOM 2375 C C . TYR B 1 70 ? 7.79905 -21.05714 39.70102 1.000 56.17982 70 TYR MOLB C 1
ATOM 2376 O O . TYR B 1 70 ? 7.56682 -21.72051 40.71508 1.000 56.53807 70 TYR MOLB O 1
ATOM 2385 N N . THR B 1 71 ? 7.42682 -19.78806 39.57067 1.000 52.38585 71 THR MOLB N 1
ATOM 2386 C CA . THR B 1 71 ? 6.48356 -19.20606 40.50864 1.000 43.14488 71 THR MOLB CA 1
ATOM 2387 C C . THR B 1 71 ? 5.06033 -19.58893 40.10793 1.000 53.02328 71 THR MOLB C 1
ATOM 2388 O O . THR B 1 71 ? 4.81283 -20.10869 39.01662 1.000 48.99696 71 THR MOLB O 1
ATOM 2392 N N . LEU B 1 72 ? 4.11295 -19.33536 41.01358 1.000 46.64911 72 LEU MOLB N 1
ATOM 2393 C CA . LEU B 1 72 ? 2.72051 -19.66388 40.72332 1.000 50.44246 72 LEU MOLB CA 1
ATOM 2394 C C . LEU B 1 72 ? 2.19343 -18.84383 39.55235 1.000 48.72762 72 LEU MOLB C 1
ATOM 2395 O O . LEU B 1 72 ? 1.48589 -19.36997 38.68496 1.000 46.48894 72 LEU MOLB O 1
ATOM 2400 N N . ALA B 1 73 ? 2.53185 -17.55231 39.50778 1.000 46.13290 73 ALA MOLB N 1
ATOM 2401 C CA . ALA B 1 73 ? 2.08594 -16.70812 38.40441 1.000 47.56603 73 ALA MOLB CA 1
ATOM 2402 C C . ALA B 1 73 ? 2.68905 -17.15190 37.07801 1.000 43.83079 73 ALA MOLB C 1
ATOM 2403 O O . ALA B 1 73 ? 2.03607 -17.04598 36.03337 1.000 44.08469 73 ALA MOLB O 1
ATOM 2405 N N . GLU B 1 74 ? 3.92809 -17.64762 37.09611 1.000 41.57916 74 GLU MOLB N 1
ATOM 2406 C CA . GLU B 1 74 ? 4.54444 -18.14250 35.86927 1.000 48.57557 74 GLU MOLB CA 1
ATOM 2407 C C . GLU B 1 74 ? 3.85121 -19.40827 35.38128 1.000 43.48537 74 GLU MOLB C 1
ATOM 2408 O O . GLU B 1 74 ? 3.57175 -19.55396 34.18545 1.000 49.88669 74 GLU MOLB O 1
ATOM 2414 N N . GLU B 1 75 ? 3.56600 -20.33762 36.29812 1.000 48.90059 75 GLU MOLB N 1
ATOM 2415 C CA . GLU B 1 75 ? 2.88407 -21.57059 35.91918 1.000 46.03577 75 GLU MOLB CA 1
ATOM 2416 C C . GLU B 1 75 ? 1.48721 -21.29744 35.38236 1.000 40.59644 75 GLU MOLB C 1
ATOM 2417 O O . GLU B 1 75 ? 1.01927 -22.00552 34.48383 1.000 39.04142 75 GLU MOLB O 1
ATOM 2423 N N . GLN B 1 76 ? 0.80641 -20.28269 35.91798 1.000 35.27116 76 GLN MOLB N 1
ATOM 2424 C CA . GLN B 1 76 ? -0.53253 -19.96257 35.43684 1.000 38.47064 76 GLN MOLB CA 1
ATOM 2425 C C . GLN B 1 76 ? -0.49014 -19.41475 34.01619 1.000 35.20895 76 GLN MOLB C 1
ATOM 2426 O O . GLN B 1 76 ? -1.35522 -19.73986 33.19547 1.000 44.30310 76 GLN MOLB O 1
ATOM 2432 N N . ALA B 1 77 ? 0.51049 -18.58673 33.70542 1.000 34.98125 77 ALA MOLB N 1
ATOM 2433 C CA . ALA B 1 77 ? 0.66759 -18.10185 32.33786 1.000 39.51571 77 ALA MOLB CA 1
ATOM 2434 C C . ALA B 1 77 ? 0.97124 -19.24836 31.38251 1.000 35.80021 77 ALA MOLB C 1
ATOM 2435 O O . ALA B 1 77 ? 0.42459 -19.30595 30.27462 1.000 36.83537 77 ALA MOLB O 1
ATOM 2437 N N . ILE B 1 78 ? 1.83721 -20.17452 31.79969 1.000 35.12578 78 ILE MOLB N 1
ATOM 2438 C CA . ILE B 1 78 ? 2.16019 -21.33132 30.96837 1.000 35.33942 78 ILE MOLB CA 1
ATOM 2439 C C . ILE B 1 78 ? 0.91804 -22.18442 30.74417 1.000 38.09632 78 ILE MOLB C 1
ATOM 2440 O O . ILE B 1 78 ? 0.61059 -22.58276 29.61417 1.000 35.58510 78 ILE MOLB O 1
ATOM 2445 N N . VAL B 1 79 ? 0.18151 -22.47124 31.82067 1.000 38.02884 79 VAL MOLB N 1
ATOM 2446 C CA . VAL B 1 79 ? -1.02023 -23.29338 31.70610 1.000 35.63435 79 VAL MOLB CA 1
ATOM 2447 C C . VAL B 1 79 ? -2.07776 -22.58183 30.87145 1.000 37.32249 79 VAL MOLB C 1
ATOM 2448 O O . VAL B 1 79 ? -2.72943 -23.19443 30.01599 1.000 36.89920 79 VAL MOLB O 1
ATOM 2452 N N . ASP B 1 80 ? -2.25913 -21.27789 31.09926 1.000 34.79605 80 ASP MOLB N 1
ATOM 2453 C CA . ASP B 1 80 ? -3.25078 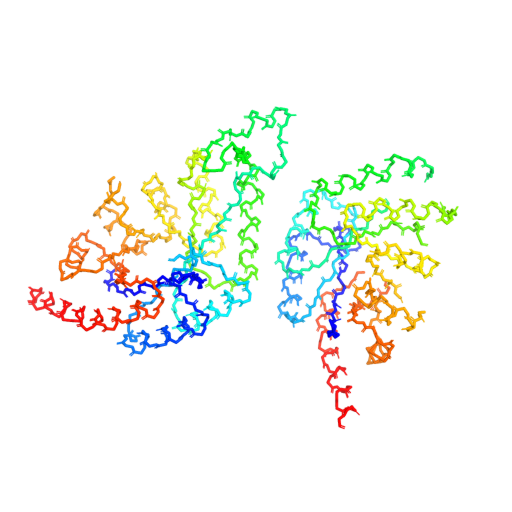-20.51811 30.34211 1.000 39.22190 80 ASP MOLB CA 1
ATOM 2454 C C . ASP B 1 80 ? -2.96088 -20.57047 28.84721 1.000 46.81381 80 ASP MOLB C 1
ATOM 2455 O O . ASP B 1 80 ? -3.86435 -20.79940 28.03438 1.000 39.16860 80 ASP MOLB O 1
ATOM 2460 N N . HIS B 1 81 ? -1.69871 -20.36321 28.46570 1.000 34.50874 81 HIS MOLB N 1
ATOM 2461 C CA . HIS B 1 81 ? -1.35007 -20.36168 27.04901 1.000 39.81168 81 HIS MOLB CA 1
ATOM 2462 C C . HIS B 1 81 ? -1.49194 -21.75009 26.43883 1.000 40.83775 81 HIS MOLB C 1
ATOM 2463 O O . HIS B 1 81 ? -1.99125 -21.89213 25.31618 1.000 36.58066 81 HIS MOLB O 1
ATOM 2470 N N . ALA B 1 82 ? -1.05186 -22.78486 27.15911 1.000 36.99487 82 ALA MOLB N 1
ATOM 2471 C CA . ALA B 1 82 ? -1.15774 -24.14449 26.63999 1.000 35.06974 82 ALA MOLB CA 1
ATOM 2472 C C . ALA B 1 82 ? -2.61312 -24.55223 26.45143 1.000 40.70961 82 ALA MOLB C 1
ATOM 2473 O O . ALA B 1 82 ? -2.95206 -25.24349 25.48355 1.000 36.42627 82 ALA MOLB O 1
ATOM 2475 N N . LYS B 1 83 ? -3.48954 -24.13261 27.36603 1.000 37.44148 83 LYS MOLB N 1
ATOM 2476 C CA . LYS B 1 83 ? -4.90544 -24.45799 27.23120 1.000 45.58154 83 LYS MOLB CA 1
ATOM 2477 C C . LYS B 1 83 ? -5.53352 -23.71638 26.05918 1.000 44.19084 83 LYS MOLB C 1
ATOM 2478 O O . LYS B 1 83 ? -6.43327 -24.24409 25.39470 1.000 42.20503 83 LYS MOLB O 1
ATOM 2484 N N . ALA B 1 84 ? -5.07652 -22.49015 25.79347 1.000 35.61775 84 ALA MOLB N 1
ATOM 2485 C CA . ALA B 1 84 ? -5.57844 -21.75084 24.64012 1.000 43.01368 84 ALA MOLB CA 1
ATOM 2486 C C . ALA B 1 84 ? -5.25907 -22.47799 23.34087 1.000 38.11417 84 ALA MOLB C 1
ATOM 2487 O O . ALA B 1 84 ? -6.07302 -22.48886 22.40997 1.000 39.14738 84 ALA MOLB O 1
ATOM 2489 N N . LEU B 1 85 ? -4.08500 -23.10281 23.26420 1.000 37.16612 85 LEU MOLB N 1
ATOM 2490 C CA . LEU B 1 85 ? -3.68912 -23.87001 22.09044 1.000 36.14111 85 LEU MOLB CA 1
ATOM 2491 C C . LEU B 1 85 ? -4.38030 -25.22356 22.00206 1.000 36.76187 85 LEU MOLB C 1
ATOM 2492 O O . LEU B 1 85 ? -4.19234 -25.93037 21.00606 1.000 50.59352 85 LEU MOLB O 1
ATOM 2497 N N . GLY B 1 86 ? -5.16158 -25.60411 23.00815 1.000 39.32519 86 GLY MOLB N 1
ATOM 2498 C CA . GLY B 1 86 ? -5.82874 -26.88763 23.00808 1.000 45.39228 86 GLY MOLB CA 1
ATOM 2499 C C . GLY B 1 86 ? -5.02085 -28.03384 23.56985 1.000 41.26976 86 GLY MOLB C 1
ATOM 2500 O O . GLY B 1 86 ? -5.42605 -29.19145 23.40989 1.000 39.94489 86 GLY MOLB O 1
ATOM 2501 N N . ALA B 1 87 ? -3.89432 -27.75589 24.21749 1.000 36.44734 87 ALA MOLB N 1
ATOM 2502 C CA . ALA B 1 87 ? -3.08192 -28.81244 24.79288 1.000 45.61791 87 ALA MOLB CA 1
ATOM 2503 C C . ALA B 1 87 ? -3.66748 -29.27444 26.12316 1.000 41.16707 87 ALA MOLB C 1
ATOM 2504 O O . ALA B 1 87 ? -4.44394 -28.56871 26.77251 1.000 41.27633 87 ALA MOLB O 1
ATOM 2506 N N . GLU B 1 88 ? -3.28944 -30.48390 26.51969 1.000 44.13615 88 GLU MOLB N 1
ATOM 2507 C CA . GLU B 1 88 ? -3.64816 -31.02675 27.81978 1.000 47.06040 88 GLU MOLB CA 1
ATOM 2508 C C . GLU B 1 88 ? -2.47278 -30.87547 28.77708 1.000 43.77145 88 GLU MOLB C 1
ATOM 2509 O O . GLU B 1 88 ? -1.30994 -30.86875 28.36455 1.000 40.85930 88 GLU MOLB O 1
ATOM 2515 N N . ILE B 1 89 ? -2.78669 -30.74482 30.06345 1.000 37.40911 89 ILE MOLB N 1
ATOM 2516 C CA . ILE B 1 89 ? -1.79759 -30.44317 31.09082 1.000 40.12787 89 ILE MOLB CA 1
ATOM 2517 C C . ILE B 1 89 ? -1.73556 -31.60094 32.07542 1.000 41.96221 89 ILE MOLB C 1
ATOM 2518 O O . ILE B 1 89 ? -2.77354 -32.08066 32.54599 1.000 45.34075 89 ILE MOLB O 1
ATOM 2523 N N . CYS B 1 90 ? -0.51912 -32.04351 32.38474 1.000 40.05722 90 CYS MOLB N 1
ATOM 2524 C CA . CYS B 1 90 ? -0.26275 -32.98975 33.46505 1.000 46.12320 90 CYS MOLB CA 1
ATOM 2525 C C . CYS B 1 90 ? 0.64485 -32.29560 34.47113 1.000 45.91142 90 CYS MOLB C 1
ATOM 2526 O O . CYS B 1 90 ? 1.79451 -31.96947 34.15529 1.000 45.05836 90 CYS MOLB O 1
ATOM 2529 N N . TYR B 1 91 ? 0.12814 -32.06371 35.67352 1.000 39.77860 91 TYR MOLB N 1
ATOM 2530 C CA . TYR B 1 91 ? 0.84232 -31.33169 36.71103 1.000 41.63840 91 TYR MOLB CA 1
ATOM 2531 C C . TYR B 1 91 ? 1.51275 -32.32147 37.65586 1.000 47.94809 91 TYR MOLB C 1
ATOM 2532 O O . TYR B 1 91 ? 0.83497 -33.13859 38.28799 1.000 46.08768 91 TYR MOLB O 1
ATOM 2541 N N . HIS B 1 92 ? 2.83823 -32.24756 37.74815 1.000 48.99543 92 HIS MOLB N 1
ATOM 2542 C CA . HIS B 1 92 ? 3.58948 -33.09178 38.66893 1.000 51.08889 92 HIS MOLB CA 1
ATOM 2543 C C . HIS B 1 92 ? 3.57607 -32.45105 40.05151 1.000 52.88139 92 HIS MOLB C 1
ATOM 2544 O O . HIS B 1 92 ? 4.08234 -31.33822 40.23061 1.000 64.90200 92 HIS MOLB O 1
ATOM 2551 N N . LEU B 1 93 ? 2.99728 -33.15117 41.02876 1.000 57.79293 93 LEU MOLB N 1
ATOM 2552 C CA . LEU B 1 93 ? 2.78948 -32.55253 42.34338 1.000 62.93822 93 LEU MOLB CA 1
ATOM 2553 C C . LEU B 1 93 ? 4.04199 -32.61006 43.21000 1.000 74.09751 93 LEU MOLB C 1
ATOM 2554 O O . LEU B 1 93 ? 4.33086 -31.65382 43.93658 1.000 83.10435 93 LEU MOLB O 1
ATOM 2559 N N . ASN B 1 94 ? 4.78642 -33.71337 43.13785 1.000 73.37949 94 ASN MOLB N 1
ATOM 2560 C CA . ASN B 1 94 ? 5.92846 -34.02178 44.01400 1.000 87.31238 94 ASN MOLB CA 1
ATOM 2561 C C . ASN B 1 94 ? 5.65958 -33.73729 45.50280 1.000 86.75332 94 ASN MOLB C 1
ATOM 2562 O O . ASN B 1 94 ? 5.70679 -32.60321 45.98051 1.000 83.06551 94 ASN MOLB O 1
ATOM 2567 N N . PRO B 1 126 ? 7.14434 -38.15195 54.47968 1.000 82.78388 126 PRO MOLB N 1
ATOM 2568 C CA . PRO B 1 126 ? 5.94372 -38.02622 55.29686 1.000 88.18382 126 PRO MOLB CA 1
ATOM 2569 C C . PRO B 1 126 ? 4.78026 -38.78796 54.67405 1.000 95.04408 126 PRO MOLB C 1
ATOM 2570 O O . PRO B 1 126 ? 4.65072 -38.85505 53.45122 1.000 101.86885 126 PRO MOLB O 1
ATOM 2572 N N . LYS B 1 127 ? 3.93658 -39.36246 55.52538 1.000 91.57648 127 LYS MOLB N 1
ATOM 2573 C CA . LYS B 1 127 ? 2.77998 -40.12649 55.07839 1.000 96.71596 127 LYS MOLB CA 1
ATOM 2574 C C . LYS B 1 127 ? 1.64388 -39.88280 56.06748 1.000 92.09091 127 LYS MOLB C 1
ATOM 2575 O O . LYS B 1 127 ? 1.72163 -38.98888 56.91612 1.000 89.10882 127 LYS MOLB O 1
ATOM 2581 N N . GLU B 1 128 ? 0.58308 -40.68500 55.95384 1.000 93.05679 128 GLU MOLB N 1
ATOM 2582 C CA . GLU B 1 128 ? -0.63083 -40.53156 56.74748 1.000 90.88784 128 GLU MOLB CA 1
ATOM 2583 C C . GLU B 1 128 ? -1.18523 -39.12075 56.60604 1.000 87.31094 128 GLU MOLB C 1
ATOM 2584 O O . GLU B 1 128 ? -2.17060 -38.90562 55.89530 1.000 89.54744 128 GLU MOLB O 1
ATOM 2590 N N . LYS B 1 129 ? -0.53769 -38.15383 57.26372 1.000 88.11140 129 LYS MOLB N 1
ATOM 2591 C CA . LYS B 1 129 ? -0.99036 -36.76574 57.22154 1.000 89.84517 129 LYS MOLB CA 1
ATOM 2592 C C . LYS B 1 129 ? -1.02242 -36.24779 55.78904 1.000 81.32137 129 LYS MOLB C 1
ATOM 2593 O O . LYS B 1 129 ? -1.82469 -35.36585 55.46082 1.000 72.25284 129 LYS MOLB O 1
ATOM 2599 N N . LEU B 1 130 ? -0.15123 -36.78200 54.92795 1.000 73.99850 130 LEU MOLB N 1
ATOM 2600 C CA . LEU B 1 130 ? -0.24462 -36.51504 53.49670 1.000 81.32969 130 LEU MOLB CA 1
ATOM 2601 C C . LEU B 1 130 ? -1.61431 -36.90124 52.95014 1.000 76.23003 130 LEU MOLB C 1
ATOM 2602 O O . LEU B 1 130 ? -2.17797 -36.19344 52.10882 1.000 74.97711 130 LEU MOLB O 1
ATOM 2607 N N . LEU B 1 131 ? -2.17314 -38.01154 53.43009 1.000 68.42388 131 LEU MOLB N 1
ATOM 2608 C CA . LEU B 1 131 ? -3.45801 -38.50603 52.94764 1.000 65.67356 131 LEU MOLB CA 1
ATOM 2609 C C . LEU B 1 131 ? -4.65007 -37.81375 53.60136 1.000 76.74728 131 LEU MOLB C 1
ATOM 2610 O O . LEU B 1 131 ? -5.62957 -37.50493 52.91509 1.000 65.51734 131 LEU MOLB O 1
ATOM 2615 N N . GLU B 1 132 ? -4.60164 -37.56310 54.91243 1.000 79.23178 132 GLU MOLB N 1
ATOM 2616 C CA . GLU B 1 132 ? -5.76276 -36.98360 55.58438 1.000 78.85139 132 GLU MOLB CA 1
ATOM 2617 C C . GLU B 1 132 ? -5.94369 -35.51484 55.21721 1.000 71.22961 132 GLU MOLB C 1
ATOM 2618 O O . GLU B 1 132 ? -7.05826 -35.07617 54.90972 1.000 66.45539 132 GLU MOLB O 1
ATOM 2624 N N . THR B 1 133 ? -4.86359 -34.73684 55.24738 1.000 71.13565 133 THR MOLB N 1
ATOM 2625 C CA . THR B 1 133 ? -4.96085 -33.28833 55.09597 1.000 80.24749 133 THR MOLB CA 1
ATOM 2626 C C . THR B 1 133 ? -4.11178 -32.72069 53.96978 1.000 80.26221 133 THR MOLB C 1
ATOM 2627 O O . THR B 1 133 ? -4.58055 -31.84201 53.24199 1.000 81.91754 133 THR MOLB O 1
ATOM 2631 N N . LEU B 1 134 ? -2.87280 -33.19028 53.80408 1.000 71.46710 134 LEU MOLB N 1
ATOM 2632 C CA . LEU B 1 134 ? -1.94428 -32.51961 52.89667 1.000 72.71218 134 LEU MOLB CA 1
ATOM 2633 C C . LEU B 1 134 ? -2.37665 -32.66191 51.44081 1.000 77.64731 134 LEU MOLB C 1
ATOM 2634 O O . LEU B 1 134 ? -2.48650 -31.66385 50.71894 1.000 76.38746 134 LEU MOLB O 1
ATOM 2639 N N . LEU B 1 135 ? -2.61595 -33.89323 50.98582 1.000 73.94554 135 LEU MOLB N 1
ATOM 2640 C CA . LEU B 1 135 ? -3.01837 -34.09279 49.59369 1.000 70.85518 135 LEU MOLB CA 1
ATOM 2641 C C . LEU B 1 135 ? -4.33757 -33.40918 49.25588 1.000 74.63119 135 LEU MOLB C 1
ATOM 2642 O O . LEU B 1 135 ? -4.40879 -32.75212 48.20257 1.000 67.07233 135 LEU MOLB O 1
ATOM 2647 N N . PRO B 1 136 ? -5.40353 -33.51233 50.06154 1.000 70.33783 136 PRO MOLB N 1
ATOM 2648 C CA . PRO B 1 136 ? -6.62048 -32.75268 49.72885 1.000 70.73134 136 PRO MOLB CA 1
ATOM 2649 C C . PRO B 1 136 ? -6.40189 -31.25122 49.70718 1.000 72.60560 136 PRO MOLB C 1
ATOM 2650 O O . PRO B 1 136 ? -7.05765 -30.55210 48.92560 1.000 66.97268 136 PRO MOLB O 1
ATOM 2654 N N . GLN B 1 137 ? -5.49269 -30.73316 50.53588 1.000 72.35436 137 GLN MOLB N 1
ATOM 2655 C CA . GLN B 1 137 ? -5.21672 -29.30006 50.53024 1.000 71.85657 137 GLN MOLB CA 1
ATOM 2656 C C . GLN B 1 137 ? -4.45393 -28.89311 49.27511 1.000 70.07722 137 GLN MOLB C 1
ATOM 2657 O O . GLN B 1 137 ? -4.77762 -27.88207 48.64079 1.000 68.55840 137 GLN MOLB O 1
ATOM 2663 N N . LYS B 1 138 ? -3.43019 -29.66737 48.90448 1.000 61.04740 138 LYS MOLB N 1
ATOM 2664 C CA . LYS B 1 138 ? -2.69017 -29.37574 47.68046 1.000 66.02218 138 LYS MOLB CA 1
ATOM 2665 C C . LYS B 1 138 ? -3.58441 -29.50800 46.45529 1.000 60.60829 138 LYS MOLB C 1
ATOM 2666 O O . LYS B 1 138 ? -3.53657 -28.66887 45.54789 1.000 54.15130 138 LYS MOLB O 1
ATOM 2672 N N . LEU B 1 139 ? -4.40765 -30.55859 46.41105 1.000 55.98670 139 LEU MOLB N 1
ATOM 2673 C CA . LEU B 1 139 ? -5.37313 -30.69247 45.32655 1.000 56.57629 139 LEU MOLB CA 1
ATOM 2674 C C . LEU B 1 139 ? -6.38907 -29.55866 45.34558 1.000 61.58618 139 LEU MOLB C 1
ATOM 2675 O O . LEU B 1 139 ? -6.88460 -29.15197 44.28849 1.000 64.23914 139 LEU MOLB O 1
ATOM 2680 N N . ASP B 1 140 ? -6.71156 -29.03606 46.53155 1.000 59.39228 140 ASP MOLB N 1
ATOM 2681 C CA . ASP B 1 140 ? -7.55494 -27.84764 46.60419 1.000 59.37832 140 ASP MOLB CA 1
ATOM 2682 C C . ASP B 1 140 ? -6.79606 -26.61124 46.14085 1.000 50.06341 140 ASP MOLB C 1
ATOM 2683 O O . ASP B 1 140 ? -7.37790 -25.71497 45.51893 1.000 52.07827 140 ASP MOLB O 1
ATOM 2688 N N . GLU B 1 141 ? -5.49507 -26.54520 46.43480 1.000 52.58842 141 GLU MOLB N 1
ATOM 2689 C CA . GLU B 1 141 ? -4.68718 -25.42794 45.95948 1.000 58.61016 141 GLU MOLB CA 1
ATOM 2690 C C . GLU B 1 141 ? -4.50521 -25.47307 44.44827 1.000 58.89750 141 GLU MOLB C 1
ATOM 2691 O O . GLU B 1 141 ? -4.42765 -24.42101 43.80373 1.000 57.79674 141 GLU MOLB O 1
ATOM 2697 N N . LEU B 1 142 ? -4.43522 -26.67412 43.86902 1.000 61.96130 142 LEU MOLB N 1
ATOM 2698 C CA . LEU B 1 142 ? -4.30793 -26.79622 42.42005 1.000 51.77018 142 LEU MOLB CA 1
ATOM 2699 C C . LEU B 1 142 ? -5.55965 -26.28874 41.71638 1.000 54.51536 142 LEU MOLB C 1
ATOM 2700 O O . LEU B 1 142 ? -5.48065 -25.46218 40.79985 1.000 55.42278 142 LEU MOLB O 1
ATOM 2705 N N . GLU B 1 143 ? -6.73025 -26.77664 42.13499 1.000 51.24863 143 GLU MOLB N 1
ATOM 2706 C CA . GLU B 1 143 ? -7.97505 -26.35917 41.49971 1.000 56.98230 143 GLU MOLB CA 1
ATOM 2707 C C . GLU B 1 143 ? -8.27186 -24.88722 41.75338 1.000 58.53268 143 GLU MOLB C 1
ATOM 2708 O O . GLU B 1 143 ? -8.97301 -24.25309 40.95825 1.000 60.19301 143 GLU MOLB O 1
ATOM 2714 N N . ALA B 1 144 ? -7.75543 -24.32579 42.84730 1.000 57.14540 144 ALA MOLB N 1
ATOM 2715 C CA . ALA B 1 144 ? -7.92943 -22.89659 43.07908 1.000 53.95494 144 ALA MOLB CA 1
ATOM 2716 C C . ALA B 1 144 ? -7.05155 -22.07893 42.13994 1.000 59.65678 144 ALA MOLB C 1
ATOM 2717 O O . ALA B 1 144 ? -7.45786 -21.00684 41.67659 1.000 60.80953 144 ALA MOLB O 1
ATOM 2719 N N . ALA B 1 145 ? -5.85136 -22.57555 41.83698 1.000 55.28205 145 ALA MOLB N 1
ATOM 2720 C CA . ALA B 1 145 ? -4.90945 -21.86600 40.97919 1.000 61.32489 145 ALA MOLB CA 1
ATOM 2721 C C . ALA B 1 145 ? -5.14283 -22.13603 39.49724 1.000 50.56389 145 ALA MOLB C 1
ATOM 2722 O O . ALA B 1 145 ? -4.95713 -21.23651 38.67047 1.000 55.17620 145 ALA MOLB O 1
ATOM 2724 N N . PHE B 1 146 ? -5.53779 -23.35700 39.14066 1.000 51.34525 146 PHE MOLB N 1
ATOM 2725 C CA . PHE B 1 146 ? -5.78202 -23.74390 37.75058 1.000 47.88998 146 PHE MOLB CA 1
ATOM 2726 C C . PHE B 1 146 ? -7.16135 -24.38363 37.64696 1.000 53.00592 146 PHE MOLB C 1
ATOM 2727 O O . PHE B 1 146 ? -7.28444 -25.58436 37.37598 1.000 55.16348 146 PHE MOLB O 1
ATOM 2735 N N . PRO B 1 147 ? -8.23136 -23.60032 37.84722 1.000 58.60601 147 PRO MOLB N 1
ATOM 2736 C CA . PRO B 1 147 ? -9.57836 -24.19008 37.88167 1.000 60.40230 147 PRO MOLB CA 1
ATOM 2737 C C . PRO B 1 147 ? -10.00727 -24.78352 36.54993 1.000 55.01430 147 PRO MOLB C 1
ATOM 2738 O O . PRO B 1 147 ? -10.20957 -24.05905 35.57046 1.000 62.86423 147 PRO MOLB O 1
ATOM 2742 N N . GLY B 1 148 ? -10.15075 -26.10668 36.50958 1.000 58.92020 148 GLY MOLB N 1
ATOM 2743 C CA . GLY B 1 148 ? -10.57268 -26.77604 35.29608 1.000 61.49184 148 GLY MOLB CA 1
ATOM 2744 C C . GLY B 1 148 ? -9.57418 -26.73023 34.16615 1.000 57.88631 148 GLY MOLB C 1
ATOM 2745 O O . GLY B 1 148 ? -9.93559 -27.01081 33.02074 1.000 55.61449 148 GLY MOLB O 1
ATOM 2746 N N . LYS B 1 149 ? -8.32133 -26.38129 34.45451 1.000 52.82430 149 LYS MOLB N 1
ATOM 2747 C CA . LYS B 1 149 ? -7.28213 -26.30956 33.44096 1.000 47.02370 149 LYS MOLB CA 1
ATOM 2748 C C . LYS B 1 149 ? -6.28150 -27.45150 33.52566 1.000 51.09795 149 LYS MOLB C 1
ATOM 2749 O O . LYS B 1 149 ? -5.41854 -27.56129 32.64796 1.000 50.56551 149 LYS MOLB O 1
ATOM 2755 N N . LEU B 1 150 ? -6.37052 -28.29726 34.54694 1.000 46.82706 150 LEU MOLB N 1
ATOM 2756 C CA . LEU B 1 150 ? -5.48913 -29.44618 34.69528 1.000 45.45849 150 LEU MOLB CA 1
ATOM 2757 C C . LEU B 1 150 ? -6.24141 -30.71034 34.30311 1.000 47.17827 150 LEU MOLB C 1
ATOM 2758 O O . LEU B 1 150 ? -7.34958 -30.95625 34.79104 1.000 48.37284 150 LEU MOLB O 1
ATOM 2763 N N . ASP B 1 151 ? -5.64238 -31.50253 33.41687 1.000 40.92481 151 ASP MOLB N 1
ATOM 2764 C CA . ASP B 1 151 ? -6.23853 -32.75345 32.96523 1.000 43.42357 151 ASP MOLB CA 1
ATOM 2765 C C . ASP B 1 151 ? -5.74069 -33.95935 33.74676 1.000 45.13487 151 ASP MOLB C 1
ATOM 2766 O O . ASP B 1 151 ? -6.53245 -34.84540 34.08148 1.000 40.53323 151 ASP MOLB O 1
ATOM 2771 N N . TYR B 1 152 ? -4.44610 -34.01199 34.04469 1.000 39.99405 152 TYR MOLB N 1
ATOM 2772 C CA . TYR B 1 152 ? -3.86021 -35.09807 34.81137 1.000 44.59307 152 TYR MOLB CA 1
ATOM 2773 C C . TYR B 1 152 ? -2.99429 -34.52275 35.92127 1.000 45.46835 152 TYR MOLB C 1
ATOM 2774 O O . TYR B 1 152 ? -2.54008 -33.37771 35.85555 1.000 46.72624 152 TYR MOLB O 1
ATOM 2783 N N . VAL B 1 153 ? -2.77020 -35.33612 36.94815 1.000 40.42692 153 VAL MOLB N 1
ATOM 2784 C CA . VAL B 1 153 ? -1.85481 -35.00328 38.03006 1.000 43.50017 153 VAL MOLB CA 1
ATOM 2785 C C . VAL B 1 153 ? -0.89630 -36.17099 38.21605 1.000 47.39679 153 VAL MOLB C 1
ATOM 2786 O O . VAL B 1 153 ? -1.27456 -37.33401 38.03387 1.000 48.40112 153 VAL MOLB O 1
ATOM 2790 N N . TYR B 1 154 ? 0.35292 -35.85892 38.54577 1.000 47.42239 154 TYR MOLB N 1
ATOM 2791 C CA . TYR B 1 154 ? 1.37805 -36.86224 38.79869 1.000 48.69078 154 TYR MOLB CA 1
ATOM 2792 C C . TYR B 1 154 ? 1.79134 -36.76914 40.26052 1.000 52.80292 154 TYR MOLB C 1
ATOM 2793 O O . TYR B 1 154 ? 2.33473 -35.74577 40.69154 1.000 53.86214 154 TYR MOLB O 1
ATOM 2802 N N . LEU B 1 155 ? 1.53180 -37.83351 41.01658 1.000 58.85097 155 LEU MOLB N 1
ATOM 2803 C CA . LEU B 1 155 ? 1.76284 -37.83320 42.45985 1.000 65.13078 155 LEU MOLB CA 1
ATOM 2804 C C . LEU B 1 155 ? 3.11833 -38.46655 42.76866 1.000 69.65409 155 LEU MOLB C 1
ATOM 2805 O O . LEU B 1 155 ? 3.22150 -39.55258 43.34183 1.000 78.36329 155 LEU MOLB O 1
ATOM 2810 N N . ASP B 1 156 ? 4.16663 -37.73325 42.38492 1.000 70.53744 156 ASP MOLB N 1
ATOM 2811 C CA . ASP B 1 156 ? 5.55904 -38.14940 42.53217 1.000 81.75284 156 ASP MOLB CA 1
ATOM 2812 C C . ASP B 1 156 ? 5.75053 -39.63662 42.26923 1.000 86.52215 156 ASP MOLB C 1
ATOM 2813 O O . ASP B 1 156 ? 5.97713 -40.05072 41.13030 1.000 87.22956 156 ASP MOLB O 1
ATOM 2818 N N . ARG B 1 157 ? 5.68174 -40.44876 43.32624 1.000 84.39719 157 ARG MOLB N 1
ATOM 2819 C CA . ARG B 1 157 ? 5.83076 -41.89265 43.19137 1.000 90.65765 157 ARG MOLB CA 1
ATOM 2820 C C . ARG B 1 157 ? 4.80721 -42.63430 44.04466 1.000 90.19202 157 ARG MOLB C 1
ATOM 2821 O O . ARG B 1 157 ? 5.04881 -43.77261 44.46039 1.000 86.55114 157 ARG MOLB O 1
ATOM 2829 N N . LEU B 1 158 ? 3.65659 -42.00383 44.30495 1.000 88.39962 158 LEU MOLB N 1
ATOM 2830 C CA . LEU B 1 158 ? 2.61621 -42.63206 45.11481 1.000 79.31642 158 LEU MOLB CA 1
ATOM 2831 C C . LEU B 1 158 ? 2.10241 -43.91712 44.48035 1.000 75.43173 158 LEU MOLB C 1
ATOM 2832 O O . LEU B 1 158 ? 1.63102 -44.81330 45.18951 1.000 74.11337 158 LEU MOLB O 1
ATOM 2837 N N . PHE B 1 159 ? 2.17967 -44.02549 43.15833 1.000 80.76533 159 PHE MOLB N 1
ATOM 2838 C CA . PHE B 1 159 ? 1.67010 -45.19417 42.45363 1.000 78.12904 159 PHE MOLB CA 1
ATOM 2839 C C . PHE B 1 159 ? 2.77823 -45.90198 41.68080 1.000 78.33869 159 PHE MOLB C 1
ATOM 2840 O O . PHE B 1 159 ? 3.23428 -46.97590 42.07526 1.000 78.31553 159 PHE MOLB O 1
ATOM 2848 N N . CYS B 1 163 ? 8.76710 -43.87010 49.59371 1.000 108.55622 163 CYS MOLB N 1
ATOM 2849 C CA . CYS B 1 163 ? 8.20283 -44.45403 50.80498 1.000 107.01660 163 CYS MOLB CA 1
ATOM 2850 C C . CYS B 1 163 ? 6.68838 -44.57545 50.68779 1.000 110.16082 163 CYS MOLB C 1
ATOM 2851 O O . CYS B 1 163 ? 5.94697 -43.79484 51.28497 1.000 113.01852 163 CYS MOLB O 1
ATOM 2854 N N . TYR B 1 164 ? 6.23117 -45.55794 49.91251 1.000 107.50037 164 TYR MOLB N 1
ATOM 2855 C CA . TYR B 1 164 ? 4.80799 -45.72607 49.62784 1.000 106.25536 164 TYR MOLB CA 1
ATOM 2856 C C . TYR B 1 164 ? 4.47963 -47.21229 49.61282 1.000 107.74239 164 TYR MOLB C 1
ATOM 2857 O O . TYR B 1 164 ? 4.95058 -47.94648 48.73860 1.000 112.51941 164 TYR MOLB O 1
ATOM 2866 N N . ASP B 1 165 ? 3.66756 -47.65283 50.58453 1.000 103.16874 165 ASP MOLB N 1
ATOM 2867 C CA . ASP B 1 165 ? 3.14090 -49.01956 50.64693 1.000 93.50006 165 ASP MOLB CA 1
ATOM 2868 C C . ASP B 1 165 ? 1.68220 -48.89461 51.09121 1.000 84.15490 165 ASP MOLB C 1
ATOM 2869 O O . ASP B 1 165 ? 1.35121 -49.02890 52.27152 1.000 86.39873 165 ASP MOLB O 1
ATOM 2874 N N . LEU B 1 166 ? 0.80544 -48.63028 50.12830 1.000 77.42402 166 LEU MOLB N 1
ATOM 2875 C CA . LEU B 1 166 ? -0.58257 -48.29382 50.40100 1.000 75.92906 166 LEU MOLB CA 1
ATOM 2876 C C . LEU B 1 166 ? -1.48127 -49.51524 50.26621 1.000 70.43926 166 LEU MOLB C 1
ATOM 2877 O O . LEU B 1 166 ? -1.25979 -50.38609 49.42092 1.000 75.29281 166 LEU MOLB O 1
ATOM 2882 N N . THR B 1 167 ? -2.50627 -49.56464 51.11141 1.000 67.32636 167 THR MOLB N 1
ATOM 2883 C CA . THR B 1 167 ? -3.52749 -50.58889 50.98563 1.000 68.53829 167 THR MOLB CA 1
ATOM 2884 C C . THR B 1 167 ? -4.40169 -50.30918 49.76703 1.000 64.03733 167 THR MOLB C 1
ATOM 2885 O O . THR B 1 167 ? -4.40278 -49.20878 49.20789 1.000 65.11085 167 THR MOLB O 1
ATOM 2889 N N . ASP B 1 168 ? -5.15447 -51.33123 49.35390 1.000 60.05832 168 ASP MOLB N 1
ATOM 2890 C CA . ASP B 1 168 ? -6.04339 -51.16903 48.20892 1.000 68.15532 168 ASP MOLB CA 1
ATOM 2891 C C . ASP B 1 168 ? -7.11393 -50.11914 48.47438 1.000 67.47625 168 ASP MOLB C 1
ATOM 2892 O O . ASP B 1 168 ? -7.59173 -49.47209 47.53691 1.000 68.70141 168 ASP MOLB O 1
ATOM 2897 N N . GLU B 1 169 ? -7.49288 -49.92508 49.73899 1.000 69.96224 169 GLU MOLB N 1
ATOM 2898 C CA . GLU B 1 169 ? -8.50908 -48.93076 50.06577 1.000 66.53014 169 GLU MOLB CA 1
ATOM 2899 C C . GLU B 1 169 ? -7.93079 -47.52308 50.10484 1.000 58.17718 169 GLU MOLB C 1
ATOM 2900 O O . GLU B 1 169 ? -8.61334 -46.55995 49.73768 1.000 63.72114 169 GLU MOLB O 1
ATOM 2906 N N . GLU B 1 170 ? -6.68459 -47.38098 50.56131 1.000 52.97204 170 GLU MOLB N 1
ATOM 2907 C CA . GLU B 1 170 ? -6.01831 -46.08745 50.47129 1.000 65.83721 170 GLU MOLB CA 1
ATOM 2908 C C . GLU B 1 170 ? -5.86237 -45.65212 49.02151 1.000 61.13701 170 GLU MOLB C 1
ATOM 2909 O O . GLU B 1 170 ? -5.84636 -44.45076 48.72986 1.000 54.65649 170 GLU MOLB O 1
ATOM 2915 N N . VAL B 1 171 ? -5.75381 -46.61451 48.10373 1.000 63.60965 171 VAL MOLB N 1
ATOM 2916 C CA . VAL B 1 171 ? -5.67263 -46.29635 46.68199 1.000 62.27449 171 VAL MOLB CA 1
ATOM 2917 C C . VAL B 1 171 ? -6.99192 -45.71422 46.18919 1.000 63.79794 171 VAL MOLB C 1
ATOM 2918 O O . VAL B 1 171 ? -7.01570 -44.68802 45.49956 1.000 56.51276 171 VAL MOLB O 1
ATOM 2922 N N . ARG B 1 172 ? -8.11083 -46.35981 46.53372 1.000 57.82551 172 ARG MOLB N 1
ATOM 2923 C CA . ARG B 1 172 ? -9.41241 -45.81888 46.15392 1.000 61.43082 172 ARG MOLB CA 1
ATOM 2924 C C . ARG B 1 172 ? -9.67340 -44.47447 46.81873 1.000 60.94937 172 ARG MOLB C 1
ATOM 2925 O O . ARG B 1 172 ? -10.40875 -43.64503 46.27166 1.000 66.13044 172 ARG MOLB O 1
ATOM 2933 N N . TYR B 1 173 ? -9.08574 -44.23986 47.99413 1.000 60.41797 173 TYR MOLB N 1
ATOM 2934 C CA . TYR B 1 173 ? -9.23208 -42.94009 48.63994 1.000 63.82535 173 TYR MOLB CA 1
ATOM 2935 C C . TYR B 1 173 ? -8.53897 -41.84660 47.83664 1.000 57.95728 173 TYR MOLB C 1
ATOM 2936 O O . TYR B 1 173 ? -9.07907 -40.74494 47.68186 1.000 50.40256 173 TYR MOLB O 1
ATOM 2945 N N . VAL B 1 174 ? -7.34200 -42.13166 47.32019 1.000 59.66572 174 VAL MOLB N 1
ATOM 2946 C CA . VAL B 1 174 ? -6.62848 -41.15238 46.50557 1.000 61.90636 174 VAL MOLB CA 1
ATOM 2947 C C . VAL B 1 174 ? -7.37178 -40.90663 45.19889 1.000 52.94983 174 VAL MOLB C 1
ATOM 2948 O O . VAL B 1 174 ? -7.57175 -39.75828 44.78535 1.000 53.59728 174 VAL MOLB O 1
ATOM 2952 N N . LEU B 1 175 ? -7.79243 -41.98330 44.52934 1.000 54.71717 175 LEU MOLB N 1
ATOM 2953 C CA . LEU B 1 175 ? -8.58114 -41.84248 43.31123 1.000 60.27536 175 LEU MOLB CA 1
ATOM 2954 C C . LEU B 1 175 ? -9.89777 -41.12191 43.56423 1.000 66.51230 175 LEU MOLB C 1
ATOM 2955 O O . LEU B 1 175 ? -10.44937 -40.51845 42.63794 1.000 58.91230 175 LEU MOLB O 1
ATOM 2960 N N . ASP B 1 176 ? -10.41291 -41.17235 44.79475 1.000 65.66353 176 ASP MOLB N 1
ATOM 2961 C CA . ASP B 1 176 ? -11.59925 -40.39432 45.13448 1.000 61.62773 176 ASP MOLB CA 1
ATOM 2962 C C . ASP B 1 176 ? -11.29276 -38.90256 45.11980 1.000 55.93311 176 ASP MOLB C 1
ATOM 2963 O O . ASP B 1 176 ? -12.04760 -38.10932 44.54609 1.000 58.86847 176 ASP MOLB O 1
ATOM 2968 N N . LEU B 1 177 ? -10.18508 -38.50413 45.75230 1.000 54.31479 177 LEU MOLB N 1
ATOM 2969 C CA . LEU B 1 177 ? -9.78919 -37.09912 45.75521 1.000 61.67341 177 LEU MOLB CA 1
ATOM 2970 C C . LEU B 1 177 ? -9.56505 -36.58726 44.33804 1.000 65.44631 177 LEU MOLB C 1
ATOM 2971 O O . LEU B 1 177 ? -9.92380 -35.44880 44.01456 1.000 64.20624 177 LEU MOLB O 1
ATOM 2976 N N . ILE B 1 178 ? -8.97979 -37.42056 43.47718 1.000 62.35102 178 ILE MOLB N 1
ATOM 2977 C CA . ILE B 1 178 ? -8.68488 -37.00305 42.11055 1.000 61.82769 178 ILE MOLB CA 1
ATOM 2978 C C . ILE B 1 178 ? -9.96409 -36.94155 41.28293 1.000 57.51008 178 ILE MOLB C 1
ATOM 2979 O O . ILE B 1 178 ? -10.21800 -35.95986 40.57465 1.000 55.43047 178 ILE MOLB O 1
ATOM 2984 N N . LYS B 1 179 ? -10.79249 -37.98705 41.36466 1.000 55.46732 179 LYS MOLB N 1
ATOM 2985 C CA . LYS B 1 179 ? -12.03544 -38.00887 40.59875 1.000 60.83465 179 LYS MOLB CA 1
ATOM 2986 C C . LYS B 1 179 ? -12.99856 -36.92022 41.05603 1.000 62.86351 179 LYS MOLB C 1
ATOM 2987 O O . LYS B 1 179 ? -13.78836 -36.41379 40.24997 1.000 65.16824 179 LYS MOLB O 1
ATOM 2993 N N . GLU B 1 180 ? -12.94968 -36.54936 42.33868 1.000 64.09365 180 GLU MOLB N 1
ATOM 2994 C CA . GLU B 1 180 ? -13.81000 -35.48204 42.84246 1.000 69.72023 180 GLU MOLB CA 1
ATOM 2995 C C . GLU B 1 180 ? -13.56415 -34.18005 42.09145 1.000 63.18560 180 GLU MOLB C 1
ATOM 2996 O O . GLU B 1 180 ? -14.50807 -33.50959 41.65760 1.000 63.52357 180 GLU MOLB O 1
ATOM 3002 N N . ARG B 1 181 ? -12.29770 -33.80872 41.92652 1.000 65.53504 181 ARG MOLB N 1
ATOM 3003 C CA . ARG B 1 181 ? -11.92609 -32.58172 41.23636 1.000 62.44270 181 ARG MOLB CA 1
ATOM 3004 C C . ARG B 1 181 ? -11.86442 -32.74764 39.72202 1.000 58.54921 181 ARG MOLB C 1
ATOM 3005 O O . ARG B 1 181 ? -11.37996 -31.84253 39.03395 1.000 63.09324 181 ARG MOLB O 1
ATOM 3013 N N . GLY B 1 182 ? -12.34136 -33.87213 39.19342 1.000 62.26684 182 GLY MOLB N 1
ATOM 3014 C CA . GLY B 1 182 ? -12.36701 -34.07753 37.75761 1.000 59.17217 182 GLY MOLB CA 1
ATOM 3015 C C . GLY B 1 182 ? -11.00693 -34.22404 37.11581 1.000 66.60997 182 GLY MOLB C 1
ATOM 3016 O O . GLY B 1 182 ? -10.83268 -33.83966 35.95514 1.000 59.11377 182 GLY MOLB O 1
ATOM 3017 N N . LEU B 1 183 ? -10.03785 -34.77608 37.83515 1.000 56.33620 183 LEU MOLB N 1
ATOM 3018 C CA . LEU B 1 183 ? -8.67847 -34.91448 37.33851 1.000 52.09896 183 LEU MOLB CA 1
ATOM 3019 C C . LEU B 1 183 ? -8.41027 -36.33593 36.85918 1.000 56.19654 183 LEU MOLB C 1
ATOM 3020 O O . LEU B 1 183 ? -9.10753 -37.28747 37.22001 1.000 59.33766 183 LEU MOLB O 1
ATOM 3025 N N . GLY B 1 184 ? -7.38383 -36.46057 36.01700 1.000 50.24576 184 GLY MOLB N 1
ATOM 3026 C CA . GLY B 1 184 ? -6.80882 -37.74118 35.67906 1.000 41.82757 184 GLY MOLB CA 1
ATOM 3027 C C . GLY B 1 184 ? -5.51657 -37.97123 36.44919 1.000 42.41406 184 GLY MOLB C 1
ATOM 3028 O O . GLY B 1 184 ? -5.06967 -37.14233 37.23766 1.000 42.21371 184 GLY MOLB O 1
ATOM 3029 N N . ILE B 1 185 ? -4.90879 -39.12768 36.20195 1.000 44.29617 185 ILE MOLB N 1
ATOM 3030 C CA . ILE B 1 185 ? -3.69419 -39.51465 36.90954 1.000 40.84830 185 ILE MOLB CA 1
ATOM 3031 C C . ILE B 1 185 ? -2.67691 -40.05468 35.91273 1.000 41.27478 185 ILE MOLB C 1
ATOM 3032 O O . ILE B 1 185 ? -3.02340 -40.79195 34.98328 1.000 43.72291 185 ILE MOLB O 1
ATOM 3037 N N . LYS B 1 186 ? -1.42089 -39.65706 36.09503 1.000 40.47385 186 LYS MOLB N 1
ATOM 3038 C CA . LYS B 1 186 ? -0.29960 -40.18901 35.33325 1.000 42.62078 186 LYS MOLB CA 1
ATOM 3039 C C . LYS B 1 186 ? 0.46634 -41.15610 36.22549 1.000 48.83984 186 LYS MOLB C 1
ATOM 3040 O O . LYS B 1 186 ? 0.88537 -40.78866 37.32805 1.000 45.78387 186 LYS MOLB O 1
ATOM 3046 N N . ILE B 1 187 ? 0.63802 -42.38699 35.75696 1.000 47.45931 187 ILE MOLB N 1
ATOM 3047 C CA . ILE B 1 187 ? 1.32026 -43.41685 36.52666 1.000 48.18714 187 ILE MOLB CA 1
ATOM 3048 C C . ILE B 1 187 ? 2.52088 -43.91347 35.73584 1.000 58.00652 187 ILE MOLB C 1
ATOM 3049 O O . ILE B 1 187 ? 2.50718 -43.95569 34.50114 1.000 57.02125 187 ILE MOLB O 1
ATOM 3054 N N . GLU B 1 188 ? 3.57379 -44.27824 36.46268 1.000 57.20894 188 GLU MOLB N 1
ATOM 3055 C CA . GLU B 1 188 ? 4.77244 -44.85200 35.87006 1.000 65.53970 188 GLU MOLB CA 1
ATOM 3056 C C . GLU B 1 188 ? 4.83968 -46.36284 36.03558 1.000 66.15444 188 GLU MOLB C 1
ATOM 3057 O O . GLU B 1 188 ? 5.78089 -46.98737 35.53666 1.000 75.17931 188 GLU MOLB O 1
ATOM 3063 N N . SER B 1 189 ? 3.86692 -46.96105 36.71985 1.000 70.68364 189 SER MOLB N 1
ATOM 3064 C CA . SER B 1 189 ? 3.82040 -48.40003 36.92204 1.000 71.37485 189 SER MOLB CA 1
ATOM 3065 C C . SER B 1 189 ? 2.39854 -48.89025 36.69786 1.000 64.67655 189 SER MOLB C 1
ATOM 3066 O O . SER B 1 189 ? 1.43096 -48.15923 36.92301 1.000 61.71869 189 SER MOLB O 1
ATOM 3069 N N . THR B 1 190 ? 2.28231 -50.14029 36.25159 1.000 69.52865 190 THR MOLB N 1
ATOM 3070 C CA . THR B 1 190 ? 0.99300 -50.77439 36.01736 1.000 74.15410 190 THR MOLB CA 1
ATOM 3071 C C . THR B 1 190 ? 0.46466 -51.49774 37.25097 1.000 76.16438 190 THR MOLB C 1
ATOM 3072 O O . THR B 1 190 ? -0.36463 -52.40537 37.11870 1.000 84.98513 190 THR MOLB O 1
ATOM 3076 N N . LYS B 1 191 ? 0.92058 -51.11002 38.44385 1.000 76.95588 191 LYS MOLB N 1
ATOM 3077 C CA . LYS B 1 191 ? 0.57198 -51.84807 39.65382 1.000 78.62759 191 LYS MOLB CA 1
ATOM 3078 C C . LYS B 1 191 ? -0.91042 -51.71205 39.98317 1.000 83.77839 191 LYS MOLB C 1
ATOM 3079 O O . LYS B 1 191 ? -1.58517 -52.70674 40.27366 1.000 85.31462 191 LYS MOLB O 1
ATOM 3085 N N . TYR B 1 192 ? -1.43663 -50.48824 39.94367 1.000 80.76464 192 TYR MOLB N 1
ATOM 3086 C CA . TYR B 1 192 ? -2.82642 -50.21836 40.29105 1.000 76.02013 192 TYR MOLB CA 1
ATOM 3087 C C . TYR B 1 192 ? -3.64730 -49.79575 39.07584 1.000 71.37151 192 TYR MOLB C 1
ATOM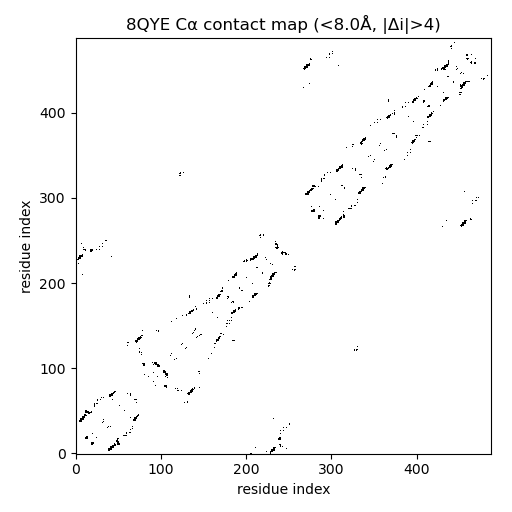 3088 O O . TYR B 1 192 ? -4.59579 -49.01811 39.20171 1.000 76.95700 192 TYR MOLB O 1
ATOM 3097 N N . LEU B 1 193 ? -3.30014 -50.31019 37.89375 1.000 76.49502 193 LEU MOLB N 1
ATOM 3098 C CA . LEU B 1 193 ? -3.95385 -49.85443 36.67051 1.000 74.45775 193 LEU MOLB CA 1
ATOM 3099 C C . LEU B 1 193 ? -5.41507 -50.28705 36.61921 1.000 73.82334 193 LEU MOLB C 1
ATOM 3100 O O . LEU B 1 193 ? -6.28847 -49.49150 36.25383 1.000 71.69706 193 LEU MOLB O 1
ATOM 3105 N N . ASP B 1 194 ? -5.70371 -51.54123 36.97755 1.000 79.23115 194 ASP MOLB N 1
ATOM 3106 C CA . ASP B 1 194 ? -7.08776 -52.00496 36.95670 1.000 82.33348 194 ASP MOLB CA 1
ATOM 3107 C C . ASP B 1 194 ? -7.92759 -51.31659 38.02491 1.000 76.89784 194 ASP MOLB C 1
ATOM 3108 O O . ASP B 1 194 ? -9.13165 -51.11563 37.82972 1.000 73.13179 194 ASP MOLB O 1
ATOM 3113 N N . THR B 1 195 ? -7.31608 -50.94895 39.15317 1.000 80.09879 195 THR MOLB N 1
ATOM 3114 C CA . THR B 1 195 ? -8.04426 -50.21169 40.18058 1.000 81.90360 195 THR MOLB CA 1
ATOM 3115 C C . THR B 1 195 ? -8.40156 -48.81033 39.70021 1.000 73.86092 195 THR MOLB C 1
ATOM 3116 O O . THR B 1 195 ? -9.51875 -48.33324 39.93284 1.000 73.44466 195 THR MOLB O 1
ATOM 3120 N N . ILE B 1 196 ? -7.46509 -48.13904 39.02525 1.000 78.85212 196 ILE MOLB N 1
ATOM 3121 C CA . ILE B 1 196 ? -7.73665 -46.81020 38.48300 1.000 69.70002 196 ILE MOLB CA 1
ATOM 3122 C C . ILE B 1 196 ? -8.84422 -46.87738 37.44025 1.000 64.54323 196 ILE MOLB C 1
ATOM 3123 O O . ILE B 1 196 ? -9.73530 -46.01966 37.39808 1.000 67.30515 196 ILE MOLB O 1
ATOM 3128 N N . LEU B 1 197 ? -8.81345 -47.90606 36.59233 1.000 65.93281 197 LEU MOLB N 1
ATOM 3129 C CA . LEU B 1 197 ? -9.77711 -48.00392 35.50202 1.000 72.61713 197 LEU MOLB CA 1
ATOM 3130 C C . LEU B 1 197 ? -11.15758 -48.39526 36.01337 1.000 77.97985 197 LEU MOLB C 1
ATOM 3131 O O . LEU B 1 197 ? -12.17540 -47.93773 35.48036 1.000 71.65581 197 LEU MOLB O 1
ATOM 3136 N N . GLU B 1 198 ? -11.21434 -49.24218 37.04411 1.000 75.94641 198 GLU MOLB N 1
ATOM 3137 C CA . GLU B 1 198 ? -12.50132 -49.59611 37.63196 1.000 78.99213 198 GLU MOLB CA 1
ATOM 3138 C C . GLU B 1 198 ? -13.14415 -48.40229 38.32465 1.000 73.70665 198 GLU MOLB C 1
ATOM 3139 O O . GLU B 1 198 ? -14.37356 -48.34096 38.43817 1.000 75.16791 198 GLU MOLB O 1
ATOM 3145 N N . SER B 1 199 ? -12.33724 -47.44812 38.78578 1.000 68.82024 199 SER MOLB N 1
ATOM 3146 C CA . SER B 1 199 ? -12.85055 -46.22162 39.38069 1.000 61.38337 199 SER MOLB CA 1
ATOM 3147 C C . SER B 1 199 ? -13.29875 -45.20292 38.34129 1.000 65.54962 199 SER MOLB C 1
ATOM 3148 O O . SER B 1 199 ? -13.80572 -44.14091 38.71865 1.000 72.71720 199 SER MOLB O 1
ATOM 3151 N N . GLY B 1 200 ? -13.12668 -45.49513 37.05443 1.000 65.61247 200 GLY MOLB N 1
ATOM 3152 C CA . GLY B 1 200 ? -13.50584 -44.55563 36.01680 1.000 71.27392 200 GLY MOLB CA 1
ATOM 3153 C C . GLY B 1 200 ? -12.62050 -43.33401 35.93287 1.000 68.92713 200 GLY MOLB C 1
ATOM 3154 O O . GLY B 1 200 ? -13.09320 -42.25884 35.55112 1.000 70.02848 200 GLY MOLB O 1
ATOM 3155 N N . VAL B 1 201 ? -11.34332 -43.46960 36.27804 1.000 65.92348 201 VAL MOLB N 1
ATOM 3156 C CA . VAL B 1 201 ? -10.40352 -42.35527 36.29510 1.000 66.10895 201 VAL MOLB CA 1
ATOM 3157 C C . VAL B 1 201 ? -9.58734 -42.38367 35.01135 1.000 60.44177 201 VAL MOLB C 1
ATOM 3158 O O . VAL B 1 201 ? -9.06500 -43.43593 34.62115 1.000 56.68786 201 VAL MOLB O 1
ATOM 3162 N N . LYS B 1 202 ? -9.48595 -41.23274 34.34886 1.000 56.11077 202 LYS MOLB N 1
ATOM 3163 C CA . LYS B 1 202 ? -8.60540 -41.11123 33.19534 1.000 48.71507 202 LYS MOLB CA 1
ATOM 3164 C C . LYS B 1 202 ? -7.16259 -41.34156 33.62545 1.000 45.84829 202 LYS MOLB C 1
ATOM 3165 O O . LYS B 1 202 ? -6.70703 -40.79086 34.63189 1.000 47.75741 202 LYS MOLB O 1
ATOM 3171 N N . VAL B 1 203 ? -6.44260 -42.16207 32.86545 1.000 44.59641 203 VAL MOLB N 1
ATOM 3172 C CA . VAL B 1 203 ? -5.09554 -42.57835 33.23221 1.000 49.15859 203 VAL MOLB CA 1
ATOM 3173 C C . VAL B 1 203 ? -4.14934 -42.30462 32.07070 1.000 43.83649 203 VAL MOLB C 1
ATOM 3174 O O . VAL B 1 203 ? -4.52654 -42.43226 30.90027 1.000 45.96228 203 VAL MOLB O 1
ATOM 3178 N N . LEU B 1 204 ? -2.92401 -41.90445 32.40147 1.000 42.45211 204 LEU MOLB N 1
ATOM 3179 C CA . LEU B 1 204 ? -1.85333 -41.67462 31.43436 1.000 43.72143 204 LEU MOLB CA 1
ATOM 3180 C C . LEU B 1 204 ? -0.67723 -42.54946 31.85706 1.000 40.70004 204 LEU MOLB C 1
ATOM 3181 O O . LEU B 1 204 ? 0.03746 -42.22287 32.80947 1.000 47.96524 204 LEU MOLB O 1
ATOM 3186 N N . VAL B 1 205 ? -0.48228 -43.66206 31.15738 1.000 43.04763 205 VAL MOLB N 1
ATOM 3187 C CA . VAL B 1 205 ? 0.53341 -44.64407 31.52098 1.000 46.33874 205 VAL MOLB CA 1
ATOM 3188 C C . VAL B 1 205 ? 1.84014 -44.27978 30.82828 1.000 45.77699 205 VAL MOLB C 1
ATOM 3189 O O . VAL B 1 205 ? 1.88904 -44.15440 29.59986 1.000 51.45353 205 VAL MOLB O 1
ATOM 3193 N N . ASP B 1 206 ? 2.90181 -44.11671 31.61688 1.000 48.14208 206 ASP MOLB N 1
ATOM 3194 C CA . ASP B 1 206 ? 4.22082 -43.75795 31.09597 1.000 54.42245 206 ASP MOLB CA 1
ATOM 3195 C C . ASP B 1 206 ? 5.01050 -45.04056 30.86827 1.000 60.88897 206 ASP MOLB C 1
ATOM 3196 O O . ASP B 1 206 ? 5.64921 -45.57473 31.77615 1.000 67.27215 206 ASP MOLB O 1
ATOM 3201 N N . GLU B 1 207 ? 4.96878 -45.53862 29.63686 1.000 59.33737 207 GLU MOLB N 1
ATOM 3202 C CA . GLU B 1 207 ? 5.73800 -46.71954 29.26444 1.000 66.06384 207 GLU MOLB CA 1
ATOM 3203 C C . GLU B 1 207 ? 7.22933 -46.40000 29.22448 1.000 70.86764 207 GLU MOLB C 1
ATOM 3204 O O . GLU B 1 207 ? 8.00099 -47.07051 28.53891 1.000 70.88534 207 GLU MOLB O 1
ATOM 3210 N N . LEU B 1 222 ? 1.74246 -54.27068 29.62926 1.000 90.33801 222 LEU MOLB N 1
ATOM 3211 C CA . LEU B 1 222 ? 0.52288 -53.69721 29.07147 1.000 88.78191 222 LEU MOLB CA 1
ATOM 3212 C C . LEU B 1 222 ? -0.42185 -54.79255 28.58119 1.000 89.95660 222 LEU MOLB C 1
ATOM 3213 O O . LEU B 1 222 ? 0.01139 -55.78637 27.99745 1.000 94.80236 222 LEU MOLB O 1
ATOM 3218 N N . ASP B 1 223 ? -1.71593 -54.60741 28.83084 1.000 90.64020 223 ASP MOLB N 1
ATOM 3219 C CA . ASP B 1 223 ? -2.72477 -55.59184 28.45640 1.000 91.38076 223 ASP MOLB CA 1
ATOM 3220 C C . ASP B 1 223 ? -3.61404 -55.01816 27.36303 1.000 86.24675 223 ASP MOLB C 1
ATOM 3221 O O . ASP B 1 223 ? -4.32937 -54.03337 27.60851 1.000 88.13186 223 ASP MOLB O 1
ATOM 3226 N N . PRO B 1 224 ? -3.60653 -55.58425 26.15341 1.000 86.26603 224 PRO MOLB N 1
ATOM 3227 C CA . PRO B 1 224 ? -4.51050 -55.08504 25.10424 1.000 83.66970 224 PRO MOLB CA 1
ATOM 3228 C C . PRO B 1 224 ? -5.98189 -55.23060 25.44850 1.000 88.43729 224 PRO MOLB C 1
ATOM 3229 O O . PRO B 1 224 ? -6.81519 -54.55654 24.82988 1.000 86.49124 224 PRO MOLB O 1
ATOM 3233 N N . LYS B 1 225 ? -6.33035 -56.08993 26.41014 1.000 86.24105 225 LYS MOLB N 1
ATOM 3234 C CA . LYS B 1 225 ? -7.72120 -56.19633 26.83694 1.000 83.41688 225 LYS MOLB CA 1
ATOM 3235 C C . LYS B 1 225 ? -8.20604 -54.90492 27.48150 1.000 84.40340 225 LYS MOLB C 1
ATOM 3236 O O . LYS B 1 225 ? -9.39207 -54.56906 27.38410 1.000 82.16158 225 LYS MOLB O 1
ATOM 3242 N N . LEU B 1 226 ? -7.30666 -54.16729 28.13795 1.000 84.39266 226 LEU MOLB N 1
ATOM 3243 C CA . LEU B 1 226 ? -7.69443 -52.90659 28.76085 1.000 83.53413 226 LEU MOLB CA 1
ATOM 3244 C C . LEU B 1 226 ? -8.03003 -51.84499 27.72201 1.000 82.16913 226 LEU MOLB C 1
ATOM 3245 O O . LEU B 1 226 ? -8.81837 -50.93452 28.00172 1.000 81.75885 226 LEU MOLB O 1
ATOM 3250 N N . PHE B 1 227 ? -7.44470 -51.94000 26.52566 1.000 74.83828 227 PHE MOLB N 1
ATOM 3251 C CA . PHE B 1 227 ? -7.76685 -50.99495 25.46385 1.000 79.12666 227 PHE MOLB CA 1
ATOM 3252 C C . PHE B 1 227 ? -9.13712 -51.26114 24.85585 1.000 86.37849 227 PHE MOLB C 1
ATOM 3253 O O . PHE B 1 227 ? -9.72985 -50.34879 24.27025 1.000 91.26225 227 PHE MOLB O 1
ATOM 3261 N N . GLU B 1 228 ? -9.64980 -52.48520 24.97917 1.000 89.23445 228 GLU MOLB N 1
ATOM 3262 C CA . GLU B 1 228 ? -10.99893 -52.80022 24.52817 1.000 91.64629 228 GLU MOLB CA 1
ATOM 3263 C C . GLU B 1 228 ? -12.04763 -52.52453 25.59600 1.000 91.43712 228 GLU MOLB C 1
ATOM 3264 O O . GLU B 1 228 ? -13.17787 -52.14912 25.26282 1.000 90.74876 228 GLU MOLB O 1
ATOM 3270 N N . LYS B 1 229 ? -11.69585 -52.69707 26.87139 1.000 89.21467 229 LYS MOLB N 1
ATOM 3271 C CA . LYS B 1 229 ? -12.64393 -52.44483 27.95175 1.000 90.69224 229 LYS MOLB CA 1
ATOM 3272 C C . LYS B 1 229 ? -12.84086 -50.94923 28.16813 1.000 88.37136 229 LYS MOLB C 1
ATOM 3273 O O . LYS B 1 229 ? -13.96173 -50.43517 28.07762 1.000 87.38987 229 LYS MOLB O 1
ATOM 3279 N N . TYR B 1 230 ? -11.75312 -50.23278 28.45974 1.000 89.07944 230 TYR MOLB N 1
ATOM 3280 C CA . TYR B 1 230 ? -11.77720 -48.79958 28.74321 1.000 83.81376 230 TYR MOLB CA 1
ATOM 3281 C C . TYR B 1 230 ? -10.94699 -48.10095 27.67286 1.000 85.71092 230 TYR MOLB C 1
ATOM 3282 O O . TYR B 1 230 ? -9.76292 -47.79837 27.88741 1.000 84.09630 230 TYR MOLB O 1
ATOM 3291 N N . PRO B 1 231 ? -11.53451 -47.82267 26.50751 1.000 91.07276 231 PRO MOLB N 1
ATOM 3292 C CA . PRO B 1 231 ? -10.74203 -47.29012 25.39125 1.000 86.71541 231 PRO MOLB CA 1
ATOM 3293 C C . PRO B 1 231 ? -10.44460 -45.80388 25.51818 1.000 86.24285 231 PRO MOLB C 1
ATOM 3294 O O . PRO B 1 231 ? -9.30756 -45.37554 25.29688 1.000 81.89790 231 PRO MOLB O 1
ATOM 3298 N N . ASP B 1 232 ? -11.45380 -45.00596 25.86604 1.000 82.97965 232 ASP MOLB N 1
ATOM 3299 C CA . ASP B 1 232 ? -11.29352 -43.56546 26.00444 1.000 79.87551 232 ASP MOLB CA 1
ATOM 3300 C C . ASP B 1 232 ? -10.86205 -43.15318 27.40800 1.000 75.08903 232 ASP MOLB C 1
ATOM 3301 O O . ASP B 1 232 ? -10.97168 -41.97310 27.76070 1.000 73.91448 232 ASP MOLB O 1
ATOM 3306 N N . LEU B 1 233 ? -10.37999 -44.09916 28.21565 1.000 66.26144 233 LEU MOLB N 1
ATOM 3307 C CA . LEU B 1 233 ? -9.81953 -43.79231 29.52234 1.000 65.77553 233 LEU MOLB CA 1
ATOM 3308 C C . LEU B 1 233 ? -8.30784 -43.94013 29.58016 1.000 62.07680 233 LEU MOLB C 1
ATOM 3309 O O . LEU B 1 233 ? -7.68288 -43.36644 30.47734 1.000 57.26328 233 LEU MOLB O 1
ATOM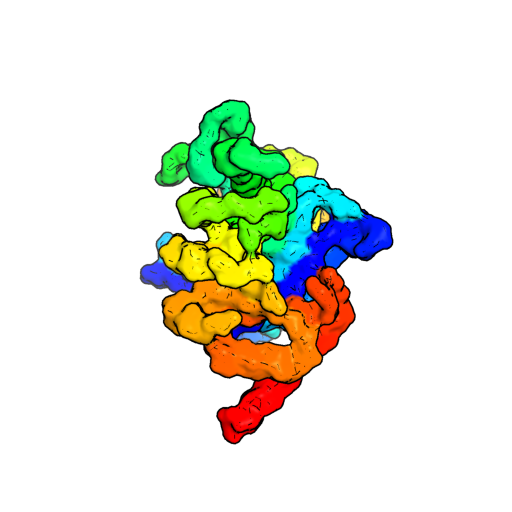 3314 N N . ILE B 1 234 ? -7.71050 -44.68208 28.65119 1.000 59.04200 234 ILE MOLB N 1
ATOM 3315 C CA . ILE B 1 234 ? -6.28127 -44.96779 28.65974 1.000 53.40742 234 ILE MOLB CA 1
ATOM 3316 C C . ILE B 1 234 ? -5.59685 -44.09978 27.61437 1.000 56.94345 234 ILE MOLB C 1
ATOM 3317 O O . ILE B 1 234 ? -6.05653 -44.01167 26.46820 1.000 53.91068 234 ILE MOLB O 1
ATOM 3322 N N . THR B 1 235 ? -4.50101 -43.45643 28.00945 1.000 50.20506 235 THR MOLB N 1
ATOM 3323 C CA . THR B 1 235 ? -3.56465 -42.84198 27.07723 1.000 48.65798 235 THR MOLB CA 1
ATOM 3324 C C . THR B 1 235 ? -2.18108 -43.38362 27.39768 1.000 49.33842 235 THR MOLB C 1
ATOM 3325 O O . THR B 1 235 ? -1.68909 -43.20607 28.51648 1.000 50.87495 235 THR MOLB O 1
ATOM 3329 N N . VAL B 1 236 ? -1.56436 -44.05456 26.43047 1.000 48.73261 236 VAL MOLB N 1
ATOM 3330 C CA . VAL B 1 236 ? -0.25589 -44.67174 26.61353 1.000 47.87058 236 VAL MOLB CA 1
ATOM 3331 C C . VAL B 1 236 ? 0.80501 -43.71795 26.08516 1.000 47.82482 236 VAL MOLB C 1
ATOM 3332 O O . VAL B 1 236 ? 0.76273 -43.31367 24.91681 1.000 47.63156 236 VAL MOLB O 1
ATOM 3336 N N . GLU B 1 237 ? 1.75594 -43.35727 26.94220 1.000 49.38324 237 GLU MOLB N 1
ATOM 3337 C CA . GLU B 1 237 ? 2.87896 -42.52025 26.54340 1.000 47.80731 237 GLU MOLB CA 1
ATOM 3338 C C . GLU B 1 237 ? 4.05180 -43.41710 26.16799 1.000 49.32429 237 GLU MOLB C 1
ATOM 3339 O O . GLU B 1 237 ? 4.50359 -44.22973 26.98182 1.000 47.50658 237 GLU MOLB O 1
ATOM 3345 N N . VAL B 1 238 ? 4.53858 -43.27306 24.93916 1.000 49.90276 238 VAL MOLB N 1
ATOM 3346 C CA . VAL B 1 238 ? 5.60692 -44.11614 24.42214 1.000 47.74986 238 VAL MOLB CA 1
ATOM 3347 C C . VAL B 1 238 ? 6.81427 -43.25087 24.09572 1.000 50.30386 238 VAL MOLB C 1
ATOM 3348 O O . VAL B 1 238 ? 6.68548 -42.09835 23.66969 1.000 50.11117 238 VAL MOLB O 1
ATOM 3352 N N . LEU B 1 239 ? 7.99780 -43.81674 24.31034 1.000 48.47752 239 LEU MOLB N 1
ATOM 3353 C CA . LEU B 1 239 ? 9.24613 -43.18090 23.91402 1.000 54.08755 239 LEU MOLB CA 1
ATOM 3354 C C . LEU B 1 239 ? 9.54249 -43.56819 22.47156 1.000 55.77413 239 LEU MOLB C 1
ATOM 3355 O O . LEU B 1 239 ? 9.71346 -44.75409 22.16709 1.000 55.24352 239 LEU MOLB O 1
ATOM 3360 N N . TYR B 1 240 ? 9.59270 -42.57628 21.58599 1.000 54.99296 240 TYR MOLB N 1
ATOM 3361 C CA . TYR B 1 240 ? 9.78162 -42.86303 20.17129 1.000 52.00999 240 TYR MOLB CA 1
ATOM 3362 C C . TYR B 1 240 ? 11.16206 -43.45596 19.92432 1.000 57.60024 240 TYR MOLB C 1
ATOM 3363 O O . TYR B 1 240 ? 12.16708 -42.96470 20.44732 1.000 53.15712 240 TYR MOLB O 1
ATOM 3372 N N . GLU B 1 241 ? 11.20511 -44.51621 19.12032 1.000 54.36920 241 G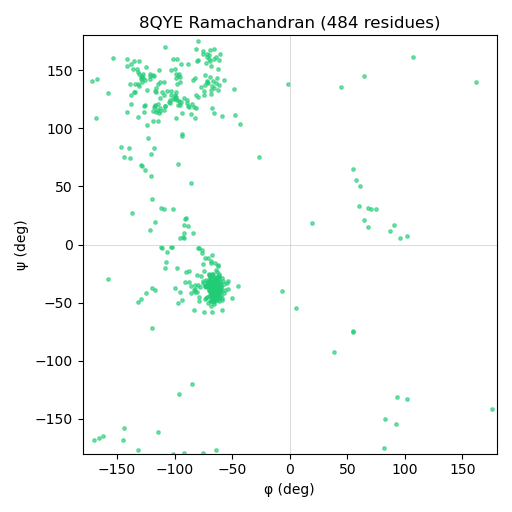LU MOLB N 1
ATOM 3373 C CA . GLU B 1 241 ? 12.46113 -45.15329 18.75048 1.000 59.47273 241 GLU MOLB CA 1
ATOM 3374 C C . GLU B 1 241 ? 12.54112 -45.31299 17.23852 1.000 54.65979 241 GLU MOLB C 1
ATOM 3375 O O . GLU B 1 241 ? 13.56012 -44.97993 16.62472 1.000 60.51897 241 GLU MOLB O 1
ATOM 3381 N N . SER B 1 242 ? 11.47070 -45.81007 16.63397 1.000 56.24832 242 SER MOLB N 1
ATOM 3382 C CA . SER B 1 242 ? 11.41501 -46.05897 15.19588 1.000 56.74729 242 SER MOLB CA 1
ATOM 3383 C C . SER B 1 242 ? 9.95533 -46.28595 14.81714 1.000 53.04290 242 SER MOLB C 1
ATOM 3384 O O . SER B 1 242 ? 9.04172 -46.00901 15.60420 1.000 58.73515 242 SER MOLB O 1
ATOM 3387 N N . ILE B 1 243 ? 9.73709 -46.79539 13.60182 1.000 50.34408 243 ILE MOLB N 1
ATOM 3388 C CA . ILE B 1 243 ? 8.39520 -47.14484 13.15336 1.000 51.00314 243 ILE MOLB CA 1
ATOM 3389 C C . ILE B 1 243 ? 7.80054 -48.25179 14.01287 1.000 49.57783 243 ILE MOLB C 1
ATOM 3390 O O . ILE B 1 243 ? 6.57396 -48.37087 14.11259 1.000 55.19321 243 ILE MOLB O 1
ATOM 3395 N N . GLU B 1 244 ? 8.64770 -49.05853 14.65868 1.000 52.66760 244 GLU MOLB N 1
ATOM 3396 C CA . GLU B 1 244 ? 8.14977 -50.11532 15.53207 1.000 59.45353 244 GLU MOLB CA 1
ATOM 3397 C C . GLU B 1 244 ? 7.39677 -49.54838 16.72808 1.000 58.34093 244 GLU MOLB C 1
ATOM 3398 O O . GLU B 1 244 ? 6.47786 -50.19472 17.24379 1.000 58.82542 244 GLU MOLB O 1
ATOM 3404 N N . THR B 1 245 ? 7.76926 -48.34915 17.18385 1.000 58.42892 245 THR MOLB N 1
ATOM 3405 C CA . THR B 1 245 ? 7.08004 -47.74350 18.31930 1.000 52.31476 245 THR MOLB CA 1
ATOM 3406 C C . THR B 1 245 ? 5.62271 -47.44793 17.98748 1.000 51.85633 245 THR MOLB C 1
ATOM 3407 O O . THR B 1 245 ? 4.73750 -47.62213 18.83332 1.000 51.47805 245 THR MOLB O 1
ATOM 3411 N N . ILE B 1 246 ? 5.35279 -47.00644 16.75866 1.000 48.02746 246 ILE MOLB N 1
ATOM 3412 C CA . ILE B 1 246 ? 3.98415 -46.68568 16.36873 1.000 55.45222 246 ILE MOLB CA 1
ATOM 3413 C C . ILE B 1 246 ? 3.23479 -47.93965 15.93696 1.000 56.80913 246 ILE MOLB C 1
ATOM 3414 O O . ILE B 1 246 ? 2.04763 -48.10150 16.24301 1.000 49.46748 246 ILE MOLB O 1
ATOM 3419 N N . GLU B 1 247 ? 3.91041 -48.84609 15.22521 1.000 52.51173 247 GLU MOLB N 1
ATOM 3420 C CA . GLU B 1 247 ? 3.25709 -50.07664 14.79000 1.000 56.93731 247 GLU MOLB CA 1
ATOM 3421 C C . GLU B 1 247 ? 2.81972 -50.92091 15.97995 1.000 55.16060 247 GLU MOLB C 1
ATOM 3422 O O . GLU B 1 247 ? 1.74518 -51.53202 15.95479 1.000 61.78370 247 GLU MOLB O 1
ATOM 3428 N N . ARG B 1 248 ? 3.63813 -50.96426 17.03346 1.000 52.59054 248 ARG MOLB N 1
ATOM 3429 C CA . ARG B 1 248 ? 3.28734 -51.74536 18.21571 1.000 57.58781 248 ARG MOLB CA 1
ATOM 3430 C C . ARG B 1 248 ? 2.05564 -51.17363 18.90645 1.000 62.67015 248 ARG MOLB C 1
ATOM 3431 O O . ARG B 1 248 ? 1.12023 -51.90905 19.24323 1.000 60.94492 248 ARG MOLB O 1
ATOM 3439 N N . ALA B 1 249 ? 2.03961 -49.85660 19.12765 1.000 57.39114 249 ALA MOLB N 1
ATOM 3440 C CA . ALA B 1 249 ? 0.90523 -49.23435 19.80275 1.000 55.67016 249 ALA MOLB CA 1
ATOM 3441 C C . ALA B 1 249 ? -0.36692 -49.35840 18.97456 1.000 57.79281 249 ALA MOLB C 1
ATOM 3442 O O . ALA B 1 249 ? -1.45147 -49.59390 19.52022 1.000 58.14084 249 ALA MOLB O 1
ATOM 3444 N N . LEU B 1 250 ? -0.25489 -49.20592 17.65319 1.000 56.35604 250 LEU MOLB N 1
ATOM 3445 C CA . LEU B 1 250 ? -1.42756 -49.34257 16.79587 1.000 58.57190 250 LEU MOLB CA 1
ATOM 3446 C C . LEU B 1 250 ? -1.92315 -50.78278 16.76348 1.000 60.96023 250 LEU MOLB C 1
ATOM 3447 O O . LEU B 1 250 ? -3.13464 -51.02857 16.79858 1.000 60.74669 250 LEU MOLB O 1
ATOM 3452 N N . ALA B 1 251 ? -1.00259 -51.74800 16.69702 1.000 56.38688 251 ALA MOLB N 1
ATOM 3453 C CA . ALA B 1 251 ? -1.40425 -53.15096 16.70497 1.000 62.83288 251 ALA MOLB CA 1
ATOM 3454 C C . ALA B 1 251 ? -2.01887 -53.54257 18.04238 1.000 67.36641 251 ALA MOLB C 1
ATOM 3455 O O . ALA B 1 251 ? -2.94906 -54.35601 18.08943 1.000 67.11424 251 ALA MOLB O 1
ATOM 3457 N N . ALA B 1 252 ? -1.51633 -52.97337 19.14085 1.000 62.05732 252 ALA MOLB N 1
ATOM 3458 C CA . ALA B 1 252 ? -2.06840 -53.28361 20.45340 1.000 64.17663 252 ALA MOLB CA 1
ATOM 3459 C C . ALA B 1 252 ? -3.48086 -52.74300 20.62821 1.000 65.30093 252 ALA MOLB C 1
ATOM 3460 O O . ALA B 1 252 ? -4.17162 -53.14482 21.57035 1.000 68.54112 252 ALA MOLB O 1
ATOM 3462 N N . GLY B 1 253 ? -3.92317 -51.85027 19.74636 1.000 63.05968 253 GLY MOLB N 1
ATOM 3463 C CA . GLY B 1 253 ? -5.25408 -51.28709 19.83381 1.000 64.98166 253 GLY MOLB CA 1
ATOM 3464 C C . GLY B 1 253 ? -5.36188 -50.01929 20.64559 1.000 66.81451 253 GLY MOLB C 1
ATOM 3465 O O . GLY B 1 253 ? -6.47346 -49.64912 21.04059 1.000 67.13939 253 GLY MOLB O 1
ATOM 3466 N N . VAL B 1 254 ? -4.24550 -49.33964 20.90876 1.000 63.26883 254 VAL MOLB N 1
ATOM 3467 C CA . VAL B 1 254 ? -4.27436 -48.13363 21.72644 1.000 61.42520 254 VAL MOLB CA 1
ATOM 3468 C C . VAL B 1 254 ? -5.00608 -47.02895 20.97773 1.000 57.75262 254 VAL MOLB C 1
ATOM 3469 O O . VAL B 1 254 ? -4.71193 -46.74559 19.80915 1.000 60.23215 254 VAL MOLB O 1
ATOM 3473 N N . ARG B 1 255 ? -5.96982 -46.39887 21.65103 1.000 57.37796 255 ARG MOLB N 1
ATOM 3474 C CA . ARG B 1 255 ? -6.74457 -45.33658 21.02015 1.000 65.88143 255 ARG MOLB CA 1
ATOM 3475 C C . ARG B 1 255 ? -6.04782 -43.98648 21.13900 1.000 65.21563 255 ARG MOLB C 1
ATOM 3476 O O . ARG B 1 255 ? -6.02516 -43.21038 20.17719 1.000 62.31683 255 ARG MOLB O 1
ATOM 3484 N N . ASN B 1 256 ? -5.47387 -43.69228 22.30254 1.000 58.23639 256 ASN MOLB N 1
ATOM 3485 C CA . ASN B 1 256 ? -4.77652 -42.43551 22.55393 1.000 47.23850 256 ASN MOLB CA 1
ATOM 3486 C C . ASN B 1 256 ? -3.29813 -42.74385 22.75658 1.000 54.12082 256 ASN MOLB C 1
ATOM 3487 O O . ASN B 1 256 ? -2.92079 -43.37868 23.74730 1.000 48.71333 256 ASN MOLB O 1
ATOM 3492 N N . ILE B 1 257 ? -2.46583 -42.29408 21.82165 1.000 41.18105 257 ILE MOLB N 1
ATOM 3493 C CA . ILE B 1 257 ? -1.03335 -42.56829 21.83492 1.000 51.74635 257 ILE MOLB CA 1
ATOM 3494 C C . ILE B 1 257 ? -0.30388 -41.24318 22.00145 1.000 45.10041 257 ILE MOLB C 1
ATOM 3495 O O . ILE B 1 257 ? -0.35186 -40.38305 21.11237 1.000 43.99151 257 ILE MOLB O 1
ATOM 3500 N N . ALA B 1 258 ? 0.36760 -41.07540 23.13637 1.000 48.58236 258 ALA MOLB N 1
ATOM 3501 C CA . ALA B 1 258 ? 1.23065 -39.92815 23.37972 1.000 44.44228 258 ALA MOLB CA 1
ATOM 3502 C C . ALA B 1 258 ? 2.67426 -40.33871 23.12565 1.000 49.70540 258 ALA MOLB C 1
ATOM 3503 O O . ALA B 1 258 ? 3.14653 -41.33620 23.67924 1.000 46.70310 258 ALA MOLB O 1
ATOM 3505 N N . ILE B 1 259 ? 3.36855 -39.57987 22.28402 1.000 50.74102 259 ILE MOLB N 1
ATOM 3506 C CA . ILE B 1 259 ? 4.72605 -39.90849 21.86740 1.000 49.06295 259 ILE MOLB CA 1
ATOM 3507 C C . ILE B 1 259 ? 5.68870 -38.92276 22.51160 1.000 43.38439 259 ILE MOLB C 1
ATOM 3508 O O . ILE B 1 259 ? 5.49351 -37.70411 22.42507 1.000 44.98684 259 ILE MOLB O 1
ATOM 3513 N N . HIS B 1 260 ? 6.72262 -39.45162 23.15873 1.000 41.98667 260 HIS MOLB N 1
ATOM 3514 C CA . HIS B 1 260 ? 7.78059 -38.65219 23.76086 1.000 50.21416 260 HIS MOLB CA 1
ATOM 3515 C C . HIS B 1 260 ? 9.04625 -38.81770 22.93205 1.000 50.17334 260 HIS MOLB C 1
ATOM 3516 O O . HIS B 1 260 ? 9.55895 -39.93318 22.79159 1.000 46.88003 260 HIS MOLB O 1
ATOM 3523 N N . PHE B 1 261 ? 9.54010 -37.71616 22.38243 1.000 47.09277 261 PHE MOLB N 1
ATOM 3524 C CA . PHE B 1 261 ? 10.78921 -37.70980 21.63960 1.000 54.51155 261 PHE MOLB CA 1
ATOM 3525 C C . PHE B 1 261 ? 11.94028 -37.32449 22.56129 1.000 52.20725 261 PHE MOLB C 1
ATOM 3526 O O . PHE B 1 261 ? 11.75483 -36.66106 23.58362 1.000 55.83287 261 PHE MOLB O 1
ATOM 3534 N N . GLY B 1 262 ? 13.13430 -37.76288 22.19456 1.000 62.40316 262 GLY MOLB N 1
ATOM 3535 C CA . GLY B 1 262 ? 14.31750 -37.52258 23.00236 1.000 61.97863 262 GLY MOLB CA 1
ATOM 3536 C C . GLY B 1 262 ? 14.71064 -38.76729 23.79561 1.000 79.34458 262 GLY MOLB C 1
ATOM 3537 O O . GLY B 1 262 ? 14.76325 -39.86396 23.24583 1.000 100.09193 262 GLY MOLB O 1
ATOM 3538 N N . GLY B 1 263 ? 14.97823 -38.57857 25.07812 1.000 74.41477 263 GLY MOLB N 1
ATOM 3539 C CA . GLY B 1 263 ? 15.39574 -39.68231 25.92729 1.000 79.73418 263 GLY MOLB CA 1
ATOM 3540 C C . GLY B 1 263 ? 14.78881 -39.56893 27.30835 1.000 82.36165 263 GLY MOLB C 1
ATOM 3541 O O . GLY B 1 263 ? 14.45720 -38.47838 27.77928 1.000 88.88637 263 GLY MOLB O 1
ATOM 3542 N N . TYR B 1 264 ? 14.64747 -40.72475 27.95539 1.000 89.24370 264 TYR MOLB N 1
ATOM 3543 C CA . TYR B 1 264 ? 14.11192 -40.82560 29.31276 1.000 91.68403 264 TYR MOLB CA 1
ATOM 3544 C C . TYR B 1 264 ? 12.74104 -40.16715 29.43900 1.000 90.92461 264 TYR MOLB C 1
ATOM 3545 O O . TYR B 1 264 ? 12.24327 -39.95651 30.54522 1.000 90.34068 264 TYR MOLB O 1
ATOM 3547 N N . VAL B 1 267 ? 13.40033 -34.09734 29.38394 1.000 74.56393 267 VAL MOLB N 1
ATOM 3548 C CA . VAL B 1 267 ? 12.67955 -33.08564 28.62299 1.000 72.16701 267 VAL MOLB CA 1
ATOM 3549 C C . VAL B 1 267 ? 13.12336 -33.10169 27.16348 1.000 80.44503 267 VAL MOLB C 1
ATOM 3550 O O . VAL B 1 267 ? 14.31721 -33.06167 26.86223 1.000 75.91112 267 VAL MOLB O 1
ATOM 3554 N N . SER B 1 268 ? 12.15257 -33.17527 26.25785 1.000 76.85215 268 SER MOLB N 1
ATOM 3555 C CA . SER B 1 268 ? 12.45552 -33.13403 24.83628 1.000 69.42123 268 SER MOLB CA 1
ATOM 3556 C C . SER B 1 268 ? 12.83987 -31.72155 24.41426 1.000 70.17155 268 SER MOLB C 1
ATOM 3557 O O . SER B 1 268 ? 12.32407 -30.72947 24.93620 1.000 73.56701 268 SER MOLB O 1
ATOM 3560 N N . GLN B 1 269 ? 13.76004 -31.63722 23.46183 1.000 64.20745 269 GLN MOLB N 1
ATOM 3561 C CA . GLN B 1 269 ? 14.13626 -30.36748 22.86356 1.000 58.16769 269 GLN MOLB CA 1
ATOM 3562 C C . GLN B 1 269 ? 13.38638 -30.17245 21.55144 1.000 52.18509 269 GLN MOLB C 1
ATOM 3563 O O . GLN B 1 269 ? 12.89490 -31.12608 20.94196 1.000 48.18098 269 GLN MOLB O 1
ATOM 3569 N N . LEU B 1 270 ? 13.30805 -28.91024 21.12134 1.000 41.40725 270 LEU MOLB N 1
ATOM 3570 C CA . LEU B 1 270 ? 12.49792 -28.57025 19.95526 1.000 45.22089 270 LEU MOLB CA 1
ATOM 3571 C C . LEU B 1 270 ? 12.98355 -29.29331 18.70468 1.000 40.17418 270 LEU MOLB C 1
ATOM 3572 O O . LEU B 1 270 ? 12.17379 -29.70123 17.86434 1.000 40.37195 270 LEU MOLB O 1
ATOM 3577 N N . ASP B 1 271 ? 14.30032 -29.46934 18.56454 1.000 37.43688 271 ASP MOLB N 1
ATOM 3578 C CA . ASP B 1 271 ? 14.82420 -30.15763 17.38798 1.000 40.58001 271 ASP MOLB CA 1
ATOM 3579 C C . ASP B 1 271 ? 14.38495 -31.61663 17.36004 1.000 40.49389 271 ASP MOLB C 1
ATOM 3580 O O . ASP B 1 271 ? 14.07559 -32.15984 16.29307 1.000 44.09912 271 ASP MOLB O 1
ATOM 3585 N N . GLU B 1 272 ? 14.34872 -32.26721 18.52477 1.000 37.29743 272 GLU MOLB N 1
ATOM 3586 C CA . GLU B 1 272 ? 13.89996 -33.65440 18.57939 1.000 48.99476 272 GLU MOLB CA 1
ATOM 3587 C C . GLU B 1 272 ? 12.40781 -33.76363 18.29115 1.000 42.35411 272 GLU MOLB C 1
ATOM 3588 O O . GLU B 1 272 ? 11.95893 -34.73460 17.67027 1.000 42.12318 272 GLU MOLB O 1
ATOM 3594 N N . ILE B 1 273 ? 11.62501 -32.77635 18.72964 1.000 41.74716 273 ILE MOLB N 1
ATOM 3595 C CA . ILE B 1 273 ? 10.19045 -32.78804 18.45792 1.000 39.60578 273 ILE MOLB CA 1
ATOM 3596 C C . ILE B 1 273 ? 9.92896 -32.57805 16.97237 1.000 39.90577 273 ILE MOLB C 1
ATOM 3597 O O . ILE B 1 273 ? 9.15557 -33.31589 16.35042 1.000 38.70291 273 ILE MOLB O 1
ATOM 3602 N N . LEU B 1 274 ? 10.56786 -31.56355 16.38299 1.000 37.30143 274 LEU MOLB N 1
ATOM 3603 C CA . LEU B 1 274 ? 10.33129 -31.25325 14.97672 1.000 38.10366 274 LEU MOLB CA 1
ATOM 3604 C C . LEU B 1 274 ? 10.80384 -32.38367 14.07092 1.000 43.17712 274 LEU MOLB C 1
ATOM 3605 O O . LEU B 1 274 ? 10.15886 -32.68651 13.06052 1.000 44.57086 274 LEU MOLB O 1
ATOM 3610 N N . ASP B 1 275 ? 11.92728 -33.01800 14.41231 1.000 38.01688 275 ASP MOLB N 1
ATOM 3611 C CA . ASP B 1 275 ? 12.38627 -34.16320 13.63324 1.000 40.68665 275 ASP MOLB CA 1
ATOM 3612 C C . ASP B 1 275 ? 11.45943 -35.35799 13.81594 1.000 42.91474 275 ASP MOLB C 1
ATOM 3613 O O . ASP B 1 275 ? 11.20971 -36.10909 12.86573 1.000 44.65096 275 ASP MOLB O 1
ATOM 3618 N N . GLY B 1 276 ? 10.93845 -35.54820 15.02967 1.000 39.23955 276 GLY MOLB N 1
ATOM 3619 C CA . GLY B 1 276 ? 10.02572 -36.65089 15.26983 1.000 42.83971 276 GLY MOLB CA 1
ATOM 3620 C C . GLY B 1 276 ? 8.69711 -36.49532 14.55964 1.000 48.59693 276 GLY MOLB C 1
ATOM 3621 O O . GLY B 1 276 ? 8.10663 -37.48726 14.12315 1.000 47.51179 276 GLY MOLB O 1
ATOM 3622 N N . VAL B 1 277 ? 8.21066 -35.25800 14.42940 1.000 43.51209 277 VAL MOLB N 1
ATOM 3623 C CA . VAL B 1 277 ? 6.94404 -35.02135 13.74015 1.000 46.07179 277 VAL MOLB CA 1
ATOM 3624 C C . VAL B 1 277 ? 7.02043 -35.51268 12.29948 1.000 45.91406 277 VAL MOLB C 1
ATOM 3625 O O . VAL B 1 277 ? 6.08848 -36.15179 11.79498 1.000 54.90238 277 VAL MOLB O 1
ATOM 3629 N N . ARG B 1 278 ? 8.13375 -35.23247 11.61736 1.000 45.00264 278 ARG MOLB N 1
ATOM 3630 C CA . ARG B 1 278 ? 8.32091 -35.75441 10.26720 1.000 51.72534 278 ARG MOLB CA 1
ATOM 3631 C C . ARG B 1 278 ? 8.48104 -37.26894 10.28042 1.000 50.81062 278 ARG MOLB C 1
ATOM 3632 O O . ARG B 1 278 ? 8.02600 -37.95559 9.35784 1.000 52.07404 278 ARG MOLB O 1
ATOM 3640 N N . ALA B 1 279 ? 9.12681 -37.80590 11.31826 1.000 45.48315 279 ALA MOLB N 1
ATOM 3641 C CA . ALA B 1 279 ? 9.36134 -39.24427 11.38686 1.000 45.23644 279 ALA MOLB CA 1
ATOM 3642 C C . ALA B 1 279 ? 8.05278 -40.01006 11.53597 1.000 49.85131 279 ALA MOLB C 1
ATOM 3643 O O . ALA B 1 279 ? 7.81773 -40.99766 10.83011 1.000 54.87261 279 ALA MOLB O 1
ATOM 3645 N N . ILE B 1 280 ? 7.18426 -39.56953 12.45010 1.000 44.66710 280 ILE MOLB N 1
ATOM 3646 C CA . ILE B 1 280 ? 5.91120 -40.26051 12.62760 1.000 52.48742 280 ILE MOLB CA 1
ATOM 3647 C C . ILE B 1 280 ? 5.00817 -40.05516 11.41854 1.000 52.33232 280 ILE MOLB C 1
ATOM 3648 O O . ILE B 1 280 ? 4.14868 -40.89556 11.13238 1.000 56.25923 280 ILE MOLB O 1
ATOM 3653 N N . THR B 1 281 ? 5.18362 -38.95424 10.68405 1.000 48.66724 281 THR MOLB N 1
ATOM 3654 C CA . THR B 1 281 ? 4.42516 -38.77455 9.45068 1.000 52.60288 281 THR M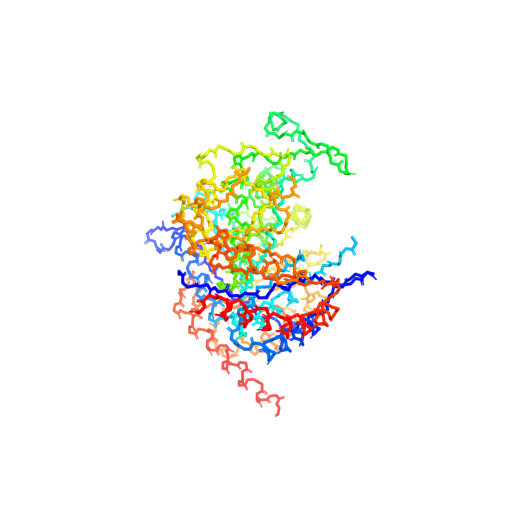OLB CA 1
ATOM 3655 C C . THR B 1 281 ? 4.81691 -39.82202 8.41671 1.000 53.31265 281 THR MOLB C 1
ATOM 3656 O O . THR B 1 281 ? 3.95418 -40.39289 7.73861 1.000 54.27256 281 THR MOLB O 1
ATOM 3660 N N . GLU B 1 282 ? 6.11691 -40.09828 8.29370 1.000 46.21771 282 GLU MOLB N 1
ATOM 3661 C CA . GLU B 1 282 ? 6.57391 -41.12203 7.36138 1.000 56.07277 282 GLU MOLB CA 1
ATOM 3662 C C . GLU B 1 282 ? 6.29499 -42.52462 7.88590 1.000 53.02134 282 GLU MOLB C 1
ATOM 3663 O O . GLU B 1 282 ? 6.05208 -43.44278 7.09424 1.000 56.92611 282 GLU MOLB O 1
ATOM 3669 N N . ASN B 1 283 ? 6.32604 -42.70969 9.20806 1.000 56.57391 283 ASN MOLB N 1
ATOM 3670 C CA . ASN B 1 283 ? 6.03288 -44.01895 9.78351 1.000 52.36757 283 ASN MOLB CA 1
ATOM 3671 C C . ASN B 1 283 ? 4.59042 -44.42484 9.51113 1.000 56.19112 283 ASN MOLB C 1
ATOM 3672 O O . ASN B 1 283 ? 4.31902 -45.55219 9.08182 1.000 48.44940 283 ASN MOLB O 1
ATOM 3677 N N . ILE B 1 284 ? 3.64801 -43.51279 9.75970 1.000 56.43943 284 ILE MOLB N 1
ATOM 3678 C CA . ILE B 1 284 ? 2.23954 -43.81723 9.53403 1.000 56.47008 284 ILE MOLB CA 1
ATOM 3679 C C . ILE B 1 284 ? 1.95167 -43.98021 8.04649 1.000 54.54399 284 ILE MOLB C 1
ATOM 3680 O O . ILE B 1 284 ? 1.09398 -44.78299 7.65794 1.000 56.32725 284 ILE MOLB O 1
ATOM 3685 N N . LEU B 1 285 ? 2.66047 -43.24041 7.18993 1.000 51.11759 285 LEU MOLB N 1
ATOM 3686 C CA . LEU B 1 285 ? 2.47542 -43.40735 5.75164 1.000 54.09697 285 LEU MOLB CA 1
ATOM 3687 C C . LEU B 1 285 ? 3.02530 -44.74591 5.27568 1.000 53.09689 285 LEU MOLB C 1
ATOM 3688 O O . LEU B 1 285 ? 2.42732 -45.39603 4.41025 1.000 55.81356 285 LEU MOLB O 1
ATOM 3693 N N . ALA B 1 286 ? 4.16582 -45.17178 5.82344 1.000 51.67664 286 ALA MOLB N 1
ATOM 3694 C CA . ALA B 1 286 ? 4.70563 -46.48000 5.46971 1.000 56.74979 286 ALA MOLB CA 1
ATOM 3695 C C . ALA B 1 286 ? 3.79060 -47.59721 5.95311 1.000 61.62469 286 ALA MOLB C 1
ATOM 3696 O O . ALA B 1 286 ? 3.58244 -48.59060 5.24646 1.000 61.21243 286 ALA MOLB O 1
ATOM 3698 N N . LEU B 1 287 ? 3.22818 -47.44820 7.15505 1.000 50.50139 287 LEU MOLB N 1
ATOM 3699 C CA . LEU B 1 287 ? 2.29990 -48.44939 7.66758 1.000 56.39331 287 LEU MOLB CA 1
ATOM 3700 C C . LEU B 1 287 ? 0.99137 -48.45225 6.88866 1.000 60.77345 287 LEU MOLB C 1
ATOM 3701 O O . LEU B 1 287 ? 0.34484 -49.49947 6.77058 1.000 56.91205 287 LEU MOLB O 1
ATOM 3706 N N . ALA B 1 288 ? 0.58553 -47.29746 6.35473 1.000 53.11826 288 ALA MOLB N 1
ATOM 3707 C CA . ALA B 1 288 ? -0.64523 -47.23621 5.57327 1.000 58.16422 288 ALA MOLB CA 1
ATOM 3708 C C . ALA B 1 288 ? -0.49648 -47.97444 4.24904 1.000 59.91537 288 ALA MOLB C 1
ATOM 3709 O O . ALA B 1 288 ? -1.43836 -48.62977 3.78784 1.000 55.89414 288 ALA MOLB O 1
ATOM 3711 N N . SER B 1 289 ? 0.67861 -47.88003 3.62213 1.000 52.94131 289 SER MOLB N 1
ATOM 3712 C CA . SER B 1 289 ? 0.90183 -48.58818 2.36663 1.000 66.20445 289 SER MOLB CA 1
ATOM 3713 C C . SER B 1 289 ? 1.00014 -50.09268 2.58081 1.000 72.45777 289 SER MOLB C 1
ATOM 3714 O O . SER B 1 289 ? 0.61772 -50.86893 1.69774 1.000 75.30252 289 SER MOLB O 1
ATOM 3717 N N . ALA B 1 290 ? 1.50655 -50.52271 3.73916 1.000 60.73100 290 ALA MOLB N 1
ATOM 3718 C CA . ALA B 1 290 ? 1.58626 -51.95097 4.02304 1.000 66.30241 290 ALA MOLB CA 1
ATOM 3719 C C . ALA B 1 290 ? 0.20769 -52.55561 4.25287 1.000 70.20194 290 ALA MOLB C 1
ATOM 3720 O O . ALA B 1 290 ? 0.01533 -53.75700 4.03400 1.000 69.08006 290 ALA MOLB O 1
ATOM 3722 N N . GLY B 1 291 ? -0.75708 -51.74809 4.68643 1.000 61.70921 291 GLY MOLB N 1
ATOM 3723 C CA . GLY B 1 291 ? -2.09839 -52.23622 4.93648 1.000 68.94712 291 GLY MOLB CA 1
ATOM 3724 C C . GLY B 1 291 ? -3.07536 -51.90726 3.82809 1.000 74.25440 291 GLY MOLB C 1
ATOM 3725 O O . GLY B 1 291 ? -4.27017 -51.72086 4.07805 1.000 73.97443 291 GLY MOLB O 1
ATOM 3726 N N . SER B 1 292 ? -2.57800 -51.83265 2.59833 1.000 71.63148 292 SER MOLB N 1
ATOM 3727 C CA . SER B 1 292 ? -3.42341 -51.54969 1.44553 1.000 80.85749 292 SER MOLB CA 1
ATOM 3728 C C . SER B 1 292 ? -2.92121 -52.29110 0.21109 1.000 82.46388 292 SER MOLB C 1
ATOM 3729 O O . SER B 1 292 ? -1.96563 -53.06393 0.28498 1.000 77.74742 292 SER MOLB O 1
#